Protein AF-Q22NL4-F1 (afdb_monomer)

pLDDT: mean 76.91, std 19.32, range [26.0, 98.38]

Radius of gyration: 50.57 Å; Cα contacts (8 Å, |Δi|>4): 1397; chains: 1; bounding box: 106×52×148 Å

Organism: Tetrahymena thermophila (strain SB210) (NCBI:txid312017)

Foldseek 3Di:
DEQEEAEQAEAQEPAQAEEEEQAAEDAYYQYEYYNGQHEQYEALHYEYALYEYPYAENYEHYAREYQAAFAQHYEEENYAYPDHANYEHEQGEEQAALHYEYAFFDHPLCLDPDPVSNVVSVVRYHHYQGPHNFDRSHYFYAFAAKDWPPQDPDLPDPDAAEDPAAFAPDWDPAWTWMFTATPVRDTGADAPDNVRHHPVVVVLLVQAKKAKDDPAKDKDDDRIFHQDNVSSTTTGGIHTFHEAQDKDKMKMKGPWFHFYQDSPRRGTDRHIHMGIYIYGHHAAAQQWAWDDDPPTTGGHHFAKQWGGLDGNVPDPPDDTHGQAPQFPIDTRQATQGDQQWADPDRSDSQIDGAPDSVQQQRPDPVDDRRGDPQFDFPSSQFGQLQCPGPVFHWFDDQPRGDIDTLDPVLLVVLVVVLVVLLVVVLVVLLVVLLVVVVVLVVVVVVVVCVVVVVDDDDDDPPPCVVLVVVVVLLVLLVLVLVVLVPDDDDPPNVVSVVVQNASCSSNLRSCSSVVSVDPDPADSLLVSLVVLVVSLVVSLVVNLVCVVPDCSCVVDDSQLSNQVSNVSSLVNCLSNSLSSLCQQQDWDDDDPFIARNSHNRHTPPDPNSVCCCVPPSVVVCCCSQPVPVVVLVVVCVVCVVCCPPSSNCSRNVVLPVSPPVVNPDPPPVVSCVVVVCSSVVVVCVVVVVVPDDDDDPVVVVVVVVPPDDDDDCPPVVVVVVVVVVD

InterPro domains:
  IPR003368 Polymorphic outer membrane protein repeat [TIGR01376] (32-48)
  IPR011050 Pectin lyase fold/virulence factor [SSF51126] (3-168)

Mean predicted aligned error: 17.06 Å

Solvent-accessible surface area (backbone atoms only — not comparable to full-atom values): 38730 Å² total; per-residue (Å²): 92,68,67,46,79,46,68,63,30,73,23,71,42,56,11,6,68,39,72,44,69,69,38,87,72,38,52,41,35,47,29,39,37,31,46,9,25,4,54,48,20,31,0,0,28,30,21,36,32,51,26,28,32,62,34,41,32,45,30,37,35,35,47,11,25,1,72,18,15,32,0,0,29,32,22,29,36,50,26,41,34,68,37,65,37,57,28,37,35,31,46,11,28,13,29,32,0,0,30,27,22,42,38,61,30,62,28,58,56,66,66,46,92,44,68,71,55,32,50,50,45,51,66,42,31,47,80,42,76,35,37,28,72,35,35,23,45,44,56,24,60,60,63,65,47,81,45,62,66,92,72,66,94,47,102,85,56,95,64,75,45,69,48,71,74,36,60,18,62,39,66,56,93,66,62,50,38,36,33,46,23,30,83,77,78,40,68,49,41,64,68,87,79,55,92,59,52,26,67,70,60,52,55,57,52,70,46,60,33,41,33,58,50,51,92,76,45,46,77,49,67,62,48,63,33,62,73,36,60,89,78,47,27,29,64,37,64,45,24,42,27,27,54,54,64,38,74,52,59,38,36,42,29,36,74,44,63,41,60,38,78,36,89,85,79,40,34,50,42,76,39,66,57,70,51,63,34,41,38,33,29,33,68,62,48,65,7,25,29,73,43,79,54,94,93,29,37,21,42,46,65,25,51,82,51,17,25,27,77,58,52,41,85,82,44,86,88,62,67,69,39,69,57,54,78,58,47,70,48,18,36,22,49,46,67,39,48,25,67,23,22,34,46,92,45,77,84,51,82,63,60,43,77,28,91,53,39,87,34,14,34,36,73,45,88,90,32,60,87,24,11,33,86,42,31,31,46,59,56,26,67,20,43,31,33,84,14,80,88,74,70,53,38,11,11,35,37,100,82,68,66,55,47,38,71,51,42,75,68,52,40,54,50,36,52,51,51,48,53,50,50,50,50,52,52,49,51,50,50,52,50,50,52,53,54,49,52,54,51,50,53,53,53,46,54,55,50,53,42,50,75,68,63,80,55,94,71,78,86,75,76,70,70,59,64,68,56,51,53,52,53,51,52,52,51,36,35,51,51,45,57,53,52,74,70,74,56,95,68,66,80,75,56,58,55,37,40,74,72,76,42,47,88,50,60,71,56,51,34,48,39,38,36,57,56,44,73,48,97,61,97,64,58,68,69,59,51,47,57,52,46,59,57,50,52,53,53,51,52,52,51,50,55,53,50,51,52,76,75,40,75,90,57,73,94,53,61,70,69,32,52,55,46,32,52,49,53,51,52,47,69,69,46,49,67,51,53,53,48,55,50,48,37,64,70,38,69,42,84,64,85,96,47,42,20,24,64,76,39,32,64,44,64,50,81,35,80,65,50,48,49,46,40,64,74,50,44,48,55,48,50,45,41,70,67,45,50,52,55,51,50,55,46,52,56,50,62,78,40,57,91,46,59,84,36,70,73,46,34,58,29,54,31,84,82,53,61,88,45,67,76,52,73,78,48,99,48,75,64,58,62,48,60,50,60,49,40,53,55,47,50,53,48,48,60,58,51,53,59,76,74,54,85,81,90,66,70,67,63,57,54,59,58,60,68,73,73,66,85,80,96,81,59,76,73,56,59,52,56,58,51,57,63,69,76,106

Secondary structure (DSSP, 8-state):
-BS-EEES-EESSS-SSEEEES-S-EEEES-EEES-EESSSS-SSEEEES-EEEEEES-EEES-EEEEEE-SSEEEES-EES-EES-EEES-EEEE-SSEEEESB--GGG--SSHHHHHHHHHTSEEES-EEEEE-SSEE-S--EEEETTT-S-TT--PPEEEEEEPTTSBPSS-EEEEEE-TTS-B----S--TTS-HHHHHHHHT--EEEE-SSSEEEE--EEPPBTTTTBEEE-EEEE--TT-EEEEEEEESS-EEEE-TTT-BEEEE--EEEEEEEEPPPPTTEEEEEETTEEEEEE--TTEE--S-TTTSSS--PEEPPTTEEEEEBTEEEEPTTEEES-TT---EEE-SSGGG--TT-TTSBTTB-TTEESGGG-EE-SS-TTTSS-EEE-TTSSSEEE--HHHHHHHHHHHHHHHHHHHHHHHHHHHHHHHHHHHHHHHHHHHHTT----------THHHHHHHHHHHHHHHHHHHTTT----TTTHHHIIIII-TTHHHHHTTHHHHTTS--SS-HHHHHHHHHHHHHHHHHHHHHHHHHH-GGGTTS-HHHHHHHHHHHHHHHHHHHHHHHHHHTT-EEEETTEEEETTEEEEETT-HHHHHHIIIIIHHHHHIIIIIHHHHHHHHHHHTGGGTTSHHHHHHHHHHHGGGTTGGGSS-HHHHHHHHHHHHHHHHHHHHHTTT--SS-HHHHHHHHHTSS--SS-HHHHHHHHHHH--

Structure (mmCIF, N/CA/C/O backbone):
data_AF-Q22NL4-F1
#
_entry.id   AF-Q22NL4-F1
#
loop_
_atom_site.group_PDB
_atom_site.id
_atom_site.type_symbol
_atom_site.label_atom_id
_atom_site.label_alt_id
_atom_site.label_comp_id
_atom_site.label_asym_id
_atom_site.label_entity_id
_atom_site.label_seq_id
_atom_site.pdbx_PDB_ins_code
_atom_site.Cartn_x
_atom_site.Cartn_y
_atom_site.Cartn_z
_atom_site.occupancy
_atom_site.B_iso_or_equiv
_atom_site.auth_seq_id
_atom_site.auth_comp_id
_atom_site.auth_asym_id
_atom_site.auth_atom_id
_atom_site.pdbx_PDB_model_num
ATOM 1 N N . MET A 1 1 ? 45.514 -4.580 -52.193 1.00 92.62 1 MET A N 1
ATOM 2 C CA . MET A 1 1 ? 46.640 -4.220 -51.305 1.00 92.62 1 MET A CA 1
ATOM 3 C C . MET A 1 1 ? 47.049 -5.440 -50.493 1.00 92.62 1 MET A C 1
ATOM 5 O O . MET A 1 1 ? 46.181 -6.078 -49.896 1.00 92.62 1 MET A O 1
ATOM 9 N N . LYS A 1 2 ? 48.336 -5.807 -50.521 1.00 95.69 2 LYS A N 1
ATOM 10 C CA . LYS A 1 2 ? 48.875 -6.958 -49.779 1.00 95.69 2 LYS A CA 1
ATOM 11 C C . LYS A 1 2 ? 50.114 -6.552 -48.976 1.00 95.69 2 LYS A C 1
ATOM 13 O O . LYS A 1 2 ? 50.988 -5.924 -49.565 1.00 95.69 2 LYS A O 1
ATOM 18 N N . ASN A 1 3 ? 50.185 -6.913 -47.694 1.00 96.25 3 ASN A N 1
ATOM 19 C CA . ASN A 1 3 ? 51.342 -6.686 -46.811 1.00 96.25 3 ASN A CA 1
ATOM 20 C C . ASN A 1 3 ? 51.812 -5.217 -46.710 1.00 96.25 3 ASN A C 1
ATOM 22 O O . ASN A 1 3 ? 53.011 -4.951 -46.681 1.00 96.25 3 ASN A O 1
ATOM 26 N N . ASN A 1 4 ? 50.880 -4.258 -46.684 1.00 97.38 4 ASN A N 1
ATOM 27 C CA . ASN A 1 4 ? 51.194 -2.829 -46.531 1.00 97.38 4 ASN A CA 1
ATOM 28 C C . ASN A 1 4 ? 50.998 -2.367 -45.086 1.00 97.38 4 ASN A C 1
ATOM 30 O O . ASN A 1 4 ? 50.153 -2.913 -44.376 1.00 97.38 4 ASN A O 1
ATOM 34 N N . ASN A 1 5 ? 51.715 -1.312 -44.693 1.00 97.38 5 ASN A N 1
ATOM 35 C CA . ASN A 1 5 ? 51.581 -0.670 -43.388 1.00 97.38 5 ASN A CA 1
ATOM 36 C C . ASN A 1 5 ? 51.096 0.777 -43.549 1.00 97.38 5 ASN A C 1
ATOM 38 O O . ASN A 1 5 ? 51.757 1.588 -44.193 1.00 97.38 5 ASN A O 1
ATOM 42 N N . PHE A 1 6 ? 49.967 1.100 -42.924 1.00 97.69 6 PHE A N 1
ATOM 43 C CA . PHE A 1 6 ? 49.377 2.434 -42.847 1.00 97.69 6 PHE A CA 1
ATOM 44 C C . PHE A 1 6 ? 49.408 2.889 -41.388 1.00 97.69 6 PHE A C 1
ATOM 46 O O . PHE A 1 6 ? 48.640 2.386 -40.563 1.00 97.69 6 PHE A O 1
ATOM 53 N N . ILE A 1 7 ? 50.327 3.797 -41.062 1.00 97.44 7 ILE A N 1
ATOM 54 C CA . ILE A 1 7 ? 50.651 4.171 -39.682 1.00 97.44 7 ILE A CA 1
ATOM 55 C C . ILE A 1 7 ? 50.477 5.680 -39.497 1.00 97.44 7 ILE A C 1
ATOM 57 O O . ILE A 1 7 ? 51.027 6.447 -40.281 1.00 97.44 7 ILE A O 1
ATOM 61 N N . MET A 1 8 ? 49.763 6.094 -38.446 1.00 97.12 8 MET A N 1
ATOM 62 C CA . MET A 1 8 ? 49.592 7.500 -38.039 1.00 97.12 8 MET A CA 1
ATOM 63 C C . MET A 1 8 ? 49.036 8.424 -39.140 1.00 97.12 8 MET A C 1
ATOM 65 O O . MET A 1 8 ? 49.346 9.615 -39.171 1.00 97.12 8 MET A O 1
ATOM 69 N N . ASN A 1 9 ? 48.204 7.902 -40.045 1.00 97.62 9 ASN A N 1
ATOM 70 C CA . ASN A 1 9 ? 47.540 8.742 -41.041 1.00 97.62 9 ASN A CA 1
ATOM 71 C C . ASN A 1 9 ? 46.404 9.539 -40.387 1.00 97.62 9 ASN A C 1
ATOM 73 O O . ASN A 1 9 ? 45.670 9.011 -39.550 1.00 97.62 9 ASN A O 1
ATOM 77 N N . LEU A 1 10 ? 46.258 10.807 -40.772 1.00 96.44 10 LEU A N 1
ATOM 78 C CA . LEU A 1 10 ? 45.240 11.713 -40.248 1.00 96.44 10 LEU A CA 1
ATOM 79 C C . LEU A 1 10 ? 44.429 12.306 -41.403 1.00 96.44 10 LEU A C 1
ATOM 81 O O . LEU A 1 10 ? 44.975 13.024 -42.239 1.00 96.44 10 LEU A O 1
ATOM 85 N N . SER A 1 11 ? 43.119 12.080 -41.386 1.00 95.56 11 SER A N 1
ATOM 86 C CA . SER A 1 11 ? 42.152 12.760 -42.250 1.00 95.56 11 SER A CA 1
ATOM 87 C C . SER A 1 11 ? 41.272 13.686 -41.416 1.00 95.56 11 SER A C 1
ATOM 89 O O . SER A 1 11 ? 40.857 13.350 -40.303 1.00 95.56 11 SER A O 1
ATOM 91 N N . TYR A 1 12 ? 40.967 14.867 -41.954 1.00 91.75 12 TYR A N 1
ATOM 92 C CA . TYR A 1 12 ? 39.954 15.741 -41.363 1.00 91.75 12 TYR A CA 1
ATOM 93 C C . TYR A 1 12 ? 38.537 15.254 -41.668 1.00 91.75 12 TYR A C 1
ATOM 95 O O . TYR A 1 12 ? 37.651 15.506 -40.865 1.00 91.75 12 TYR A O 1
ATOM 103 N N . LEU A 1 13 ? 38.349 14.521 -42.767 1.00 91.44 13 LEU A N 1
ATOM 104 C CA . LEU A 1 13 ? 37.067 13.989 -43.225 1.00 91.44 13 LEU A CA 1
ATOM 105 C C . LEU A 1 13 ? 37.054 12.463 -43.054 1.00 91.44 13 LEU A C 1
ATOM 107 O O . LEU A 1 13 ? 37.608 11.938 -42.089 1.00 91.44 13 LEU A O 1
ATOM 111 N N . ASP A 1 14 ? 36.409 11.746 -43.964 1.00 95.12 14 ASP A N 1
ATOM 112 C CA . ASP A 1 14 ? 36.294 10.295 -43.939 1.00 95.12 14 ASP A CA 1
ATOM 113 C C . ASP A 1 14 ? 37.612 9.581 -44.283 1.00 95.12 14 ASP A C 1
ATOM 115 O O . ASP A 1 14 ? 38.428 10.088 -45.055 1.00 95.12 14 ASP A O 1
ATOM 119 N N . GLY A 1 15 ? 37.796 8.381 -43.726 1.00 94.25 15 GLY A N 1
ATOM 120 C CA . GLY A 1 15 ? 38.876 7.460 -44.082 1.00 94.25 15 GLY A CA 1
ATOM 121 C C . GLY A 1 15 ? 40.250 7.939 -43.626 1.00 94.25 15 GLY A C 1
ATOM 122 O O . GLY A 1 15 ? 41.001 8.516 -44.407 1.00 94.25 15 GLY A O 1
ATOM 123 N N . GLY A 1 16 ? 40.613 7.663 -42.369 1.00 95.19 16 GLY A N 1
ATOM 124 C CA . GLY A 1 16 ? 41.875 8.144 -41.788 1.00 95.19 16 GLY A CA 1
ATOM 125 C C . GLY A 1 16 ? 43.132 7.757 -42.576 1.00 95.19 16 GLY A C 1
ATOM 126 O O . GLY A 1 16 ? 44.077 8.537 -42.618 1.00 95.19 16 GLY A O 1
ATOM 127 N N . ALA A 1 17 ? 43.131 6.594 -43.233 1.00 96.88 17 ALA A N 1
ATOM 128 C CA . ALA A 1 17 ? 44.185 6.156 -44.150 1.00 96.88 17 ALA A CA 1
ATOM 129 C C . ALA A 1 17 ? 43.688 5.944 -45.588 1.00 96.88 17 ALA A C 1
ATOM 131 O O . ALA A 1 17 ? 44.417 6.235 -46.533 1.00 96.88 17 ALA A O 1
ATOM 132 N N . ILE A 1 18 ? 42.483 5.389 -45.772 1.00 97.25 18 ILE A N 1
ATOM 133 C CA . ILE A 1 18 ? 41.971 5.009 -47.096 1.00 97.25 18 ILE A CA 1
ATOM 134 C C . ILE A 1 18 ? 40.497 5.397 -47.238 1.00 97.25 18 ILE A C 1
ATOM 136 O O . ILE A 1 18 ? 39.670 5.048 -46.395 1.00 97.25 18 ILE A O 1
ATOM 140 N N . TYR A 1 19 ? 40.167 6.033 -48.362 1.00 96.94 19 TYR A N 1
ATOM 141 C CA . TYR A 1 19 ? 38.803 6.299 -48.813 1.00 96.94 19 TYR A CA 1
ATOM 142 C C . TYR A 1 19 ? 38.511 5.489 -50.088 1.00 96.94 19 TYR A C 1
ATOM 144 O O . TYR A 1 19 ? 39.229 5.610 -51.081 1.00 96.94 19 TYR A O 1
ATOM 152 N N . LEU A 1 20 ? 37.484 4.638 -50.057 1.00 96.88 20 LEU A N 1
ATOM 153 C CA . LEU A 1 20 ? 37.078 3.751 -51.155 1.00 96.88 20 LEU A CA 1
ATOM 154 C C . LEU A 1 20 ? 35.664 4.118 -51.615 1.00 96.88 20 LEU A C 1
ATOM 156 O O . LEU A 1 20 ? 34.749 4.166 -50.797 1.00 96.88 20 LEU A O 1
ATOM 160 N N . ASN A 1 21 ? 35.474 4.338 -52.916 1.00 97.00 21 ASN A N 1
ATOM 161 C CA . ASN A 1 21 ? 34.199 4.772 -53.487 1.00 97.00 21 ASN A CA 1
ATOM 162 C C . ASN A 1 21 ? 33.918 4.040 -54.805 1.00 97.00 21 ASN A C 1
ATOM 164 O O . ASN A 1 21 ? 34.748 4.086 -55.711 1.00 97.00 21 ASN A O 1
ATOM 168 N N . GLN A 1 22 ? 32.758 3.383 -54.901 1.00 96.12 22 GLN A N 1
ATOM 169 C CA . GLN A 1 22 ? 32.260 2.729 -56.120 1.00 96.12 22 GLN A CA 1
ATOM 170 C C . GLN A 1 22 ? 33.228 1.691 -56.725 1.00 96.12 22 GLN A C 1
ATOM 172 O O . GLN A 1 22 ? 33.407 1.602 -57.939 1.00 96.12 22 GLN A O 1
ATOM 177 N N . ILE A 1 23 ? 33.855 0.871 -55.875 1.00 95.94 23 ILE A N 1
ATOM 178 C CA . ILE A 1 23 ? 34.822 -0.155 -56.286 1.00 95.94 23 ILE A CA 1
ATOM 179 C C . ILE A 1 23 ? 34.163 -1.538 -56.319 1.00 95.94 23 ILE A C 1
ATOM 181 O O . ILE A 1 23 ? 33.725 -2.071 -55.299 1.00 95.94 23 ILE A O 1
ATOM 185 N N . SER A 1 24 ? 34.171 -2.173 -57.491 1.00 92.44 24 SER A N 1
ATOM 186 C CA . SER A 1 24 ? 33.551 -3.487 -57.714 1.00 92.44 24 SER A CA 1
ATOM 187 C C . SER A 1 24 ? 34.299 -4.660 -57.066 1.00 92.44 24 SER A C 1
ATOM 189 O O . SER A 1 24 ? 33.688 -5.686 -56.763 1.00 92.44 24 SER A O 1
ATOM 191 N N . GLN A 1 25 ? 35.612 -4.536 -56.844 1.00 94.75 25 GLN A N 1
ATOM 192 C CA . GLN A 1 25 ? 36.434 -5.602 -56.271 1.00 94.75 25 GLN A CA 1
ATOM 193 C C . GLN A 1 25 ? 37.592 -5.061 -55.423 1.00 94.75 25 GLN A C 1
ATOM 195 O O . GLN A 1 25 ? 38.596 -4.576 -55.939 1.00 94.75 25 GLN A O 1
ATOM 200 N N . ILE A 1 26 ? 37.491 -5.232 -54.104 1.00 96.56 26 ILE A N 1
ATOM 201 C CA . ILE A 1 26 ? 38.544 -4.884 -53.142 1.00 96.56 26 ILE A CA 1
ATOM 202 C C . ILE A 1 26 ? 39.186 -6.161 -52.572 1.00 96.56 26 ILE A C 1
ATOM 204 O O . ILE A 1 26 ? 38.492 -7.085 -52.136 1.00 96.56 26 ILE A O 1
ATOM 208 N N . ILE A 1 27 ? 40.525 -6.210 -52.578 1.00 96.50 27 ILE A N 1
ATOM 209 C CA . ILE A 1 27 ? 41.344 -7.320 -52.053 1.00 96.50 27 ILE A CA 1
ATOM 210 C C . ILE A 1 27 ? 42.369 -6.773 -51.057 1.00 96.50 27 ILE A C 1
ATOM 212 O O . ILE A 1 27 ? 43.329 -6.102 -51.456 1.00 96.50 27 ILE A O 1
ATOM 216 N N . PHE A 1 28 ? 42.171 -7.058 -49.771 1.00 96.56 28 PHE A N 1
ATOM 217 C CA . PHE A 1 28 ? 43.019 -6.633 -48.653 1.00 96.56 28 PHE A CA 1
ATOM 218 C C . PHE A 1 28 ? 43.538 -7.869 -47.910 1.00 96.56 28 PHE A C 1
ATOM 220 O O . PHE A 1 28 ? 42.769 -8.561 -47.239 1.00 96.56 28 PHE A O 1
ATOM 227 N N . LEU A 1 29 ? 44.838 -8.152 -48.051 1.00 96.88 29 LEU A N 1
ATOM 228 C CA . LEU A 1 29 ? 45.493 -9.315 -47.447 1.00 96.88 29 LEU A CA 1
ATOM 229 C C . LEU A 1 29 ? 46.706 -8.901 -46.603 1.00 96.88 29 LEU A C 1
ATOM 231 O O . LEU A 1 29 ? 47.629 -8.293 -47.140 1.00 96.88 29 LEU A O 1
ATOM 235 N N . GLY A 1 30 ? 46.741 -9.254 -45.320 1.00 96.38 30 GLY A N 1
ATOM 236 C CA . GLY A 1 30 ? 47.956 -9.096 -44.506 1.00 96.38 30 GLY A CA 1
ATOM 237 C C . GLY A 1 30 ? 48.392 -7.649 -44.242 1.00 96.38 30 GLY A C 1
ATOM 238 O O . GLY A 1 30 ? 49.572 -7.417 -44.008 1.00 96.38 30 GLY A O 1
ATOM 239 N N . ASN A 1 31 ? 47.502 -6.657 -44.353 1.00 98.25 31 ASN A N 1
ATOM 240 C CA . ASN A 1 31 ? 47.872 -5.250 -44.149 1.00 98.25 31 ASN A CA 1
ATOM 241 C C . ASN A 1 31 ? 47.761 -4.842 -42.672 1.00 98.25 31 ASN A C 1
ATOM 243 O O . ASN A 1 31 ? 46.902 -5.348 -41.949 1.00 98.25 31 ASN A O 1
ATOM 247 N N . THR A 1 32 ? 48.563 -3.864 -42.254 1.00 98.12 32 THR A N 1
ATOM 248 C CA . THR A 1 32 ? 48.527 -3.277 -40.908 1.00 98.12 32 THR A CA 1
ATOM 249 C C . THR A 1 32 ? 48.055 -1.828 -40.969 1.00 98.12 32 THR A C 1
ATOM 251 O O . THR A 1 32 ? 48.634 -1.011 -41.678 1.00 98.12 32 THR A O 1
ATOM 254 N N . PHE A 1 33 ? 47.035 -1.495 -40.186 1.00 98.38 33 PHE A N 1
ATOM 255 C CA . PHE A 1 33 ? 46.504 -0.152 -39.974 1.00 98.38 33 PHE A CA 1
ATOM 256 C C . PHE A 1 33 ? 46.675 0.216 -38.504 1.00 98.38 33 PHE A C 1
ATOM 258 O O . PHE A 1 33 ? 45.981 -0.328 -37.641 1.00 98.38 33 PHE A O 1
ATOM 265 N N . GLN A 1 34 ? 47.593 1.130 -38.214 1.00 98.12 34 GLN A N 1
ATOM 266 C CA . GLN A 1 34 ? 47.949 1.499 -36.852 1.00 98.12 34 GLN A CA 1
ATOM 267 C C . GLN A 1 34 ? 47.806 3.000 -36.611 1.00 98.12 34 GLN A C 1
ATOM 269 O O . GLN A 1 34 ? 48.387 3.801 -37.335 1.00 98.12 34 GLN A O 1
ATOM 274 N N . GLN A 1 35 ? 47.098 3.374 -35.543 1.00 97.62 35 GLN A N 1
ATOM 275 C CA . GLN A 1 35 ? 46.981 4.766 -35.087 1.00 97.62 35 GLN A CA 1
ATOM 276 C C . GLN A 1 35 ? 46.469 5.733 -36.166 1.00 97.62 35 GLN A C 1
ATOM 278 O O . GLN A 1 35 ? 46.786 6.918 -36.136 1.00 97.62 35 GLN A O 1
ATOM 283 N N . ASN A 1 36 ? 45.681 5.242 -37.126 1.00 98.19 36 ASN A N 1
ATOM 284 C CA . ASN A 1 36 ? 45.056 6.110 -38.116 1.00 98.19 36 ASN A CA 1
ATOM 285 C C . ASN A 1 36 ? 43.844 6.808 -37.498 1.00 98.19 36 ASN A C 1
ATOM 287 O O . ASN A 1 36 ? 43.152 6.247 -36.640 1.00 98.19 36 ASN A O 1
ATOM 291 N N . GLN A 1 37 ? 43.603 8.042 -37.921 1.00 97.31 37 GLN A N 1
ATOM 292 C CA . GLN A 1 37 ? 42.573 8.881 -37.345 1.00 97.31 37 GLN A CA 1
ATOM 293 C C . GLN A 1 37 ? 41.758 9.605 -38.416 1.00 97.31 37 GLN A C 1
ATOM 295 O O . GLN A 1 37 ? 42.300 10.301 -39.272 1.00 97.31 37 GLN A O 1
ATOM 300 N N . SER A 1 38 ? 40.436 9.517 -38.290 1.00 95.75 38 SER A N 1
ATOM 301 C CA . SER A 1 38 ? 39.497 10.462 -38.896 1.00 95.75 38 SER A CA 1
ATOM 302 C C . SER A 1 38 ? 39.032 11.447 -37.818 1.00 95.75 38 SER A C 1
ATOM 304 O O . SER A 1 38 ? 38.614 11.044 -36.727 1.00 95.75 38 SER A O 1
ATOM 306 N N . LYS A 1 39 ? 39.181 12.754 -38.063 1.00 90.50 39 LYS A N 1
ATOM 307 C CA . LYS A 1 39 ? 38.940 13.779 -37.035 1.00 90.50 39 LYS A CA 1
ATOM 308 C C . LYS A 1 39 ? 37.455 14.078 -36.849 1.00 90.50 39 LYS A C 1
ATOM 310 O O . LYS A 1 39 ? 36.985 14.005 -35.714 1.00 90.50 39 LYS A O 1
ATOM 315 N N . THR A 1 40 ? 36.748 14.403 -37.933 1.00 88.38 40 THR A N 1
ATOM 316 C CA . THR A 1 40 ? 35.310 14.721 -37.896 1.00 88.38 40 THR A CA 1
ATOM 317 C C . THR A 1 40 ? 34.457 13.756 -38.722 1.00 88.38 40 THR A C 1
ATOM 319 O O . THR A 1 40 ? 33.256 13.677 -38.481 1.00 88.38 40 THR A O 1
ATOM 322 N N . GLY A 1 41 ? 35.052 13.007 -39.657 1.00 90.94 41 GLY A N 1
ATOM 323 C CA . GLY A 1 41 ? 34.364 12.019 -40.492 1.00 90.94 41 GLY A CA 1
ATOM 324 C C . GLY A 1 41 ? 34.254 10.625 -39.866 1.00 90.94 41 GLY A C 1
ATOM 325 O O . GLY A 1 41 ? 34.397 10.430 -38.655 1.00 90.94 41 GLY A O 1
ATOM 326 N N . ASN A 1 42 ? 33.994 9.645 -40.722 1.00 94.94 42 ASN A N 1
ATOM 327 C CA . ASN A 1 42 ? 33.793 8.239 -40.401 1.00 94.94 42 ASN A CA 1
ATOM 328 C C . ASN A 1 42 ? 34.962 7.373 -40.905 1.00 94.94 42 ASN A C 1
ATOM 330 O O . ASN A 1 42 ? 35.680 7.735 -41.839 1.00 94.94 42 ASN A O 1
ATOM 334 N N . GLY A 1 43 ? 35.140 6.187 -40.320 1.00 95.69 43 GLY A N 1
ATOM 335 C CA . GLY A 1 43 ? 36.165 5.232 -40.746 1.00 95.69 43 GLY A CA 1
ATOM 336 C C . GLY A 1 43 ? 37.562 5.642 -40.287 1.00 95.69 43 GLY A C 1
ATOM 337 O O . GLY A 1 43 ? 38.343 6.206 -41.056 1.00 95.69 43 GLY A O 1
ATOM 338 N N . GLY A 1 44 ? 37.905 5.337 -39.032 1.00 95.56 44 GLY A N 1
ATOM 339 C CA . GLY A 1 44 ? 39.173 5.761 -38.426 1.00 95.56 44 GLY A CA 1
ATOM 340 C C . GLY A 1 44 ? 40.421 5.297 -39.187 1.00 95.56 44 GLY A C 1
ATOM 341 O O . GLY A 1 44 ? 41.414 6.015 -39.208 1.00 95.56 44 GLY A O 1
ATOM 342 N N . ALA A 1 45 ? 40.365 4.160 -39.888 1.00 97.31 45 ALA A N 1
ATOM 343 C CA . ALA A 1 45 ? 41.374 3.774 -40.878 1.00 97.31 45 ALA A CA 1
ATOM 344 C C . ALA A 1 45 ? 40.816 3.765 -42.305 1.00 97.31 45 ALA A C 1
ATOM 346 O O . ALA A 1 45 ? 41.442 4.314 -43.211 1.00 97.31 45 ALA A O 1
ATOM 347 N N . ILE A 1 46 ? 39.657 3.142 -42.519 1.00 97.94 46 ILE A N 1
ATOM 348 C CA . ILE A 1 46 ? 39.086 2.939 -43.851 1.00 97.94 46 ILE A CA 1
ATOM 349 C C . ILE A 1 46 ? 37.641 3.424 -43.874 1.00 97.94 46 ILE A C 1
ATOM 351 O O . ILE A 1 46 ? 36.823 2.996 -43.057 1.00 97.94 46 ILE A O 1
ATOM 355 N N . TYR A 1 47 ? 37.315 4.241 -44.868 1.00 97.75 47 TYR A N 1
ATOM 356 C CA . TYR A 1 47 ? 35.944 4.545 -45.256 1.00 97.75 47 TYR A CA 1
ATOM 357 C C . TYR A 1 47 ? 35.621 3.880 -46.594 1.00 97.75 47 TYR A C 1
ATOM 359 O O . TYR A 1 47 ? 36.417 3.946 -47.531 1.00 97.75 47 TYR A O 1
ATOM 367 N N . CYS A 1 48 ? 34.460 3.236 -46.682 1.00 97.69 48 CYS A N 1
ATOM 368 C CA . CYS A 1 48 ? 33.968 2.561 -47.875 1.00 97.69 48 CYS A CA 1
ATOM 369 C C . CYS A 1 48 ? 32.563 3.039 -48.226 1.00 97.69 48 CYS A C 1
ATOM 371 O O . CYS A 1 48 ? 31.665 2.979 -47.386 1.00 97.69 48 CYS A O 1
ATOM 373 N N . PHE A 1 49 ? 32.365 3.411 -49.488 1.00 97.38 49 PHE A N 1
ATOM 374 C CA . PHE A 1 49 ? 31.065 3.732 -50.058 1.00 97.38 49 PHE A CA 1
ATOM 375 C C . PHE A 1 49 ? 30.788 2.906 -51.317 1.00 97.38 49 PHE A C 1
ATOM 377 O O . PHE A 1 49 ? 31.613 2.859 -52.234 1.00 97.38 49 PHE A O 1
ATOM 384 N N . SER A 1 50 ? 29.621 2.262 -51.369 1.00 96.50 50 SER A N 1
ATOM 385 C CA . SER A 1 50 ? 29.096 1.536 -52.537 1.00 96.50 50 SER A CA 1
ATOM 386 C C . SER A 1 50 ? 30.117 0.597 -53.199 1.00 96.50 50 SER A C 1
ATOM 388 O O . SER A 1 50 ? 30.314 0.635 -54.410 1.00 96.50 50 SER A O 1
ATOM 390 N N . SER A 1 51 ? 30.834 -0.202 -52.403 1.00 96.44 51 SER A N 1
ATOM 391 C CA . SER A 1 51 ? 31.939 -1.050 -52.879 1.00 96.44 51 SER A CA 1
ATOM 392 C C . SER A 1 51 ? 31.901 -2.465 -52.296 1.00 96.44 51 SER A C 1
ATOM 394 O O . SER A 1 51 ? 31.244 -2.722 -51.289 1.00 96.44 51 SER A O 1
ATOM 396 N N . VAL A 1 52 ? 32.638 -3.400 -52.904 1.00 95.94 52 VAL A N 1
ATOM 397 C CA . VAL A 1 52 ? 32.607 -4.821 -52.515 1.00 95.94 52 VAL A CA 1
ATOM 398 C C . VAL A 1 52 ? 33.994 -5.350 -52.157 1.00 95.94 52 VAL A C 1
ATOM 400 O O . VAL A 1 52 ? 34.890 -5.451 -53.002 1.00 95.94 52 VAL A O 1
ATOM 403 N N . PHE A 1 53 ? 34.157 -5.796 -50.912 1.00 94.44 53 PHE A N 1
ATOM 404 C CA . PHE A 1 53 ? 35.327 -6.550 -50.469 1.00 94.44 53 PHE A CA 1
ATOM 405 C C . PHE A 1 53 ? 35.189 -8.014 -50.871 1.00 94.44 53 PHE A C 1
ATOM 407 O O . PHE A 1 53 ? 34.464 -8.796 -50.254 1.00 94.44 53 PHE A O 1
ATOM 414 N N . SER A 1 54 ? 35.926 -8.400 -51.911 1.00 93.50 54 SER A N 1
ATOM 415 C CA . SER A 1 54 ? 35.991 -9.795 -52.350 1.00 93.50 54 SER A CA 1
ATOM 416 C C . SER A 1 54 ? 36.871 -10.638 -51.430 1.00 93.50 54 SER A C 1
ATOM 418 O O . SER A 1 54 ? 36.578 -11.809 -51.205 1.00 93.50 54 SER A O 1
ATOM 420 N N . GLN A 1 55 ? 37.939 -10.050 -50.882 1.00 91.75 55 GLN A N 1
ATOM 421 C CA . GLN A 1 55 ? 38.808 -10.701 -49.902 1.00 91.75 55 GLN A CA 1
ATOM 422 C C . GLN A 1 55 ? 39.277 -9.697 -48.851 1.00 91.75 55 GLN A C 1
ATOM 424 O O . GLN A 1 55 ? 39.890 -8.683 -49.192 1.00 91.75 55 GLN A O 1
ATOM 429 N N . PHE A 1 56 ? 39.040 -10.011 -47.580 1.00 93.44 56 PHE A N 1
ATOM 430 C CA . PHE A 1 56 ? 39.487 -9.216 -46.442 1.00 93.44 56 PHE A CA 1
ATOM 431 C C . PHE A 1 56 ? 40.076 -10.147 -45.371 1.00 93.44 56 PHE A C 1
ATOM 433 O O . PHE A 1 56 ? 39.382 -10.583 -44.454 1.00 93.44 56 PHE A O 1
ATOM 440 N N . ASN A 1 57 ? 41.342 -10.544 -45.536 1.00 93.31 57 ASN A N 1
ATOM 441 C CA . ASN A 1 57 ? 41.952 -11.617 -44.742 1.00 93.31 57 ASN A CA 1
ATOM 442 C C . ASN A 1 57 ? 43.286 -11.203 -44.104 1.00 93.31 57 ASN A C 1
ATOM 444 O O . ASN A 1 57 ? 44.137 -10.614 -44.768 1.00 93.31 57 ASN A O 1
ATOM 448 N N . GLY A 1 58 ? 43.498 -11.559 -42.837 1.00 94.62 58 GLY A N 1
ATOM 449 C CA . GLY A 1 58 ? 44.794 -11.392 -42.174 1.00 94.62 58 GLY A CA 1
ATOM 450 C C . GLY A 1 58 ? 45.193 -9.941 -41.890 1.00 94.62 58 GLY A C 1
ATOM 451 O O . GLY A 1 58 ? 46.376 -9.678 -41.714 1.00 94.62 58 GLY A O 1
ATOM 452 N N . ASN A 1 59 ? 44.262 -8.983 -41.906 1.00 97.38 59 ASN A N 1
ATOM 453 C CA . ASN A 1 59 ? 44.581 -7.572 -41.675 1.00 97.38 59 ASN A CA 1
ATOM 454 C C . ASN A 1 59 ? 44.551 -7.232 -40.175 1.00 97.38 59 ASN A C 1
ATOM 456 O O . ASN A 1 59 ? 43.703 -7.734 -39.435 1.00 97.38 59 ASN A O 1
ATOM 460 N N . ALA A 1 60 ? 45.432 -6.339 -39.730 1.00 97.56 60 ALA A N 1
ATOM 461 C CA . ALA A 1 60 ? 45.510 -5.880 -38.345 1.00 97.56 60 ALA A CA 1
ATOM 462 C C . ALA A 1 60 ? 45.157 -4.390 -38.229 1.00 97.56 60 ALA A C 1
ATOM 464 O O . ALA A 1 60 ? 45.804 -3.547 -38.837 1.00 97.56 60 ALA A O 1
ATOM 465 N N . PHE A 1 61 ? 44.162 -4.063 -37.409 1.00 98.06 61 PHE A N 1
ATOM 466 C CA . PHE A 1 61 ? 43.699 -2.715 -37.091 1.00 98.06 61 PHE A CA 1
ATOM 467 C C . PHE A 1 61 ? 43.949 -2.424 -35.612 1.00 98.06 61 PHE A C 1
ATOM 469 O O . PHE A 1 61 ? 43.243 -2.948 -34.742 1.00 98.06 61 PHE A O 1
ATOM 476 N N . PHE A 1 62 ? 44.948 -1.592 -35.327 1.00 97.50 62 PHE A N 1
ATOM 477 C CA . PHE A 1 62 ? 45.388 -1.263 -33.977 1.00 97.50 62 PHE A CA 1
ATOM 478 C C . PHE A 1 62 ? 45.256 0.232 -33.680 1.00 97.50 62 PHE A C 1
ATOM 480 O O . PHE A 1 62 ? 45.837 1.057 -34.380 1.00 97.50 62 PHE A O 1
ATOM 487 N N . GLN A 1 63 ? 44.544 0.585 -32.607 1.00 97.44 63 GLN A N 1
ATOM 488 C CA . GLN A 1 63 ? 44.442 1.971 -32.118 1.00 97.44 63 GLN A CA 1
ATOM 489 C C . GLN A 1 63 ? 43.948 2.988 -33.161 1.00 97.44 63 GLN A C 1
ATOM 491 O O . GLN A 1 63 ? 44.284 4.167 -33.077 1.00 97.44 63 GLN A O 1
ATOM 496 N N . ASN A 1 64 ? 43.154 2.560 -34.146 1.00 98.12 64 ASN A N 1
ATOM 497 C CA . ASN A 1 64 ? 42.536 3.499 -35.078 1.00 98.12 64 ASN A CA 1
ATOM 498 C C . ASN A 1 64 ? 41.356 4.204 -34.396 1.00 98.12 64 ASN A C 1
ATOM 500 O O . ASN A 1 64 ? 40.711 3.641 -33.501 1.00 98.12 64 ASN A O 1
ATOM 504 N N . SER A 1 65 ? 41.100 5.457 -34.767 1.00 96.75 65 SER A N 1
ATOM 505 C CA . SER A 1 65 ? 40.106 6.269 -34.067 1.00 96.75 65 SER A CA 1
ATOM 506 C C . SER A 1 65 ? 39.300 7.196 -34.969 1.00 96.75 65 SER A C 1
ATOM 508 O O . SER A 1 65 ? 39.820 7.817 -35.892 1.00 96.75 65 SER A O 1
ATOM 510 N N . CYS A 1 66 ? 38.019 7.345 -34.645 1.00 93.06 66 CYS A N 1
ATOM 511 C CA . CYS A 1 66 ? 37.165 8.418 -35.142 1.00 93.06 66 CYS A CA 1
ATOM 512 C C . CYS A 1 66 ? 36.352 8.984 -33.972 1.00 93.06 66 CYS A C 1
ATOM 514 O O . CYS A 1 66 ? 35.266 8.517 -33.643 1.00 93.06 66 CYS A O 1
ATOM 516 N N . LYS A 1 67 ? 36.910 9.981 -33.276 1.00 86.44 67 LYS A N 1
ATOM 517 C CA . LYS A 1 67 ? 36.341 10.461 -32.003 1.00 86.44 67 LYS A CA 1
ATOM 518 C C . LYS A 1 67 ? 34.958 11.097 -32.146 1.00 86.44 67 LYS A C 1
ATOM 520 O O . LYS A 1 67 ? 34.243 11.126 -31.157 1.00 86.44 67 LYS A O 1
ATOM 525 N N . GLN A 1 68 ? 34.603 11.608 -33.326 1.00 91.62 68 GLN A N 1
ATOM 526 C CA . GLN A 1 68 ? 33.306 12.253 -33.564 1.00 91.62 68 GLN A CA 1
ATOM 527 C C . GLN A 1 68 ? 32.366 11.438 -34.456 1.00 91.62 68 GLN A C 1
ATOM 529 O O . GLN A 1 68 ? 31.153 11.581 -34.347 1.00 91.62 68 GLN A O 1
ATOM 534 N N . GLY A 1 69 ? 32.908 10.586 -35.326 1.00 92.81 69 GLY A N 1
ATOM 535 C CA . GLY A 1 69 ? 32.130 9.764 -36.247 1.00 92.81 69 GLY A CA 1
ATOM 536 C C . GLY A 1 69 ? 32.074 8.295 -35.848 1.00 92.81 69 GLY A C 1
ATOM 537 O O . GLY A 1 69 ? 32.302 7.906 -34.699 1.00 92.81 69 GLY A O 1
ATOM 538 N N . SER A 1 70 ? 31.771 7.461 -36.832 1.00 95.00 70 SER A N 1
ATOM 539 C CA . SER A 1 70 ? 31.527 6.036 -36.652 1.00 95.00 70 SER A CA 1
ATOM 540 C C . SER A 1 70 ? 32.556 5.145 -37.347 1.00 95.00 70 SER A C 1
ATOM 542 O O . SER A 1 70 ? 33.167 5.541 -38.338 1.00 95.00 70 SER A O 1
ATOM 544 N N . GLY A 1 71 ? 32.690 3.901 -36.878 1.00 94.88 71 GLY A N 1
ATOM 545 C CA . GLY A 1 71 ? 33.575 2.900 -37.476 1.00 94.88 71 GLY A CA 1
ATOM 546 C C . GLY A 1 71 ? 35.043 3.141 -37.130 1.00 94.88 71 GLY A C 1
ATOM 547 O O . GLY A 1 71 ? 35.809 3.636 -37.956 1.00 94.88 71 GLY A O 1
ATOM 548 N N . GLY A 1 72 ? 35.452 2.775 -35.912 1.00 94.62 72 GLY A N 1
ATOM 549 C CA . GLY A 1 72 ? 36.765 3.147 -35.360 1.00 94.62 72 GLY A CA 1
ATOM 550 C C . GLY A 1 72 ? 37.953 2.634 -36.173 1.00 94.62 72 GLY A C 1
ATOM 551 O O . GLY A 1 72 ? 38.983 3.297 -36.247 1.00 94.62 72 GLY A O 1
ATOM 552 N N . ALA A 1 73 ? 37.798 1.496 -36.847 1.00 96.19 73 ALA A N 1
ATOM 553 C CA . ALA A 1 73 ? 38.712 1.039 -37.886 1.00 96.19 73 ALA A CA 1
ATOM 554 C C . ALA A 1 73 ? 38.094 1.163 -39.285 1.00 96.19 73 ALA A C 1
ATOM 556 O O . ALA A 1 73 ? 38.729 1.716 -40.182 1.00 96.19 73 ALA A O 1
ATOM 557 N N . LEU A 1 74 ? 36.872 0.663 -39.478 1.00 96.56 74 LEU A N 1
ATOM 558 C CA . LEU A 1 74 ? 36.242 0.548 -40.795 1.00 96.56 74 LEU A CA 1
ATOM 559 C C . LEU A 1 74 ? 34.808 1.093 -40.775 1.00 96.56 74 LEU A C 1
ATOM 561 O O . LEU A 1 74 ? 34.014 0.741 -39.908 1.00 96.56 74 LEU A O 1
ATOM 565 N N . PHE A 1 75 ? 34.450 1.912 -41.756 1.00 97.19 75 PHE A N 1
ATOM 566 C CA . PHE A 1 75 ? 33.071 2.341 -41.985 1.00 97.19 75 PHE A CA 1
ATOM 567 C C . PHE A 1 75 ? 32.598 1.872 -43.363 1.00 97.19 75 PHE A C 1
ATOM 569 O O . PHE A 1 75 ? 33.299 2.064 -44.357 1.00 97.19 75 PHE A O 1
ATOM 576 N N . LEU A 1 76 ? 31.428 1.234 -43.409 1.00 96.50 76 LEU A N 1
ATOM 577 C CA . LEU A 1 76 ? 30.835 0.623 -44.598 1.00 96.50 76 LEU A CA 1
ATOM 578 C C . LEU A 1 76 ? 29.482 1.274 -44.890 1.00 96.50 76 LEU A C 1
ATOM 580 O O . LEU A 1 76 ? 28.533 1.086 -44.136 1.00 96.50 76 LEU A O 1
ATOM 584 N N . ASN A 1 77 ? 29.363 1.985 -46.002 1.00 95.62 77 ASN A N 1
ATOM 585 C CA . ASN A 1 77 ? 28.092 2.537 -46.460 1.00 95.62 77 ASN A CA 1
ATOM 586 C C . ASN A 1 77 ? 27.722 1.915 -47.805 1.00 95.62 77 ASN A C 1
ATOM 588 O O . ASN A 1 77 ? 28.451 2.085 -48.783 1.00 95.62 77 ASN A O 1
ATOM 592 N N . ASN A 1 78 ? 26.629 1.149 -47.848 1.00 94.94 78 ASN A N 1
ATOM 593 C CA . ASN A 1 78 ? 26.250 0.335 -49.008 1.00 94.94 78 ASN A CA 1
ATOM 594 C C . ASN A 1 78 ? 27.395 -0.577 -49.494 1.00 94.94 78 ASN A C 1
ATOM 596 O O . ASN A 1 78 ? 27.551 -0.808 -50.692 1.00 94.94 78 ASN A O 1
ATOM 600 N N . CYS A 1 79 ? 28.233 -1.066 -48.572 1.00 94.94 79 CYS A N 1
ATOM 601 C CA . CYS A 1 79 ? 29.365 -1.930 -48.896 1.00 94.94 79 CYS A CA 1
ATOM 602 C C . CYS A 1 79 ? 29.129 -3.367 -48.429 1.00 94.94 79 CYS A C 1
ATOM 604 O O . CYS A 1 79 ? 28.651 -3.600 -47.320 1.00 94.94 79 CYS A O 1
ATOM 606 N N . ASP A 1 80 ? 29.542 -4.325 -49.257 1.00 92.44 80 ASP A N 1
ATOM 607 C CA . ASP A 1 80 ? 29.459 -5.752 -48.949 1.00 92.44 80 ASP A CA 1
ATOM 608 C C . ASP A 1 80 ? 30.847 -6.343 -48.661 1.00 92.44 80 ASP A C 1
ATOM 610 O O . ASP A 1 80 ? 31.857 -5.943 -49.251 1.00 92.44 80 ASP A O 1
ATOM 614 N N . ILE A 1 81 ? 30.896 -7.328 -47.767 1.00 91.88 81 ILE A N 1
ATOM 615 C CA . ILE A 1 81 ? 32.089 -8.114 -47.460 1.00 91.88 81 ILE A CA 1
ATOM 616 C C . ILE A 1 81 ? 31.764 -9.587 -47.666 1.00 91.88 81 ILE A C 1
ATOM 618 O O . ILE A 1 81 ? 31.126 -10.231 -46.828 1.00 91.88 81 ILE A O 1
ATOM 622 N N . LYS A 1 82 ? 32.279 -10.131 -48.771 1.00 88.75 82 LYS A N 1
ATOM 623 C CA . LYS A 1 82 ? 32.058 -11.525 -49.169 1.00 88.75 82 LYS A CA 1
ATOM 624 C C . LYS A 1 82 ? 32.820 -12.508 -48.284 1.00 88.75 82 LYS A C 1
ATOM 626 O O . LYS A 1 82 ? 32.312 -13.584 -47.984 1.00 88.75 82 LYS A O 1
ATOM 631 N N . ASN A 1 83 ? 34.041 -12.154 -47.877 1.00 86.56 83 ASN A N 1
ATOM 632 C CA . ASN A 1 83 ? 34.886 -13.005 -47.041 1.00 86.56 83 ASN A CA 1
ATOM 633 C C . ASN A 1 83 ? 35.744 -12.185 -46.066 1.00 86.56 83 ASN A C 1
ATOM 635 O O . ASN A 1 83 ? 36.467 -11.282 -46.494 1.00 86.56 83 ASN A O 1
ATOM 639 N N . MET A 1 84 ? 35.690 -12.541 -44.778 1.00 88.69 84 MET A N 1
ATOM 640 C CA . MET A 1 84 ? 36.384 -11.857 -43.684 1.00 88.69 84 MET A CA 1
ATOM 641 C C . MET A 1 84 ? 36.929 -12.855 -42.656 1.00 88.69 84 MET A C 1
ATOM 643 O O . MET A 1 84 ? 36.183 -13.353 -41.814 1.00 88.69 84 MET A O 1
ATOM 647 N N . THR A 1 85 ? 38.235 -13.125 -42.697 1.00 89.38 85 THR A N 1
ATOM 648 C CA . THR A 1 85 ? 38.893 -14.121 -41.829 1.00 89.38 85 THR A CA 1
ATOM 649 C C . THR A 1 85 ? 40.220 -13.618 -41.269 1.00 89.38 85 THR A C 1
ATOM 651 O O . THR A 1 85 ? 40.900 -12.818 -41.904 1.00 89.38 85 THR A O 1
ATOM 654 N N . ASN A 1 86 ? 40.624 -14.117 -40.102 1.00 91.88 86 ASN A N 1
ATOM 655 C CA . ASN A 1 86 ? 41.919 -13.870 -39.460 1.00 91.88 86 ASN A CA 1
ATOM 656 C C . ASN A 1 86 ? 42.289 -12.384 -39.304 1.00 91.88 86 ASN A C 1
ATOM 658 O O . ASN A 1 86 ? 43.470 -12.047 -39.256 1.00 91.88 86 ASN A O 1
ATOM 662 N N . ASN A 1 87 ? 41.308 -11.481 -39.240 1.00 94.69 87 ASN A N 1
ATOM 663 C CA . ASN A 1 87 ? 41.576 -10.068 -38.996 1.00 94.69 87 ASN A CA 1
ATOM 664 C C . ASN A 1 87 ? 41.635 -9.785 -37.490 1.00 94.69 87 ASN A C 1
ATOM 666 O O . ASN A 1 87 ? 40.955 -10.432 -36.688 1.00 94.69 87 ASN A O 1
ATOM 670 N N . ILE A 1 88 ? 42.431 -8.791 -37.106 1.00 95.88 88 ILE A N 1
ATOM 671 C CA . ILE A 1 88 ? 42.609 -8.360 -35.718 1.00 95.88 88 ILE A CA 1
ATOM 672 C C . ILE A 1 88 ? 42.127 -6.919 -35.591 1.00 95.88 88 ILE A C 1
ATOM 674 O O . ILE A 1 88 ? 42.696 -6.031 -36.210 1.00 95.88 88 ILE A O 1
ATOM 678 N N . PHE A 1 89 ? 41.125 -6.667 -34.754 1.00 95.94 89 PHE A N 1
ATOM 679 C CA . PHE A 1 89 ? 40.658 -5.331 -34.386 1.00 95.94 89 PHE A CA 1
ATOM 680 C C . PHE A 1 89 ? 40.927 -5.107 -32.907 1.00 95.94 89 PHE A C 1
ATOM 682 O O . PHE A 1 89 ? 40.224 -5.653 -32.051 1.00 95.94 89 PHE A O 1
ATOM 689 N N . LYS A 1 90 ? 41.949 -4.312 -32.599 1.00 96.62 90 LYS A N 1
ATOM 690 C CA . LYS A 1 90 ? 42.411 -4.094 -31.233 1.00 96.62 90 LYS A CA 1
ATOM 691 C C . LYS A 1 90 ? 42.460 -2.611 -30.876 1.00 96.62 90 LYS A C 1
ATOM 693 O O . LYS A 1 90 ? 43.144 -1.836 -31.537 1.00 96.62 90 LYS A O 1
ATOM 698 N N . GLN A 1 91 ? 41.812 -2.249 -29.768 1.00 96.88 91 GLN A N 1
ATOM 699 C CA . GLN A 1 91 ? 41.825 -0.891 -29.203 1.00 96.88 91 GLN A CA 1
ATOM 700 C C . GLN A 1 91 ? 41.356 0.205 -30.175 1.00 96.88 91 GLN A C 1
ATOM 702 O O . GLN A 1 91 ? 41.804 1.342 -30.072 1.00 96.88 91 GLN A O 1
ATOM 707 N N . ASN A 1 92 ? 40.471 -0.120 -31.120 1.00 97.75 92 ASN A N 1
ATOM 708 C CA . ASN A 1 92 ? 39.887 0.888 -32.004 1.00 97.75 92 ASN A CA 1
ATOM 709 C C . ASN A 1 92 ? 38.745 1.633 -31.291 1.00 97.75 92 ASN A C 1
ATOM 711 O O . ASN A 1 92 ? 38.096 1.068 -30.401 1.00 97.75 92 ASN A O 1
ATOM 715 N N . THR A 1 93 ? 38.537 2.906 -31.644 1.00 96.69 93 THR A N 1
ATOM 716 C CA . THR A 1 93 ? 37.630 3.813 -30.912 1.00 96.69 93 THR A CA 1
ATOM 717 C C . THR A 1 93 ? 36.727 4.640 -31.832 1.00 96.69 93 THR A C 1
ATOM 719 O O . THR A 1 93 ? 37.204 5.206 -32.814 1.00 96.69 93 THR A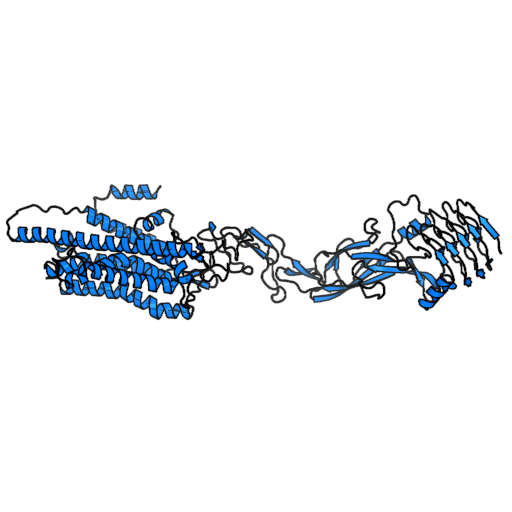 O 1
ATOM 722 N N . ALA A 1 94 ? 35.431 4.732 -31.511 1.00 95.44 94 ALA A N 1
ATOM 723 C CA . ALA A 1 94 ? 34.437 5.503 -32.275 1.00 95.44 94 ALA A CA 1
ATOM 724 C C . ALA A 1 94 ? 33.277 6.026 -31.408 1.00 95.44 94 ALA A C 1
ATOM 726 O O . ALA A 1 94 ? 33.151 5.635 -30.247 1.00 95.44 94 ALA A O 1
ATOM 727 N N . GLN A 1 95 ? 32.385 6.847 -31.977 1.00 93.44 95 GLN A N 1
ATOM 728 C CA . GLN A 1 95 ? 31.065 7.095 -31.377 1.00 93.44 95 GLN A CA 1
ATOM 729 C C . GLN A 1 95 ? 30.164 5.864 -31.506 1.00 93.44 95 GLN A C 1
ATOM 731 O O . GLN A 1 95 ? 29.582 5.428 -30.516 1.00 93.44 95 GLN A O 1
ATOM 736 N N . ILE A 1 96 ? 30.107 5.257 -32.697 1.00 93.50 96 ILE A N 1
ATOM 737 C CA . ILE A 1 96 ? 29.353 4.025 -32.953 1.00 93.50 96 ILE A CA 1
ATOM 738 C C . ILE A 1 96 ? 30.216 3.022 -33.722 1.00 93.50 96 ILE A C 1
ATOM 740 O O . ILE A 1 96 ? 30.886 3.399 -34.686 1.00 93.50 96 ILE A O 1
ATOM 744 N N . GLY A 1 97 ? 30.188 1.745 -33.333 1.00 92.81 97 GLY A N 1
ATOM 745 C CA . GLY A 1 97 ? 30.939 0.690 -34.024 1.00 92.81 97 GLY A CA 1
ATOM 746 C C . GLY A 1 97 ? 32.445 0.821 -33.791 1.00 92.81 97 GLY A C 1
ATOM 747 O O . GLY A 1 97 ? 33.188 1.249 -34.677 1.00 92.81 97 GLY A O 1
ATOM 748 N N . GLY A 1 98 ? 32.910 0.476 -32.589 1.00 92.56 98 GLY A N 1
ATOM 749 C CA . GLY A 1 98 ? 34.292 0.701 -32.151 1.00 92.56 98 GLY A CA 1
ATOM 750 C C . GLY A 1 98 ? 35.336 0.029 -33.045 1.00 92.56 98 GLY A C 1
ATOM 751 O O . GLY A 1 98 ? 36.412 0.583 -33.242 1.00 92.56 98 GLY A O 1
ATOM 752 N N . ALA A 1 99 ? 35.013 -1.120 -33.647 1.00 93.06 99 ALA A N 1
ATOM 753 C CA . ALA A 1 99 ? 35.808 -1.722 -34.716 1.00 93.06 99 ALA A CA 1
ATOM 754 C C . ALA A 1 99 ? 35.266 -1.323 -36.094 1.00 93.06 99 ALA A C 1
ATOM 756 O O . ALA A 1 99 ? 35.994 -0.712 -36.877 1.00 93.06 99 ALA A O 1
ATOM 757 N N . PHE A 1 100 ? 34.004 -1.622 -36.399 1.00 91.62 100 PHE A N 1
ATOM 758 C CA . PHE A 1 100 ? 33.396 -1.178 -37.646 1.00 91.62 100 PHE A CA 1
ATOM 759 C C . PHE A 1 100 ? 31.904 -0.873 -37.535 1.00 91.62 100 PHE A C 1
ATOM 761 O O . PHE A 1 100 ? 31.200 -1.448 -36.705 1.00 91.62 100 PHE A O 1
ATOM 768 N N . ARG A 1 101 ? 31.424 0.028 -38.397 1.00 94.38 101 ARG A N 1
ATOM 769 C CA . ARG A 1 101 ? 29.996 0.323 -38.583 1.00 94.38 101 ARG A CA 1
ATOM 770 C C . ARG A 1 101 ? 29.579 0.015 -40.014 1.00 94.38 101 ARG A C 1
ATOM 772 O O . ARG A 1 101 ? 30.352 0.293 -40.930 1.00 94.38 101 ARG A O 1
ATOM 779 N N . TYR A 1 102 ? 28.374 -0.520 -40.199 1.00 93.88 102 TYR A N 1
ATOM 780 C CA . TYR A 1 102 ? 27.770 -0.702 -41.519 1.00 93.88 102 TYR A CA 1
ATOM 781 C C . TYR A 1 102 ? 26.382 -0.061 -41.622 1.00 93.88 102 TYR A C 1
ATOM 783 O O . TYR A 1 102 ? 25.613 -0.065 -40.663 1.00 93.88 102 TYR A O 1
ATOM 791 N N . GLN A 1 103 ? 26.077 0.498 -42.793 1.00 93.19 103 GLN A N 1
ATOM 792 C CA . GLN A 1 103 ? 24.810 1.152 -43.121 1.00 93.19 103 GLN A CA 1
ATOM 793 C C . GLN A 1 103 ? 24.347 0.779 -44.537 1.00 93.19 103 GLN A C 1
ATOM 795 O O . GLN A 1 103 ? 25.156 0.455 -45.413 1.00 93.19 103 GLN A O 1
ATOM 800 N N . GLY A 1 104 ? 23.030 0.831 -44.750 1.00 90.62 104 GLY A N 1
ATOM 801 C CA . GLY A 1 104 ? 22.369 0.588 -46.035 1.00 90.62 104 GLY A CA 1
ATOM 802 C C . GLY A 1 104 ? 22.176 -0.891 -46.388 1.00 90.62 104 GLY A C 1
ATOM 803 O O . GLY A 1 104 ? 21.037 -1.328 -46.561 1.00 90.62 104 GLY A O 1
ATOM 804 N N . ILE A 1 105 ? 23.249 -1.688 -46.357 1.00 91.38 105 ILE A N 1
ATOM 805 C CA . ILE A 1 105 ? 23.184 -3.153 -46.493 1.00 91.38 105 ILE A CA 1
ATOM 806 C C . ILE A 1 105 ? 23.962 -3.841 -45.371 1.00 91.38 105 ILE A C 1
ATOM 808 O O . ILE A 1 105 ? 24.991 -3.338 -44.915 1.00 91.38 105 ILE A O 1
ATOM 812 N N . GLN A 1 106 ? 23.495 -5.006 -44.931 1.00 91.19 106 GLN A N 1
ATOM 813 C CA . GLN A 1 106 ? 24.266 -5.865 -44.038 1.00 91.19 106 GLN A CA 1
ATOM 814 C C . GLN A 1 106 ? 25.289 -6.671 -44.857 1.00 91.19 106 GLN A C 1
ATOM 816 O O . GLN A 1 106 ? 24.881 -7.378 -45.776 1.00 91.19 106 GLN A O 1
ATOM 821 N N . PRO A 1 107 ? 26.596 -6.634 -44.534 1.00 91.06 107 PRO A N 1
ATOM 822 C CA . PRO A 1 107 ? 27.605 -7.430 -45.234 1.00 91.06 107 PRO A CA 1
ATOM 823 C C . PRO A 1 107 ? 27.310 -8.934 -45.196 1.00 91.06 107 PRO A C 1
ATOM 825 O O . PRO A 1 107 ? 26.974 -9.460 -44.135 1.00 91.06 107 PRO A O 1
ATOM 828 N N . TYR A 1 108 ? 27.527 -9.648 -46.303 1.00 87.44 108 TYR A N 1
ATOM 829 C CA . TYR A 1 108 ? 27.272 -11.085 -46.470 1.00 87.44 108 TYR A CA 1
ATOM 830 C C . TYR A 1 108 ? 27.866 -11.944 -45.352 1.00 87.44 108 TYR A C 1
ATOM 832 O O . TYR A 1 108 ? 27.230 -12.878 -44.859 1.00 87.44 108 TYR A O 1
ATOM 840 N N . VAL A 1 109 ? 29.064 -11.599 -44.873 1.00 84.94 109 VAL A N 1
ATOM 841 C CA . VAL A 1 109 ? 29.692 -12.314 -43.752 1.00 84.94 109 VAL A CA 1
ATOM 842 C C . VAL A 1 109 ? 28.873 -12.267 -42.449 1.00 84.94 109 VAL A C 1
ATOM 844 O O . VAL A 1 109 ? 28.995 -13.174 -41.625 1.00 84.94 109 VAL A O 1
ATOM 847 N N . LEU A 1 110 ? 28.011 -11.261 -42.277 1.00 83.62 110 LEU A N 1
ATOM 848 C CA . LEU A 1 110 ? 27.126 -11.081 -41.123 1.00 83.62 110 LEU A CA 1
ATOM 849 C C . LEU A 1 110 ? 25.699 -11.616 -41.346 1.00 83.62 110 LEU A C 1
ATOM 851 O O . LEU A 1 110 ? 24.978 -11.788 -40.365 1.00 83.62 110 LEU A O 1
ATOM 855 N N . GLN A 1 111 ? 25.314 -11.947 -42.585 1.00 79.94 111 GLN A N 1
ATOM 856 C CA . GLN A 1 111 ? 23.962 -12.388 -42.983 1.00 79.94 111 GLN A CA 1
ATOM 857 C C . GLN A 1 111 ? 23.616 -13.838 -42.571 1.00 79.94 111 GLN A C 1
ATOM 859 O O . GLN A 1 111 ? 22.627 -14.417 -43.024 1.00 79.94 111 GLN A O 1
ATOM 864 N N . LYS A 1 112 ? 24.437 -14.505 -41.747 1.00 65.69 112 LYS A N 1
ATOM 865 C CA . LYS A 1 112 ? 24.252 -15.938 -41.471 1.00 65.69 112 LYS A CA 1
ATOM 866 C C . LYS A 1 112 ? 23.032 -16.193 -40.581 1.00 65.69 112 LYS A C 1
ATOM 868 O O . LYS A 1 112 ? 22.994 -15.784 -39.428 1.00 65.69 112 LYS A O 1
ATOM 873 N N . THR A 1 113 ? 22.101 -16.991 -41.106 1.00 50.97 113 THR A N 1
ATOM 874 C CA . THR A 1 113 ? 20.802 -17.343 -40.499 1.00 50.97 113 THR A CA 1
ATOM 875 C C . THR A 1 113 ? 20.878 -18.082 -39.160 1.00 50.97 113 THR A C 1
ATOM 877 O O . THR A 1 113 ? 19.903 -18.106 -38.420 1.00 50.97 113 THR A O 1
ATOM 880 N N . ASN A 1 114 ? 22.020 -18.685 -38.817 1.00 54.72 114 ASN A N 1
ATOM 881 C CA . ASN A 1 114 ? 22.210 -19.362 -37.537 1.00 54.72 114 ASN A CA 1
ATOM 882 C C . ASN A 1 114 ? 23.108 -18.502 -36.638 1.00 54.72 114 ASN A C 1
ATOM 884 O O . ASN A 1 114 ? 24.265 -18.258 -36.991 1.00 54.72 114 ASN A O 1
ATOM 888 N N . VAL A 1 115 ? 22.595 -18.087 -35.476 1.00 57.47 115 VAL A N 1
ATOM 889 C CA . VAL A 1 115 ? 23.310 -17.276 -34.469 1.00 57.47 115 VAL A CA 1
ATOM 890 C C . VAL A 1 115 ? 24.677 -17.886 -34.142 1.00 57.47 115 VAL A C 1
ATOM 892 O O . VAL A 1 115 ? 25.682 -17.181 -34.122 1.00 57.47 115 VAL A O 1
ATOM 895 N N . SER A 1 116 ? 24.758 -19.216 -34.034 1.00 44.50 116 SER A N 1
ATOM 896 C CA . SER A 1 116 ? 26.024 -19.932 -33.832 1.00 44.50 116 SER A CA 1
ATOM 897 C C . SER A 1 116 ? 27.009 -19.769 -35.000 1.00 44.50 116 SER A C 1
ATOM 899 O O . SER A 1 116 ? 28.206 -19.631 -34.775 1.00 44.50 116 SER A O 1
ATOM 901 N N . ARG A 1 117 ? 26.543 -19.691 -36.256 1.00 45.84 117 ARG A N 1
ATOM 902 C CA . ARG A 1 117 ? 27.402 -19.418 -37.424 1.00 45.84 117 ARG A CA 1
ATOM 903 C C . ARG A 1 117 ? 27.824 -17.954 -37.534 1.00 45.84 117 ARG A C 1
ATOM 905 O O . ARG A 1 117 ? 28.942 -17.725 -37.987 1.00 45.84 117 ARG A O 1
ATOM 912 N N . LYS A 1 118 ? 26.972 -17.002 -37.134 1.00 60.91 118 LYS A N 1
ATOM 913 C CA . LYS A 1 118 ? 27.322 -15.571 -37.023 1.00 60.91 118 LYS A CA 1
ATOM 914 C C . LYS A 1 118 ? 28.428 -15.378 -35.975 1.00 60.91 118 LYS A C 1
ATOM 916 O O . LYS A 1 118 ? 29.437 -14.733 -36.260 1.00 60.91 118 LYS A O 1
ATOM 921 N N . ILE A 1 119 ? 28.292 -16.053 -34.830 1.00 56.59 119 ILE A N 1
ATOM 922 C CA . ILE A 1 119 ? 29.315 -16.136 -33.777 1.00 56.59 119 ILE A CA 1
ATOM 923 C C . ILE A 1 119 ? 30.591 -16.812 -34.304 1.00 56.59 119 ILE A C 1
ATOM 925 O O . ILE A 1 119 ? 31.680 -16.302 -34.082 1.00 56.59 119 ILE A O 1
ATOM 929 N N . LEU A 1 120 ? 30.501 -17.904 -35.074 1.00 50.56 120 LEU A N 1
ATOM 930 C CA . LEU A 1 120 ? 31.679 -18.569 -35.657 1.00 50.56 120 LEU A CA 1
ATOM 931 C C . LEU A 1 120 ? 32.448 -17.684 -36.656 1.00 50.56 120 LEU A C 1
ATOM 933 O O . LEU A 1 120 ? 33.675 -17.692 -36.643 1.00 50.56 120 LEU A O 1
ATOM 937 N N . THR A 1 121 ? 31.771 -16.899 -37.500 1.00 56.59 121 THR A N 1
ATOM 938 C CA . THR A 1 121 ? 32.432 -15.920 -38.391 1.00 56.59 121 THR A CA 1
ATOM 939 C C . THR A 1 121 ? 33.029 -14.738 -37.629 1.00 56.59 121 THR A C 1
ATOM 941 O O . THR A 1 121 ? 34.082 -14.225 -38.008 1.00 56.59 121 THR A O 1
ATOM 944 N N . GLN A 1 122 ? 32.408 -14.331 -36.519 1.00 61.00 122 GLN A N 1
ATOM 945 C CA . GLN A 1 122 ? 33.010 -13.370 -35.596 1.00 61.00 122 GLN A CA 1
ATOM 946 C C . GLN A 1 122 ? 34.235 -13.971 -34.891 1.00 61.00 122 GLN A C 1
ATOM 948 O O . GLN A 1 122 ? 35.232 -13.273 -34.783 1.00 61.00 122 GLN A O 1
ATOM 953 N N . ASN A 1 123 ? 34.217 -15.260 -34.529 1.00 61.41 123 ASN A N 1
ATOM 954 C CA . ASN A 1 123 ? 35.333 -15.976 -33.892 1.00 61.41 123 ASN A CA 1
ATOM 955 C C . ASN A 1 123 ? 36.526 -16.223 -34.828 1.00 61.41 123 ASN A C 1
ATOM 957 O O . ASN A 1 123 ? 37.641 -16.423 -34.358 1.00 61.41 123 ASN A O 1
ATOM 961 N N . GLN A 1 124 ? 36.317 -16.208 -36.149 1.00 79.69 124 GLN A N 1
ATOM 962 C CA . GLN A 1 124 ? 37.413 -16.228 -37.130 1.00 79.69 124 GLN A CA 1
ATOM 963 C C . GLN A 1 124 ? 38.204 -14.915 -37.152 1.00 79.69 124 GLN A C 1
ATOM 965 O O . GLN A 1 124 ? 39.254 -14.842 -37.784 1.00 79.69 124 GLN A O 1
ATOM 970 N N . ASN A 1 125 ? 37.708 -13.874 -36.489 1.00 87.50 125 ASN A N 1
ATOM 971 C CA . ASN A 1 125 ? 38.364 -12.587 -36.339 1.00 87.50 125 ASN A CA 1
ATOM 972 C C . ASN A 1 125 ? 38.540 -12.305 -34.838 1.00 87.50 125 ASN A C 1
ATOM 974 O O . ASN A 1 125 ? 37.838 -12.856 -33.996 1.00 87.50 125 ASN A O 1
ATOM 978 N N . SER A 1 126 ? 39.498 -11.460 -34.468 1.00 89.88 126 SER A N 1
ATOM 979 C CA . SER A 1 126 ? 39.731 -11.124 -33.059 1.00 89.88 126 SER A CA 1
ATOM 980 C C . SER A 1 126 ? 39.351 -9.676 -32.781 1.00 89.88 126 SER A C 1
ATOM 982 O O . SER A 1 126 ? 39.883 -8.751 -33.389 1.00 89.88 126 SER A O 1
ATOM 984 N N . PHE A 1 127 ? 38.426 -9.476 -31.842 1.00 91.31 127 PHE A N 1
ATOM 985 C CA . PHE A 1 127 ? 37.976 -8.159 -31.400 1.00 91.31 127 PHE A CA 1
ATOM 986 C C . PHE A 1 127 ? 38.411 -7.934 -29.952 1.00 91.31 127 PHE A C 1
ATOM 988 O O . PHE A 1 127 ? 37.870 -8.530 -29.022 1.00 91.31 127 PHE A O 1
ATOM 995 N N . ILE A 1 128 ? 39.429 -7.099 -29.747 1.00 93.25 128 ILE A N 1
ATOM 996 C CA . ILE A 1 128 ? 40.126 -6.979 -28.463 1.00 93.25 128 ILE A CA 1
ATOM 997 C C . ILE A 1 128 ? 40.063 -5.534 -27.974 1.00 93.25 128 ILE A C 1
ATOM 999 O O . ILE A 1 128 ? 40.742 -4.656 -28.501 1.00 93.25 128 ILE A O 1
ATOM 1003 N N . LYS A 1 129 ? 39.309 -5.291 -26.897 1.00 93.94 129 LYS A N 1
ATOM 1004 C CA . LYS A 1 129 ? 39.249 -3.983 -26.215 1.00 93.94 129 LYS A CA 1
ATOM 1005 C C . LYS A 1 129 ? 38.903 -2.806 -27.150 1.00 93.94 129 LYS A C 1
ATOM 1007 O O . LYS A 1 129 ? 39.416 -1.712 -26.950 1.00 93.94 129 LYS A O 1
ATOM 1012 N N . ASN A 1 130 ? 38.070 -3.024 -28.170 1.00 94.75 130 ASN A N 1
ATOM 1013 C CA . ASN A 1 130 ? 37.486 -1.913 -28.924 1.00 94.75 130 ASN A CA 1
ATOM 1014 C C . ASN A 1 130 ? 36.453 -1.188 -28.054 1.00 94.75 130 ASN A C 1
ATOM 1016 O O . ASN A 1 130 ? 35.898 -1.777 -27.116 1.00 94.75 130 ASN A O 1
ATOM 1020 N N . TYR A 1 131 ? 36.230 0.086 -28.351 1.00 94.31 131 TYR A N 1
ATOM 1021 C CA . TYR A 1 131 ? 35.353 0.947 -27.573 1.00 94.31 131 TYR A CA 1
ATOM 1022 C C . TYR A 1 131 ? 34.502 1.820 -28.493 1.00 94.31 131 TYR A C 1
ATOM 1024 O O . TYR A 1 131 ? 35.014 2.452 -29.416 1.00 94.31 131 TYR A O 1
ATOM 1032 N N . ALA A 1 132 ? 33.206 1.870 -28.208 1.00 92.88 132 ALA A N 1
ATOM 1033 C CA . ALA A 1 132 ? 32.291 2.828 -28.800 1.00 92.88 132 ALA A CA 1
ATOM 1034 C C . ALA A 1 132 ? 31.601 3.602 -27.683 1.00 92.88 132 ALA A C 1
ATOM 1036 O O . ALA A 1 132 ? 31.229 3.001 -26.673 1.00 92.88 132 ALA A O 1
ATOM 1037 N N . GLN A 1 133 ? 31.469 4.915 -27.855 1.00 91.69 133 GLN A N 1
ATOM 1038 C CA . GLN A 1 133 ? 30.896 5.779 -26.828 1.00 91.69 133 GLN A CA 1
ATOM 1039 C C . GLN A 1 133 ? 29.373 5.623 -26.719 1.00 91.69 133 GLN A C 1
ATOM 1041 O O . GLN A 1 133 ? 28.876 5.540 -25.602 1.00 91.69 133 GLN A O 1
ATOM 1046 N N . LEU A 1 134 ? 28.645 5.569 -27.841 1.00 90.44 134 LEU A N 1
ATOM 1047 C CA . LEU A 1 134 ? 27.180 5.483 -27.857 1.00 90.44 134 LEU A CA 1
ATOM 1048 C C . LEU A 1 134 ? 26.689 4.030 -27.815 1.00 90.44 134 LEU A C 1
ATOM 1050 O O . LEU A 1 134 ? 25.958 3.660 -26.904 1.00 90.44 134 LEU A O 1
ATOM 1054 N N . TYR A 1 135 ? 27.077 3.217 -28.808 1.00 91.19 135 TYR A N 1
ATOM 1055 C CA . TYR A 1 135 ? 26.728 1.792 -28.917 1.00 91.19 135 TYR A CA 1
ATOM 1056 C C . TYR A 1 135 ? 27.591 1.067 -29.973 1.00 91.19 135 TYR A C 1
ATOM 1058 O O . TYR A 1 135 ? 28.386 1.690 -30.679 1.00 91.19 135 TYR A O 1
ATOM 1066 N N . GLY A 1 136 ? 27.484 -0.260 -30.084 1.00 88.62 136 GLY A N 1
ATOM 1067 C CA . GLY A 1 136 ? 28.293 -1.088 -30.994 1.00 88.62 136 GLY A CA 1
ATOM 1068 C C . GLY A 1 136 ? 29.781 -1.159 -30.611 1.00 88.62 136 GLY A C 1
ATOM 1069 O O . GLY A 1 136 ? 30.620 -0.523 -31.240 1.00 88.62 136 GLY A O 1
ATOM 1070 N N . LYS A 1 137 ? 30.145 -1.935 -29.580 1.00 90.00 137 LYS A N 1
ATOM 1071 C CA . LYS A 1 137 ? 31.491 -2.069 -28.996 1.00 90.00 137 LYS A CA 1
ATOM 1072 C C . LYS A 1 137 ? 32.493 -2.429 -30.070 1.00 90.00 137 LYS A C 1
ATOM 1074 O O . LYS A 1 137 ? 33.573 -1.847 -30.134 1.00 90.00 137 LYS A O 1
ATOM 1079 N N . ASN A 1 138 ? 32.130 -3.415 -30.883 1.00 91.38 138 ASN A N 1
ATOM 1080 C CA . ASN A 1 138 ? 32.923 -3.846 -32.015 1.00 91.38 138 ASN A CA 1
ATOM 1081 C C . ASN A 1 138 ? 32.170 -3.513 -33.292 1.00 91.38 138 ASN A C 1
ATOM 1083 O O . ASN A 1 138 ? 32.684 -2.754 -34.109 1.00 91.38 138 ASN A O 1
ATOM 1087 N N . ILE A 1 139 ? 30.962 -4.047 -33.430 1.00 89.88 139 ILE A N 1
ATOM 1088 C CA . ILE A 1 139 ? 30.141 -3.914 -34.627 1.00 89.88 139 ILE A CA 1
ATOM 1089 C C . ILE A 1 139 ? 28.937 -3.037 -34.297 1.00 89.88 139 ILE A C 1
ATOM 1091 O O . ILE A 1 139 ? 28.299 -3.236 -33.265 1.00 89.88 139 ILE A O 1
ATOM 1095 N N . GLY A 1 140 ? 28.657 -2.053 -35.148 1.00 90.12 140 GLY A N 1
ATOM 1096 C CA . GLY A 1 140 ? 27.455 -1.233 -35.042 1.00 90.12 140 GLY A CA 1
ATOM 1097 C C . GLY A 1 140 ? 26.720 -1.095 -36.373 1.00 90.12 140 GLY A C 1
ATOM 1098 O O . GLY A 1 140 ? 27.335 -0.945 -37.428 1.00 90.12 140 GLY A O 1
ATOM 1099 N N . SER A 1 141 ? 25.399 -1.050 -36.301 1.00 91.19 141 SER A N 1
ATOM 1100 C CA . SER A 1 141 ? 24.477 -0.736 -37.397 1.00 91.19 141 SER A CA 1
ATOM 1101 C C . SER A 1 141 ? 23.385 0.188 -36.858 1.00 91.19 141 SER A C 1
ATOM 1103 O O . SER A 1 141 ? 23.679 0.974 -35.961 1.00 91.19 141 SER A O 1
ATOM 1105 N N . TYR A 1 142 ? 22.163 0.158 -37.380 1.00 90.00 142 TYR A N 1
ATOM 1106 C CA . TYR A 1 142 ? 21.043 0.858 -36.749 1.00 90.00 142 TYR A CA 1
ATOM 1107 C C . TYR A 1 142 ? 20.523 0.062 -35.537 1.00 90.00 142 TYR A C 1
ATOM 1109 O O . TYR A 1 142 ? 20.728 -1.156 -35.486 1.00 90.00 142 TYR A O 1
ATOM 1117 N N . PRO A 1 143 ? 19.875 0.711 -34.551 1.00 87.00 143 PRO A N 1
ATOM 1118 C CA . PRO A 1 143 ? 19.215 0.020 -33.451 1.00 87.00 143 PRO A CA 1
ATOM 1119 C C . PRO A 1 143 ? 18.287 -1.080 -33.970 1.00 87.00 143 PRO A C 1
ATOM 1121 O O . PRO A 1 143 ? 17.529 -0.882 -34.917 1.00 87.00 143 PRO A O 1
ATOM 1124 N N . PHE A 1 144 ? 18.392 -2.255 -33.361 1.00 76.25 144 PHE A N 1
ATOM 1125 C CA . PHE A 1 144 ? 17.806 -3.487 -33.866 1.00 76.25 144 PHE A CA 1
ATOM 1126 C C . PHE A 1 144 ? 16.402 -3.735 -33.310 1.00 76.25 144 PHE A C 1
ATOM 1128 O O . PHE A 1 144 ? 15.546 -4.243 -34.030 1.00 76.25 144 PHE A O 1
ATOM 1135 N N . TYR A 1 145 ? 16.152 -3.379 -32.045 1.00 80.81 145 TYR A N 1
ATOM 1136 C CA . TYR A 1 145 ? 14.853 -3.599 -31.410 1.00 80.81 145 TYR A CA 1
ATOM 1137 C C . TYR A 1 145 ? 14.513 -2.570 -30.326 1.00 80.81 145 TYR A C 1
ATOM 1139 O O . TYR A 1 145 ? 15.393 -1.924 -29.749 1.00 80.81 145 TYR A O 1
ATOM 1147 N N . LEU A 1 146 ? 13.207 -2.434 -30.073 1.00 85.81 146 LEU A N 1
ATOM 1148 C CA . LEU A 1 146 ? 12.635 -1.716 -28.936 1.00 85.81 146 LEU A CA 1
ATOM 1149 C C . LEU A 1 146 ? 12.363 -2.696 -27.803 1.00 85.81 146 LEU A C 1
ATOM 1151 O O . LEU A 1 146 ? 11.885 -3.803 -28.042 1.00 85.81 146 LEU A O 1
ATOM 1155 N N . ASP A 1 147 ? 12.625 -2.260 -26.580 1.00 85.19 147 ASP A N 1
ATOM 1156 C CA . ASP A 1 147 ? 12.451 -3.077 -25.385 1.00 85.19 147 ASP A CA 1
ATOM 1157 C C . ASP A 1 147 ? 11.927 -2.256 -24.203 1.00 85.19 147 ASP A C 1
ATOM 1159 O O . ASP A 1 147 ? 12.108 -1.036 -24.159 1.00 85.19 147 ASP A O 1
ATOM 1163 N N . VAL A 1 148 ? 11.298 -2.929 -23.238 1.00 85.19 148 VAL A N 1
ATOM 1164 C CA . VAL A 1 148 ? 10.766 -2.340 -22.002 1.00 85.19 148 VAL A CA 1
ATOM 1165 C C . VAL A 1 148 ? 11.701 -2.679 -20.839 1.00 85.19 148 VAL A C 1
ATOM 1167 O O . VAL A 1 148 ? 11.864 -3.839 -20.457 1.00 85.19 148 VAL A O 1
ATOM 1170 N N . LYS A 1 149 ? 12.321 -1.661 -20.238 1.00 76.62 149 LYS A N 1
ATOM 1171 C CA . LYS A 1 149 ? 13.277 -1.833 -19.135 1.00 76.62 149 LYS A CA 1
ATOM 1172 C C . LYS A 1 149 ? 12.561 -2.346 -17.872 1.00 76.62 149 LYS A C 1
ATOM 1174 O O . LYS A 1 149 ? 11.503 -1.841 -17.511 1.00 76.62 149 LYS A O 1
ATOM 1179 N N . ASN A 1 150 ? 13.170 -3.312 -17.174 1.00 62.44 150 ASN A N 1
ATOM 1180 C CA . ASN A 1 150 ? 12.744 -3.882 -15.878 1.00 62.44 150 ASN A CA 1
ATOM 1181 C C . ASN A 1 150 ? 11.470 -4.760 -15.840 1.00 62.44 150 ASN A C 1
ATOM 1183 O O . ASN A 1 150 ? 11.060 -5.142 -14.746 1.00 62.44 150 ASN A O 1
ATOM 1187 N N . GLN A 1 151 ? 10.875 -5.145 -16.975 1.00 54.56 151 GLN A N 1
ATOM 1188 C CA . GLN A 1 151 ? 9.784 -6.147 -17.008 1.00 54.56 151 GLN A CA 1
ATOM 1189 C C . GLN A 1 151 ? 10.173 -7.483 -17.658 1.00 54.56 151 GLN A C 1
ATOM 1191 O O . GLN A 1 151 ? 9.417 -8.449 -17.596 1.00 54.56 151 GLN A O 1
ATOM 1196 N N . MET A 1 152 ? 11.372 -7.563 -18.233 1.00 47.75 152 MET A N 1
ATOM 1197 C CA . MET A 1 152 ? 11.894 -8.747 -18.908 1.00 47.75 152 MET A CA 1
ATOM 1198 C C . MET A 1 152 ? 12.944 -9.400 -18.005 1.00 47.75 152 MET A C 1
ATOM 1200 O O . MET A 1 152 ? 14.032 -8.858 -17.829 1.00 47.75 152 MET A O 1
ATOM 1204 N N . GLN A 1 153 ? 12.606 -10.532 -17.379 1.00 41.47 153 GLN A N 1
ATOM 1205 C CA . GLN A 1 153 ? 13.521 -11.269 -16.492 1.00 41.47 153 GLN A CA 1
ATOM 1206 C C . GLN A 1 153 ? 14.574 -12.106 -17.240 1.00 41.47 153 GLN A C 1
ATOM 1208 O O . GLN A 1 153 ? 15.515 -12.563 -16.604 1.00 41.47 153 GLN A O 1
ATOM 1213 N N . ASP A 1 154 ? 14.468 -12.261 -18.564 1.00 39.38 154 ASP A N 1
ATOM 1214 C CA . ASP A 1 154 ? 15.416 -13.039 -19.367 1.00 39.38 154 ASP A CA 1
ATOM 1215 C C . ASP A 1 154 ? 15.764 -12.320 -20.682 1.00 39.38 154 ASP A C 1
ATOM 1217 O O . ASP A 1 154 ? 14.953 -12.276 -21.607 1.00 39.38 154 ASP A O 1
ATOM 1221 N N . ASP A 1 155 ? 17.017 -11.871 -20.824 1.00 43.94 155 ASP A N 1
ATOM 1222 C CA . ASP A 1 155 ? 17.593 -11.271 -22.049 1.00 43.94 155 ASP A CA 1
ATOM 1223 C C . ASP A 1 155 ? 17.592 -12.218 -23.283 1.00 43.94 155 ASP A C 1
ATOM 1225 O O . ASP A 1 155 ? 18.075 -11.867 -24.360 1.00 43.94 155 ASP A O 1
ATOM 1229 N N . LEU A 1 156 ? 17.070 -13.445 -23.145 1.00 41.62 156 LEU A N 1
ATOM 1230 C CA . LEU A 1 156 ? 17.090 -14.506 -24.162 1.00 41.62 156 LEU A CA 1
ATOM 1231 C C . LEU A 1 156 ? 15.703 -14.981 -24.617 1.00 41.62 156 LEU A C 1
ATOM 1233 O O . LEU A 1 156 ? 15.618 -15.804 -25.534 1.00 41.62 156 LEU A O 1
ATOM 1237 N N . LYS A 1 157 ? 14.613 -14.483 -24.026 1.00 42.56 157 LYS A N 1
ATOM 1238 C CA . LYS A 1 157 ? 13.251 -14.778 -24.484 1.00 42.56 157 LYS A CA 1
ATOM 1239 C C . LYS A 1 157 ? 12.494 -13.473 -24.643 1.00 42.56 157 LYS A C 1
ATOM 1241 O O . LYS A 1 157 ? 12.181 -12.813 -23.663 1.00 42.56 157 LYS A O 1
ATOM 1246 N N . ILE A 1 158 ? 12.170 -13.147 -25.890 1.00 49.88 158 ILE A N 1
ATOM 1247 C CA . ILE A 1 158 ? 11.218 -12.095 -26.247 1.00 49.88 158 ILE A CA 1
ATOM 1248 C C . ILE A 1 158 ? 9.844 -12.545 -25.719 1.00 49.88 158 ILE A C 1
ATOM 1250 O O . ILE A 1 158 ? 9.077 -13.191 -26.428 1.00 49.88 158 ILE A O 1
ATOM 1254 N N . GLN A 1 159 ? 9.580 -12.339 -24.430 1.00 51.34 159 GLN A N 1
ATOM 1255 C CA . GLN A 1 159 ? 8.240 -12.420 -23.864 1.00 51.34 159 GLN A CA 1
ATOM 1256 C C . GLN A 1 159 ? 7.567 -11.063 -24.081 1.00 51.34 159 GLN A C 1
ATOM 1258 O O . GLN A 1 159 ? 8.213 -10.024 -24.000 1.00 51.34 159 GLN A O 1
ATOM 1263 N N . ASN A 1 160 ? 6.278 -11.058 -24.409 1.00 61.78 160 ASN A N 1
ATOM 1264 C CA . ASN A 1 160 ? 5.521 -9.815 -24.537 1.00 61.78 160 ASN A CA 1
ATOM 1265 C C . ASN A 1 160 ? 5.575 -9.075 -23.192 1.00 61.78 160 ASN A C 1
ATOM 1267 O O . ASN A 1 160 ? 5.307 -9.690 -22.159 1.00 61.78 160 ASN A O 1
ATOM 1271 N N . ALA A 1 161 ? 5.936 -7.790 -23.192 1.00 72.88 161 ALA A N 1
ATOM 1272 C CA . ALA A 1 161 ? 5.924 -6.980 -21.978 1.00 72.88 161 ALA A CA 1
ATOM 1273 C C . ALA A 1 161 ? 4.495 -6.918 -21.414 1.00 72.88 161 ALA A C 1
ATOM 1275 O O . ALA A 1 161 ? 3.544 -6.733 -22.177 1.00 72.88 161 ALA A O 1
ATOM 1276 N N . LYS A 1 162 ? 4.342 -7.089 -20.095 1.00 82.38 162 LYS A N 1
ATOM 1277 C CA . LYS A 1 162 ? 3.033 -7.146 -19.428 1.00 82.38 162 LYS A CA 1
ATOM 1278 C C . LYS A 1 162 ? 2.949 -6.170 -18.266 1.00 82.38 162 LYS A C 1
ATOM 1280 O O . LYS A 1 162 ? 3.826 -6.133 -17.405 1.00 82.38 162 LYS A O 1
ATOM 1285 N N . LEU A 1 163 ? 1.851 -5.427 -18.211 1.00 83.31 163 LEU A N 1
ATOM 1286 C CA . LEU A 1 163 ? 1.463 -4.590 -17.085 1.00 83.31 163 LEU A CA 1
ATOM 1287 C C . LEU A 1 163 ? 0.301 -5.259 -16.353 1.00 83.31 163 LEU A C 1
ATOM 1289 O O . LEU A 1 163 ? -0.788 -5.398 -16.903 1.00 83.31 163 LEU A O 1
ATOM 1293 N N . GLU A 1 164 ? 0.538 -5.679 -15.112 1.00 84.81 164 GLU A N 1
ATOM 1294 C CA . GLU A 1 164 ? -0.448 -6.391 -14.299 1.00 84.81 164 GLU A CA 1
ATOM 1295 C C . GLU A 1 164 ? -0.976 -5.537 -13.148 1.00 84.81 164 GLU A C 1
ATOM 1297 O O . GLU A 1 164 ? -0.313 -4.614 -12.672 1.00 84.81 164 GLU A O 1
ATOM 1302 N N . ASN A 1 165 ? -2.170 -5.897 -12.670 1.00 85.06 165 ASN A N 1
ATOM 1303 C CA . ASN A 1 165 ? -2.803 -5.312 -11.492 1.00 85.06 165 ASN A CA 1
ATOM 1304 C C . ASN A 1 165 ? -3.034 -3.790 -11.602 1.00 85.06 165 ASN A C 1
ATOM 1306 O O . ASN A 1 165 ? -2.968 -3.066 -10.604 1.00 85.06 165 ASN A O 1
ATOM 1310 N N . LEU A 1 166 ? -3.308 -3.296 -12.816 1.00 86.62 166 LEU A N 1
ATOM 1311 C CA . LEU A 1 166 ? -3.555 -1.875 -13.042 1.00 86.62 166 LEU A CA 1
ATOM 1312 C C . LEU A 1 166 ? -4.954 -1.471 -12.583 1.00 86.62 166 LEU A C 1
ATOM 1314 O O . LEU A 1 166 ? -5.950 -2.131 -12.884 1.00 86.62 166 LEU A O 1
ATOM 1318 N N . GLN A 1 167 ? -5.032 -0.338 -11.896 1.00 89.25 167 GLN A N 1
ATOM 1319 C CA . GLN A 1 167 ? -6.297 0.306 -11.575 1.00 89.25 167 GLN A CA 1
ATOM 1320 C C . GLN A 1 167 ? -6.752 1.162 -12.765 1.00 89.25 167 GLN A C 1
ATOM 1322 O O . GLN A 1 167 ? -5.999 1.993 -13.267 1.00 89.25 167 GLN A O 1
ATOM 1327 N N . SER A 1 168 ? -8.004 0.985 -13.193 1.00 89.19 168 SER A N 1
ATOM 1328 C CA . SER A 1 168 ? -8.595 1.799 -14.262 1.00 89.19 168 SER A CA 1
ATOM 1329 C C . SER A 1 168 ? -8.837 3.232 -13.777 1.00 89.19 168 SER A C 1
ATOM 1331 O O . SER A 1 168 ? -9.534 3.435 -12.782 1.00 89.19 168 SER A O 1
ATOM 1333 N N . GLY A 1 169 ? -8.285 4.222 -14.480 1.00 83.31 169 GLY A N 1
ATOM 1334 C CA . GLY A 1 169 ? -8.437 5.653 -14.200 1.00 83.31 169 GLY A CA 1
ATOM 1335 C C . GLY A 1 169 ? -7.342 6.272 -13.328 1.00 83.31 169 GLY A C 1
ATOM 1336 O O . GLY A 1 169 ? -7.386 7.478 -13.091 1.00 83.31 169 GLY A O 1
ATOM 1337 N N . SER A 1 170 ? -6.353 5.500 -12.864 1.00 78.31 170 SER A N 1
ATOM 1338 C CA . SER A 1 170 ? -5.221 6.048 -12.108 1.00 78.31 170 SER A CA 1
ATOM 1339 C C . SER A 1 170 ? -3.971 6.221 -12.973 1.00 78.31 170 SER A C 1
ATOM 1341 O O . SER A 1 170 ? -3.799 5.597 -14.025 1.00 78.31 170 SER A O 1
ATOM 1343 N N . THR A 1 171 ? -3.090 7.125 -12.547 1.00 73.00 171 THR A N 1
ATOM 1344 C CA . THR A 1 171 ? -1.743 7.239 -13.111 1.00 73.00 171 THR A CA 1
ATOM 1345 C C . THR A 1 171 ? -0.918 6.050 -12.648 1.00 73.00 171 THR A C 1
ATOM 1347 O O . THR A 1 171 ? -0.879 5.768 -11.448 1.00 73.00 171 THR A O 1
ATOM 1350 N N . SER A 1 172 ? -0.239 5.383 -13.581 1.00 66.94 172 SER A N 1
ATOM 1351 C CA . SER A 1 172 ? 0.677 4.289 -13.254 1.00 66.94 172 SER A CA 1
ATOM 1352 C C . SER A 1 172 ? 1.664 4.692 -12.158 1.00 66.94 172 SER A C 1
ATOM 1354 O O . SER A 1 172 ? 2.293 5.746 -12.250 1.00 66.94 172 SER A O 1
ATOM 1356 N N . SER A 1 173 ? 1.841 3.842 -11.145 1.00 60.94 173 SER A N 1
ATOM 1357 C CA . SER A 1 173 ? 2.848 4.046 -10.095 1.00 60.94 173 SER A CA 1
ATOM 1358 C C . SER A 1 173 ? 4.277 3.865 -10.616 1.00 60.94 173 SER A C 1
ATOM 1360 O O . SER A 1 173 ? 5.211 4.443 -10.061 1.00 60.94 173 SER A O 1
ATOM 1362 N N . SER A 1 174 ? 4.448 3.106 -11.704 1.00 70.38 174 SER A N 1
ATOM 1363 C CA . SER A 1 174 ? 5.713 2.938 -12.418 1.00 70.38 174 SER A CA 1
ATOM 1364 C C . SER A 1 174 ? 5.598 3.428 -13.865 1.00 70.38 174 SER A C 1
ATOM 1366 O O . SER A 1 174 ? 4.695 2.983 -14.585 1.00 70.38 174 SER A O 1
ATOM 1368 N N . PRO A 1 175 ? 6.504 4.301 -14.327 1.00 83.00 175 PRO A N 1
ATOM 1369 C CA . PRO A 1 175 ? 6.517 4.739 -15.715 1.00 83.00 175 PRO A CA 1
ATOM 1370 C C . PRO A 1 175 ? 6.987 3.621 -16.652 1.00 83.00 175 PRO A C 1
ATOM 1372 O O . PRO A 1 175 ? 7.830 2.807 -16.269 1.00 83.00 175 PRO A O 1
ATOM 1375 N N . ILE A 1 176 ? 6.482 3.587 -17.889 1.00 86.50 176 ILE A N 1
ATOM 1376 C CA . ILE A 1 176 ? 7.018 2.670 -18.905 1.00 86.50 176 ILE A CA 1
ATOM 1377 C C . ILE A 1 176 ? 8.316 3.278 -19.431 1.00 86.50 176 ILE A C 1
ATOM 1379 O O . ILE A 1 176 ? 8.299 4.352 -20.032 1.00 86.50 176 ILE A O 1
ATOM 1383 N N . LEU A 1 177 ? 9.435 2.589 -19.216 1.00 89.19 177 LEU A N 1
ATOM 1384 C CA . LEU A 1 177 ? 10.741 3.004 -19.716 1.00 89.19 177 LEU A CA 1
ATOM 1385 C C . LEU A 1 177 ? 11.128 2.162 -20.932 1.00 89.19 177 LEU A C 1
ATOM 1387 O O . LEU A 1 177 ? 11.515 1.001 -20.801 1.00 89.19 177 LEU A O 1
ATOM 1391 N N . MET A 1 178 ? 11.045 2.764 -22.113 1.00 89.19 178 MET A N 1
ATOM 1392 C CA . MET A 1 178 ? 11.451 2.136 -23.366 1.00 89.19 178 MET A CA 1
ATOM 1393 C C . MET A 1 178 ? 12.936 2.366 -23.627 1.00 89.19 178 MET A C 1
ATOM 1395 O O . MET A 1 178 ? 13.443 3.474 -23.437 1.00 89.19 178 MET A O 1
ATOM 1399 N N . ARG A 1 179 ? 13.626 1.351 -24.141 1.00 88.38 179 ARG A N 1
ATOM 1400 C CA . ARG A 1 179 ? 15.026 1.433 -24.567 1.00 88.38 179 ARG A CA 1
ATOM 1401 C C . ARG A 1 179 ? 15.194 0.916 -25.991 1.00 88.38 179 ARG A C 1
ATOM 1403 O O . ARG A 1 179 ? 14.472 0.025 -26.434 1.00 88.38 179 ARG A O 1
ATOM 1410 N N . LEU A 1 180 ? 16.159 1.494 -26.697 1.00 88.12 180 LEU A N 1
ATOM 1411 C CA . LEU A 1 180 ? 16.635 0.994 -27.982 1.00 88.12 180 LEU A CA 1
ATOM 1412 C C . LEU A 1 180 ? 17.839 0.097 -27.733 1.00 88.12 180 LEU A C 1
ATOM 1414 O O . LEU A 1 180 ? 18.712 0.446 -26.935 1.00 88.12 180 LEU A O 1
ATOM 1418 N N . ILE A 1 181 ? 17.901 -1.030 -28.431 1.00 85.38 181 ILE A N 1
ATOM 1419 C CA . ILE A 1 181 ? 18.999 -1.979 -28.292 1.00 85.38 181 ILE A CA 1
ATOM 1420 C C . ILE A 1 181 ? 19.697 -2.197 -29.634 1.00 85.38 181 ILE A C 1
ATOM 1422 O O . ILE A 1 181 ? 19.054 -2.266 -30.682 1.00 85.38 181 ILE A O 1
ATOM 1426 N N . ASP A 1 182 ? 21.024 -2.288 -29.600 1.0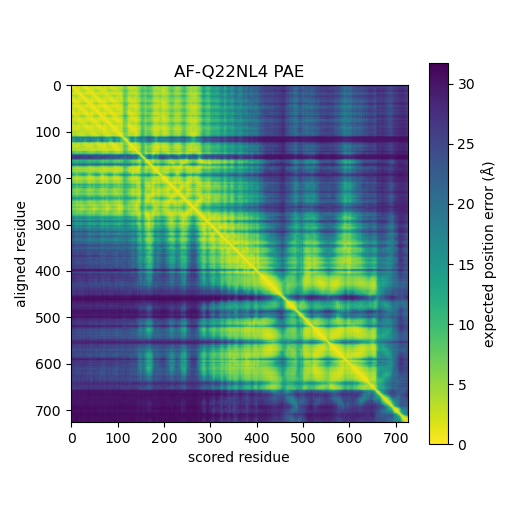0 85.94 182 ASP A N 1
ATOM 1427 C CA . ASP A 1 182 ? 21.865 -2.534 -30.768 1.00 85.94 182 ASP A CA 1
ATOM 1428 C C . ASP A 1 182 ? 21.951 -4.021 -31.172 1.00 85.94 182 ASP A C 1
ATOM 1430 O O . ASP A 1 182 ? 21.434 -4.923 -30.514 1.00 85.94 182 ASP A O 1
ATOM 1434 N N . GLU A 1 183 ? 22.642 -4.299 -32.280 1.00 80.31 183 GLU A N 1
ATOM 1435 C CA . GLU A 1 183 ? 22.832 -5.666 -32.790 1.00 80.31 183 GLU A CA 1
ATOM 1436 C C . GLU A 1 183 ? 23.739 -6.560 -31.923 1.00 80.31 183 GLU A C 1
ATOM 1438 O O . GLU A 1 183 ? 23.822 -7.769 -32.154 1.00 80.31 183 GLU A O 1
ATOM 1443 N N . GLU A 1 184 ? 24.458 -5.973 -30.965 1.00 80.25 184 GLU A N 1
ATOM 1444 C CA . GLU A 1 184 ? 25.274 -6.680 -29.981 1.00 80.25 184 GLU A CA 1
ATOM 1445 C C . GLU A 1 184 ? 24.512 -6.841 -28.647 1.00 80.25 184 GLU A C 1
ATOM 1447 O O . GLU A 1 184 ? 25.143 -7.146 -27.634 1.00 80.25 184 GLU A O 1
ATOM 1452 N N . MET A 1 185 ? 23.179 -6.662 -28.650 1.00 78.81 185 MET A N 1
ATOM 1453 C CA . MET A 1 185 ? 22.278 -6.769 -27.492 1.00 78.81 185 MET A CA 1
ATOM 1454 C C . MET A 1 185 ? 22.625 -5.792 -26.359 1.00 78.81 185 MET A C 1
ATOM 1456 O O . MET A 1 185 ? 22.549 -6.135 -25.178 1.00 78.81 185 MET A O 1
ATOM 1460 N N . ARG A 1 186 ? 23.060 -4.574 -26.695 1.00 81.38 186 ARG A N 1
ATOM 1461 C CA . ARG A 1 186 ? 23.427 -3.540 -25.715 1.00 81.38 186 ARG A CA 1
ATOM 1462 C C . ARG A 1 186 ? 22.599 -2.279 -25.880 1.00 81.38 186 ARG A C 1
ATOM 1464 O O . ARG A 1 186 ? 22.245 -1.884 -26.988 1.00 81.38 186 ARG A O 1
ATOM 1471 N N . GLU A 1 187 ? 22.310 -1.652 -24.743 1.00 86.50 187 GLU A N 1
ATOM 1472 C CA . GLU A 1 187 ? 21.528 -0.421 -24.684 1.00 86.50 187 GLU A CA 1
ATOM 1473 C C . GLU A 1 187 ? 22.190 0.684 -25.510 1.00 86.50 187 GLU A C 1
ATOM 1475 O O . GLU A 1 187 ? 23.393 0.934 -25.404 1.00 86.50 187 GLU A O 1
ATOM 1480 N N . VAL A 1 188 ? 21.383 1.351 -26.329 1.00 88.75 188 VAL A N 1
ATOM 1481 C CA . VAL A 1 188 ? 21.793 2.540 -27.065 1.00 88.75 188 VAL A CA 1
ATOM 1482 C C . VAL A 1 188 ? 21.741 3.727 -26.110 1.00 88.75 188 VAL A C 1
ATOM 1484 O O . VAL A 1 188 ? 20.659 4.167 -25.726 1.00 88.75 188 VAL A O 1
ATOM 1487 N N . SER A 1 189 ? 22.909 4.252 -25.735 1.00 86.38 189 SER A N 1
ATOM 1488 C CA . SER A 1 189 ? 23.017 5.362 -24.786 1.00 86.38 189 SER A CA 1
ATOM 1489 C C . SER A 1 189 ? 23.484 6.650 -25.460 1.00 86.38 189 SER A C 1
ATOM 1491 O O . SER A 1 189 ? 24.639 6.760 -25.871 1.00 86.38 189 SER A O 1
ATOM 1493 N N . PHE A 1 190 ? 22.602 7.647 -25.535 1.00 84.50 190 PHE A N 1
ATOM 1494 C CA . PHE A 1 190 ? 22.954 9.004 -25.962 1.00 84.50 190 PHE A CA 1
ATOM 1495 C C . PHE A 1 190 ? 23.267 9.912 -24.770 1.00 84.50 190 PHE A C 1
ATOM 1497 O O . PHE A 1 190 ? 22.703 9.749 -23.688 1.00 84.50 190 PHE A O 1
ATOM 1504 N N . PHE A 1 191 ? 24.144 10.897 -24.983 1.00 82.06 191 PHE A N 1
ATOM 1505 C CA . PHE A 1 191 ? 24.574 11.856 -23.962 1.00 82.06 191 PHE A CA 1
ATOM 1506 C C . PHE A 1 191 ? 24.216 13.290 -24.353 1.00 82.06 191 PHE A C 1
ATOM 1508 O O . PHE A 1 191 ? 24.204 13.646 -25.529 1.00 82.06 191 PHE A O 1
ATOM 1515 N N . LYS A 1 192 ? 24.006 14.139 -23.342 1.00 77.12 192 LYS A N 1
ATOM 1516 C CA . LYS A 1 192 ? 23.612 15.546 -23.511 1.00 77.12 192 LYS A CA 1
ATOM 1517 C C . LYS A 1 192 ? 24.653 16.404 -24.247 1.00 77.12 192 LYS A C 1
ATOM 1519 O O . LYS A 1 192 ? 24.297 17.395 -24.873 1.00 77.12 192 LYS A O 1
ATOM 1524 N N . ASN A 1 193 ? 25.939 16.052 -24.164 1.00 78.25 193 ASN A N 1
ATOM 1525 C CA . ASN A 1 193 ? 27.006 16.797 -24.830 1.00 78.25 193 ASN A CA 1
ATOM 1526 C C . ASN A 1 193 ? 27.193 16.313 -26.277 1.00 78.25 193 ASN A C 1
ATOM 1528 O O . ASN A 1 193 ? 27.883 15.324 -26.520 1.00 78.25 193 ASN A O 1
ATOM 1532 N N . THR A 1 194 ? 26.599 17.030 -27.229 1.00 74.88 194 THR A N 1
ATOM 1533 C CA . THR A 1 194 ? 26.615 16.699 -28.665 1.00 74.88 194 THR A CA 1
ATOM 1534 C C . THR A 1 194 ? 27.713 17.415 -29.458 1.00 74.88 194 THR A C 1
ATOM 1536 O O . THR A 1 194 ? 27.922 17.100 -30.625 1.00 74.88 194 THR A O 1
ATOM 1539 N N . ASN A 1 195 ? 28.477 18.322 -28.833 1.00 73.62 195 ASN A N 1
ATOM 1540 C CA . ASN A 1 195 ? 29.488 19.159 -29.504 1.00 73.62 195 ASN A CA 1
ATOM 1541 C C . ASN A 1 195 ? 30.643 18.365 -30.146 1.00 73.62 195 ASN A C 1
ATOM 1543 O O . ASN A 1 195 ? 31.432 18.918 -30.910 1.00 73.62 195 ASN A O 1
ATOM 1547 N N . GLN A 1 196 ? 30.784 17.085 -29.799 1.00 80.88 196 GLN A N 1
ATOM 1548 C CA . GLN A 1 196 ? 31.830 16.190 -30.294 1.00 80.88 196 GLN A CA 1
ATOM 1549 C C . GLN A 1 196 ? 31.260 15.019 -31.107 1.00 80.88 196 GLN A C 1
ATOM 1551 O O . GLN A 1 196 ? 31.937 14.007 -31.244 1.00 80.88 196 GLN A O 1
ATOM 1556 N N . ILE A 1 197 ? 30.037 15.133 -31.630 1.00 87.25 197 ILE A N 1
ATOM 1557 C CA . ILE A 1 197 ? 29.374 14.087 -32.417 1.00 87.25 197 ILE A CA 1
ATOM 1558 C C . ILE A 1 197 ? 29.160 14.590 -33.851 1.00 87.25 197 ILE A C 1
ATOM 1560 O O . ILE A 1 197 ? 28.791 15.741 -34.073 1.00 87.25 197 ILE A O 1
ATOM 1564 N N . ASN A 1 198 ? 29.408 13.722 -34.829 1.00 88.62 198 ASN A N 1
ATOM 1565 C CA . ASN A 1 198 ? 29.178 13.987 -36.246 1.00 88.62 198 ASN A CA 1
ATOM 1566 C C . ASN A 1 198 ? 27.678 14.239 -36.532 1.00 88.62 198 ASN A C 1
ATOM 1568 O O . ASN A 1 198 ? 26.806 13.604 -35.938 1.00 88.62 198 ASN A O 1
ATOM 1572 N N . GLN A 1 199 ? 27.385 15.156 -37.461 1.00 87.62 199 GLN A N 1
ATOM 1573 C CA . GLN A 1 199 ? 26.022 15.551 -37.837 1.00 87.62 199 GLN A CA 1
ATOM 1574 C C . GLN A 1 199 ? 25.140 14.374 -38.275 1.00 87.62 199 GLN A C 1
ATOM 1576 O O . GLN A 1 199 ? 23.970 14.343 -37.900 1.00 87.62 199 GLN A O 1
ATOM 1581 N N . ASP A 1 200 ? 25.685 13.379 -38.976 1.00 87.88 200 ASP A N 1
ATOM 1582 C CA . ASP A 1 200 ? 24.920 12.217 -39.450 1.00 87.88 200 ASP A CA 1
ATOM 1583 C C . ASP A 1 200 ? 24.322 11.418 -38.282 1.00 87.88 200 ASP A C 1
ATOM 1585 O O . ASP A 1 200 ? 23.172 10.981 -38.326 1.00 87.88 200 ASP A O 1
ATOM 1589 N N . ILE A 1 201 ? 25.088 11.282 -37.193 1.00 89.31 201 ILE A N 1
ATOM 1590 C CA . ILE A 1 201 ? 24.657 10.591 -35.971 1.00 89.31 201 ILE A CA 1
ATOM 1591 C C . ILE A 1 201 ? 23.576 11.404 -35.250 1.00 89.31 201 ILE A C 1
ATOM 1593 O O . ILE A 1 201 ? 22.640 10.831 -34.694 1.00 89.31 201 ILE A O 1
ATOM 1597 N N . LEU A 1 202 ? 23.682 12.737 -35.263 1.00 88.69 202 LEU A N 1
ATOM 1598 C CA . LEU A 1 202 ? 22.685 13.619 -34.650 1.00 88.69 202 LEU A CA 1
ATOM 1599 C C . LEU A 1 202 ? 21.357 13.599 -35.416 1.00 88.69 202 LEU A C 1
ATOM 1601 O O . LEU A 1 202 ? 20.302 13.607 -34.787 1.00 88.69 202 LEU A O 1
ATOM 1605 N N . ILE A 1 203 ? 21.403 13.530 -36.750 1.00 87.81 203 ILE A N 1
ATOM 1606 C CA . ILE A 1 203 ? 20.212 13.383 -37.599 1.00 87.81 203 ILE A CA 1
ATOM 1607 C C . ILE A 1 203 ? 19.554 12.023 -37.354 1.00 87.81 203 ILE A C 1
ATOM 1609 O O . ILE A 1 203 ? 18.341 11.952 -37.170 1.00 87.81 203 ILE A O 1
ATOM 1613 N N . GLU A 1 204 ? 20.348 10.950 -37.305 1.00 88.38 204 GLU A N 1
ATOM 1614 C CA . GLU A 1 204 ? 19.856 9.612 -36.970 1.00 88.38 204 GLU A CA 1
ATOM 1615 C C . GLU A 1 204 ? 19.170 9.598 -35.597 1.00 88.38 204 GLU A C 1
ATOM 1617 O O . GLU A 1 204 ? 18.047 9.113 -35.477 1.00 88.38 204 GLU A O 1
ATOM 1622 N N . PHE A 1 205 ? 19.803 10.194 -34.583 1.00 85.75 205 PHE A N 1
ATOM 1623 C CA . PHE A 1 205 ? 19.237 10.312 -33.242 1.00 85.75 205 PHE A CA 1
ATOM 1624 C C . PHE A 1 205 ? 17.937 11.122 -33.206 1.00 85.75 205 PHE A C 1
ATOM 1626 O O . PHE A 1 205 ? 16.979 10.707 -32.558 1.00 85.75 205 PHE A O 1
ATOM 1633 N N . GLY A 1 206 ? 17.881 12.250 -33.921 1.00 83.81 206 GLY A N 1
ATOM 1634 C CA . GLY A 1 206 ? 16.699 13.113 -33.979 1.00 83.81 206 GLY A CA 1
ATOM 1635 C C . GLY A 1 206 ? 15.454 12.428 -34.552 1.00 83.81 206 GLY A C 1
ATOM 1636 O O . GLY A 1 206 ? 14.340 12.876 -34.290 1.00 83.81 206 GLY A O 1
ATOM 1637 N N . ASN A 1 207 ? 15.622 11.324 -35.285 1.00 85.44 207 ASN A N 1
ATOM 1638 C CA . ASN A 1 207 ? 14.511 10.534 -35.814 1.00 85.44 207 ASN A CA 1
ATOM 1639 C C . ASN A 1 207 ? 13.937 9.530 -34.803 1.00 85.44 207 ASN A C 1
ATOM 1641 O O . ASN A 1 207 ? 12.831 9.029 -35.018 1.00 85.44 207 ASN A O 1
ATOM 1645 N N . TYR A 1 208 ? 14.643 9.237 -33.707 1.00 88.00 208 TYR A N 1
ATOM 1646 C CA . TYR A 1 208 ? 14.153 8.341 -32.663 1.00 88.00 208 TYR A CA 1
ATOM 1647 C C . TYR A 1 208 ? 13.163 9.076 -31.751 1.00 88.00 208 TYR A C 1
ATOM 1649 O O . TYR A 1 208 ? 13.524 9.614 -30.707 1.00 88.00 208 TYR A O 1
ATOM 1657 N N . LEU A 1 209 ? 11.897 9.080 -32.166 1.00 90.62 209 LEU A N 1
ATOM 1658 C CA . LEU A 1 209 ? 10.761 9.622 -31.424 1.00 90.62 209 LEU A CA 1
ATOM 1659 C C . LEU A 1 209 ? 9.707 8.523 -31.252 1.00 90.62 209 LEU A C 1
ATOM 1661 O O . LEU A 1 209 ? 9.299 7.917 -32.247 1.00 90.62 209 LEU A O 1
ATOM 1665 N N . LEU A 1 210 ? 9.262 8.273 -30.016 1.00 92.62 210 LEU A N 1
ATOM 1666 C CA . LEU A 1 210 ? 8.278 7.228 -29.715 1.00 92.62 210 LEU A CA 1
ATOM 1667 C C . LEU A 1 210 ? 6.900 7.809 -29.382 1.00 92.62 210 LEU A C 1
ATOM 1669 O O . LEU A 1 210 ? 6.789 8.828 -28.698 1.00 92.62 210 LEU A O 1
ATOM 1673 N N . GLU A 1 211 ? 5.857 7.118 -29.831 1.00 94.12 211 GLU A N 1
ATOM 1674 C CA . GLU A 1 211 ? 4.448 7.397 -29.560 1.00 94.12 211 GLU A CA 1
ATOM 1675 C C . GLU A 1 211 ? 3.763 6.175 -28.952 1.00 94.12 211 GLU A C 1
ATOM 1677 O O . GLU A 1 211 ? 3.938 5.050 -29.428 1.00 94.12 211 GLU A O 1
ATOM 1682 N N . LEU A 1 212 ? 2.961 6.410 -27.918 1.00 92.94 212 LEU A N 1
ATOM 1683 C CA . LEU A 1 212 ? 2.102 5.419 -27.287 1.00 92.94 212 LEU A CA 1
ATOM 1684 C C . LEU A 1 212 ? 0.662 5.589 -27.787 1.00 92.94 212 LEU A C 1
ATOM 1686 O O . LEU A 1 212 ? 0.084 6.669 -27.677 1.00 92.94 212 LEU A O 1
ATOM 1690 N N . GLN A 1 213 ? 0.068 4.513 -28.298 1.00 92.75 213 GLN A N 1
ATOM 1691 C CA . GLN A 1 213 ? -1.292 4.506 -28.842 1.00 92.75 213 GLN A CA 1
ATOM 1692 C C . GLN A 1 213 ? -2.074 3.253 -28.416 1.00 92.75 213 GLN A C 1
ATOM 1694 O O . GLN A 1 213 ? -1.509 2.177 -28.214 1.00 92.75 213 GLN A O 1
ATOM 1699 N N . SER A 1 214 ? -3.398 3.380 -28.324 1.00 91.00 214 SER A N 1
ATOM 1700 C CA . SER A 1 214 ? -4.329 2.255 -28.176 1.00 91.00 214 SER A CA 1
ATOM 1701 C C . SER A 1 214 ? -5.688 2.610 -28.784 1.00 91.00 214 SER A C 1
ATOM 1703 O O . SER A 1 214 ? -6.069 3.779 -28.829 1.00 91.00 214 SER A O 1
ATOM 1705 N N . GLN A 1 215 ? -6.409 1.601 -29.277 1.00 85.44 215 GLN A N 1
ATOM 1706 C CA . GLN A 1 215 ? -7.783 1.750 -29.778 1.00 85.44 215 GLN A CA 1
ATOM 1707 C C . GLN A 1 215 ? -8.820 1.519 -28.668 1.00 85.44 215 GLN A C 1
ATOM 1709 O O . GLN A 1 215 ? -9.886 2.145 -28.646 1.00 85.44 215 GLN A O 1
ATOM 1714 N N . GLU A 1 216 ? -8.492 0.628 -27.734 1.00 86.5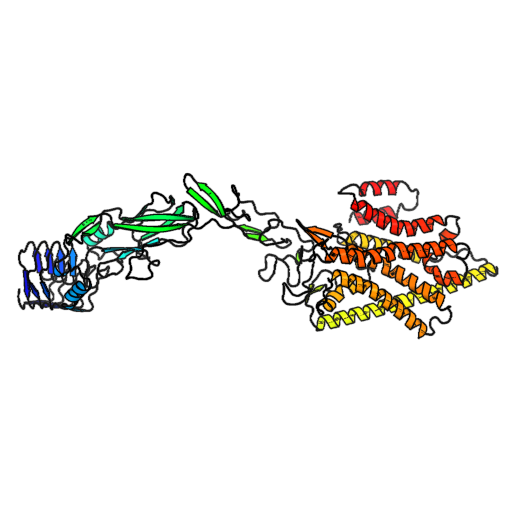6 216 GLU A N 1
ATOM 1715 C CA . GLU A 1 216 ? -9.389 0.165 -26.681 1.00 86.56 216 GLU A CA 1
ATOM 1716 C C . GLU A 1 216 ? -9.130 0.848 -25.347 1.00 86.56 216 GLU A C 1
ATOM 1718 O O . GLU A 1 216 ? -10.087 1.180 -24.660 1.00 86.56 216 GLU A O 1
ATOM 1723 N N . VAL A 1 217 ? -7.867 1.082 -24.987 1.00 88.38 217 VAL A N 1
ATOM 1724 C CA . VAL A 1 217 ? -7.492 1.700 -23.713 1.00 88.38 217 VAL A CA 1
ATOM 1725 C C . VAL A 1 217 ? -7.458 3.217 -23.877 1.00 88.38 217 VAL A C 1
ATOM 1727 O O . VAL A 1 217 ? -6.778 3.748 -24.753 1.00 88.38 217 VAL A O 1
ATOM 1730 N N . GLY A 1 218 ? -8.175 3.931 -23.015 1.00 88.81 218 GLY A N 1
ATOM 1731 C CA . GLY A 1 218 ? -8.063 5.377 -22.883 1.00 88.81 218 GLY A CA 1
ATOM 1732 C C . GLY A 1 218 ? -6.722 5.746 -22.262 1.00 88.81 218 GLY A C 1
ATOM 1733 O O . GLY A 1 218 ? -6.417 5.315 -21.152 1.00 88.81 218 GLY A O 1
ATOM 1734 N N . LEU A 1 219 ? -5.930 6.539 -22.980 1.00 89.94 219 LEU A N 1
ATOM 1735 C CA . LEU A 1 219 ? -4.610 6.996 -22.554 1.00 89.94 219 LEU A CA 1
ATOM 1736 C C . LEU A 1 219 ? -4.648 8.506 -22.317 1.00 89.94 219 LEU A C 1
ATOM 1738 O O . LEU A 1 219 ? -5.064 9.254 -23.202 1.00 89.94 219 LEU A O 1
ATOM 1742 N N . GLN A 1 220 ? -4.195 8.959 -21.149 1.00 87.06 220 GLN A N 1
ATOM 1743 C CA . GLN A 1 220 ? -4.095 10.384 -20.827 1.00 87.06 220 GLN A CA 1
ATOM 1744 C C . GLN A 1 220 ? -2.712 10.711 -20.241 1.00 87.06 220 GLN A C 1
ATOM 1746 O O . GLN A 1 220 ? -2.210 10.012 -19.363 1.00 87.06 220 GLN A O 1
ATOM 1751 N N . GLY A 1 221 ? -2.084 11.774 -20.756 1.00 86.00 221 GLY A N 1
ATOM 1752 C CA . GLY A 1 221 ? -0.716 12.185 -20.423 1.00 86.00 221 GLY A CA 1
ATOM 1753 C C . GLY A 1 221 ? 0.115 12.488 -21.672 1.00 86.00 221 GLY A C 1
ATOM 1754 O O . GLY A 1 221 ? -0.432 12.693 -22.758 1.00 86.00 221 GLY A O 1
ATOM 1755 N N . ASP A 1 222 ? 1.439 12.486 -21.523 1.00 86.62 222 ASP A N 1
ATOM 1756 C CA . ASP A 1 222 ? 2.375 12.738 -22.622 1.00 86.62 222 ASP A CA 1
ATOM 1757 C C . ASP A 1 222 ? 2.599 11.466 -23.454 1.00 86.62 222 ASP A C 1
ATOM 1759 O O . ASP A 1 222 ? 3.483 10.650 -23.178 1.00 86.62 222 ASP A O 1
ATOM 1763 N N . LEU A 1 223 ? 1.782 11.306 -24.498 1.00 91.19 223 LEU A N 1
ATOM 1764 C CA . LEU A 1 223 ? 1.792 10.135 -25.387 1.00 91.19 223 LEU A CA 1
ATOM 1765 C C . LEU A 1 223 ? 2.958 10.117 -26.380 1.00 91.19 223 LEU A C 1
ATOM 1767 O O . LEU A 1 223 ? 3.129 9.134 -27.094 1.00 91.19 223 LEU A O 1
ATOM 1771 N N . ARG A 1 224 ? 3.750 11.191 -26.455 1.00 93.19 224 ARG A N 1
ATOM 1772 C CA . ARG A 1 224 ? 4.916 11.310 -27.338 1.00 93.19 224 ARG A CA 1
ATOM 1773 C C . ARG A 1 224 ? 6.132 11.667 -26.516 1.00 93.19 224 ARG A C 1
ATOM 1775 O O . ARG A 1 224 ? 6.090 12.632 -25.758 1.00 93.19 224 ARG A O 1
ATOM 1782 N N . GLN A 1 225 ? 7.204 10.904 -26.681 1.00 91.31 225 GLN A N 1
ATOM 1783 C CA . GLN A 1 225 ? 8.386 11.029 -25.840 1.00 91.31 225 GLN A CA 1
ATOM 1784 C C . GLN A 1 225 ? 9.654 11.182 -26.666 1.00 91.31 225 GLN A C 1
ATOM 1786 O O . GLN A 1 225 ? 9.923 10.414 -27.594 1.00 91.31 225 GLN A O 1
ATOM 1791 N N . ASN A 1 226 ? 10.448 12.173 -26.267 1.00 90.12 226 ASN A N 1
ATOM 1792 C CA . ASN A 1 226 ? 11.834 12.321 -26.684 1.00 90.12 226 ASN A CA 1
ATOM 1793 C C . ASN A 1 226 ? 12.727 11.437 -25.810 1.00 90.12 226 ASN A C 1
ATOM 1795 O O . ASN A 1 226 ? 12.364 11.062 -24.694 1.00 90.12 226 ASN A O 1
ATOM 1799 N N . TYR A 1 227 ? 13.927 11.142 -26.299 1.00 88.94 227 TYR A N 1
ATOM 1800 C CA . TYR A 1 227 ? 14.912 10.411 -25.516 1.00 88.94 227 TYR A CA 1
ATOM 1801 C C . TYR A 1 227 ? 15.332 11.212 -24.274 1.00 88.94 227 TYR A C 1
ATOM 1803 O O . TYR A 1 227 ? 15.778 12.360 -24.368 1.00 88.94 227 TYR A O 1
ATOM 1811 N N . ASN A 1 228 ? 15.218 10.594 -23.102 1.00 88.69 228 ASN A N 1
ATOM 1812 C CA . ASN A 1 228 ? 15.656 11.146 -21.832 1.00 88.69 228 ASN A CA 1
ATOM 1813 C C . ASN A 1 228 ? 17.115 10.744 -21.553 1.00 88.69 228 ASN A C 1
ATOM 1815 O O . ASN A 1 228 ? 17.440 9.563 -21.418 1.00 88.69 228 ASN A O 1
ATOM 1819 N N . PHE A 1 229 ? 17.992 11.745 -21.440 1.00 86.69 229 PHE A N 1
ATOM 1820 C CA . PHE A 1 229 ? 19.429 11.552 -21.216 1.00 86.69 229 PHE A CA 1
ATOM 1821 C C . PHE A 1 229 ? 19.787 11.063 -19.808 1.00 86.69 229 PHE A C 1
ATOM 1823 O O . PHE A 1 229 ? 20.829 10.435 -19.648 1.00 86.69 229 PHE A O 1
ATOM 1830 N N . ASP A 1 230 ? 18.953 11.338 -18.804 1.00 85.25 230 ASP A N 1
ATOM 1831 C CA . ASP A 1 230 ? 19.237 10.988 -17.409 1.00 85.25 230 ASP A CA 1
ATOM 1832 C C . ASP A 1 230 ? 18.875 9.525 -17.116 1.00 85.25 230 ASP A C 1
ATOM 1834 O O . ASP A 1 230 ? 19.564 8.847 -16.357 1.00 85.25 230 ASP A O 1
ATOM 1838 N N . GLN A 1 231 ? 17.807 9.020 -17.744 1.00 83.12 231 GLN A N 1
ATOM 1839 C CA . GLN A 1 231 ? 17.341 7.635 -17.578 1.00 83.12 231 GLN A CA 1
ATOM 1840 C C . GLN A 1 231 ? 17.757 6.692 -18.720 1.00 83.12 231 GLN A C 1
ATOM 1842 O O . GLN A 1 231 ? 17.475 5.494 -18.658 1.00 83.12 231 GLN A O 1
ATOM 1847 N N . PHE A 1 232 ? 18.448 7.217 -19.738 1.00 84.69 232 PHE A N 1
ATOM 1848 C CA . PHE A 1 232 ? 18.882 6.497 -20.939 1.00 84.69 232 PHE A CA 1
ATOM 1849 C C . PHE A 1 232 ? 17.742 5.737 -21.647 1.00 84.69 232 PHE A C 1
ATOM 1851 O O . PHE A 1 232 ? 17.839 4.536 -21.902 1.00 84.69 232 PHE A O 1
ATOM 1858 N N . GLY A 1 233 ? 16.637 6.428 -21.940 1.00 89.00 233 GLY A N 1
ATOM 1859 C CA . GLY A 1 233 ? 15.469 5.823 -22.590 1.00 89.00 233 GLY A CA 1
ATOM 1860 C C . GLY A 1 233 ? 14.298 6.788 -22.778 1.00 89.00 233 GLY A C 1
ATOM 1861 O O . GLY A 1 233 ? 14.434 7.987 -22.554 1.00 89.00 233 GLY A O 1
ATOM 1862 N N . PHE A 1 234 ? 13.141 6.272 -23.189 1.00 91.25 234 PHE A N 1
ATOM 1863 C CA . PHE A 1 234 ? 11.905 7.040 -23.388 1.00 91.25 234 PHE A CA 1
ATOM 1864 C C . PHE A 1 234 ? 10.914 6.717 -22.273 1.00 91.25 234 PHE A C 1
ATOM 1866 O O . PHE A 1 234 ? 10.618 5.547 -22.039 1.00 91.25 234 PHE A O 1
ATOM 1873 N N . ILE A 1 235 ? 10.411 7.741 -21.586 1.00 90.81 235 ILE A N 1
ATOM 1874 C CA . ILE A 1 235 ? 9.647 7.577 -20.345 1.00 90.81 235 ILE A CA 1
ATOM 1875 C C . ILE A 1 235 ? 8.189 7.942 -20.590 1.00 90.81 235 ILE A C 1
ATOM 1877 O O . ILE A 1 235 ? 7.889 9.107 -20.822 1.00 90.81 235 ILE A O 1
ATOM 1881 N N . PHE A 1 236 ? 7.276 6.983 -20.476 1.00 89.81 236 PHE A N 1
ATOM 1882 C CA . PHE A 1 236 ? 5.841 7.246 -20.562 1.00 89.81 236 PHE A CA 1
ATOM 1883 C C . PHE A 1 236 ? 5.202 7.266 -19.169 1.00 89.81 236 PHE A C 1
ATOM 1885 O O . PHE A 1 236 ? 5.065 6.228 -18.515 1.00 89.81 236 PHE A O 1
ATOM 1892 N N . ASN A 1 237 ? 4.766 8.460 -18.752 1.00 88.50 237 ASN A N 1
ATOM 1893 C CA . ASN A 1 237 ? 3.958 8.696 -17.552 1.00 88.50 237 ASN A CA 1
ATOM 1894 C C . ASN A 1 237 ? 2.498 8.884 -17.970 1.00 88.50 237 ASN A C 1
ATOM 1896 O O . ASN A 1 237 ? 2.059 10.006 -18.224 1.00 88.50 237 ASN A O 1
ATOM 1900 N N . VAL A 1 238 ? 1.765 7.781 -18.099 1.00 87.44 238 VAL A N 1
ATOM 1901 C CA . VAL A 1 238 ? 0.415 7.772 -18.680 1.00 87.44 238 VAL A CA 1
ATOM 1902 C C . VAL A 1 238 ? -0.567 7.133 -17.699 1.00 87.44 238 VAL A C 1
ATOM 1904 O O . VAL A 1 238 ? -0.220 6.184 -16.987 1.00 87.44 238 VAL A O 1
ATOM 1907 N N . SER A 1 239 ? -1.783 7.674 -17.625 1.00 88.62 239 SER A N 1
ATOM 1908 C CA . SER A 1 239 ? -2.911 7.022 -16.957 1.00 88.62 239 SER A CA 1
ATOM 1909 C C . SER A 1 239 ? -3.701 6.168 -17.944 1.00 88.62 239 SER A C 1
ATOM 1911 O O . SER A 1 239 ? -3.880 6.535 -19.109 1.00 88.62 239 SER A O 1
ATOM 1913 N N . TYR A 1 240 ? -4.179 5.021 -17.463 1.00 89.31 240 TYR A N 1
ATOM 1914 C CA . TYR A 1 240 ? -4.873 4.028 -18.278 1.00 89.31 240 TYR A CA 1
ATOM 1915 C C . TYR A 1 240 ? -6.326 3.911 -17.833 1.00 89.31 240 TYR A C 1
ATOM 1917 O O . TYR A 1 240 ? -6.599 3.672 -16.659 1.00 89.31 240 TYR A O 1
ATOM 1925 N N . SER A 1 241 ? -7.262 4.051 -18.764 1.00 90.25 241 SER A N 1
ATOM 1926 C CA . SER A 1 241 ? -8.698 3.901 -18.512 1.00 90.25 241 SER A CA 1
ATOM 1927 C C . SER A 1 241 ? -9.271 2.826 -19.425 1.00 90.25 241 SER A C 1
ATOM 1929 O O . SER A 1 241 ? -9.204 2.944 -20.645 1.00 90.25 241 SER A O 1
ATOM 1931 N N . TYR A 1 242 ? -9.833 1.770 -18.850 1.00 90.12 242 TYR A N 1
ATOM 1932 C CA . TYR A 1 242 ? -10.475 0.684 -19.596 1.00 90.12 242 TYR A CA 1
ATOM 1933 C C . TYR A 1 242 ? -11.613 0.074 -18.769 1.00 90.12 242 TYR A C 1
ATOM 1935 O O . TYR A 1 242 ? -12.146 0.755 -17.902 1.00 90.12 242 TYR A O 1
ATOM 1943 N N . GLN A 1 243 ? -12.034 -1.163 -19.034 1.00 87.19 243 GLN A N 1
ATOM 1944 C CA . GLN A 1 243 ? -12.969 -1.901 -18.190 1.00 87.19 243 GLN A CA 1
ATOM 1945 C C . GLN A 1 243 ? -12.215 -2.639 -17.059 1.00 87.19 243 GLN A C 1
ATOM 1947 O O . GLN A 1 243 ? -11.185 -3.256 -17.336 1.00 87.19 243 GLN A O 1
ATOM 1952 N N . PRO A 1 244 ? -12.693 -2.603 -15.797 1.00 84.75 244 PRO A N 1
ATOM 1953 C CA . PRO A 1 244 ? -12.117 -3.389 -14.706 1.00 84.75 244 PRO A CA 1
ATOM 1954 C C . PRO A 1 244 ? -12.279 -4.887 -14.980 1.00 84.75 244 PRO A C 1
ATOM 1956 O O . PRO A 1 244 ? -13.270 -5.291 -15.592 1.00 84.75 244 PRO A O 1
ATOM 1959 N N . ASN A 1 245 ? -11.328 -5.700 -14.510 1.00 86.75 245 ASN A N 1
ATOM 1960 C CA . ASN A 1 245 ? -11.269 -7.145 -14.780 1.00 86.75 245 ASN A CA 1
ATOM 1961 C C . ASN A 1 245 ? -11.280 -7.494 -16.280 1.00 86.75 245 ASN A C 1
ATOM 1963 O O . ASN A 1 245 ? -11.987 -8.394 -16.736 1.00 86.75 245 ASN A O 1
ATOM 1967 N N . ALA A 1 246 ? -10.529 -6.731 -17.070 1.00 87.25 246 ALA A N 1
ATOM 1968 C CA . ALA A 1 246 ? -10.383 -6.974 -18.494 1.00 87.25 246 ALA A CA 1
ATOM 1969 C C . ALA A 1 246 ? -8.924 -6.815 -18.924 1.00 87.25 246 ALA A C 1
ATOM 1971 O O . ALA A 1 246 ? -8.144 -6.076 -18.316 1.00 87.25 246 ALA A O 1
ATOM 1972 N N . ASN A 1 247 ? -8.584 -7.516 -20.001 1.00 88.88 247 ASN A N 1
ATOM 1973 C CA . ASN A 1 247 ? -7.254 -7.507 -20.589 1.00 88.88 247 ASN A CA 1
ATOM 1974 C C . ASN A 1 247 ? -7.323 -6.801 -21.940 1.00 88.88 247 ASN A C 1
ATOM 1976 O O . ASN A 1 247 ? -8.268 -7.008 -22.701 1.00 88.88 247 ASN A O 1
ATOM 1980 N N . SER A 1 248 ? -6.319 -5.991 -22.242 1.00 90.12 248 SER A N 1
ATOM 1981 C CA . SER A 1 248 ? -6.179 -5.320 -23.533 1.00 90.12 248 SER A CA 1
ATOM 1982 C C . SER A 1 248 ? -4.695 -5.145 -23.866 1.00 90.12 248 SER A C 1
ATOM 1984 O O . SER A 1 248 ? -3.825 -5.661 -23.166 1.00 90.12 248 SER A O 1
ATOM 1986 N N . SER A 1 249 ? -4.388 -4.440 -24.950 1.00 90.38 249 SER A N 1
ATOM 1987 C CA . SER A 1 249 ? -3.015 -4.139 -25.348 1.00 90.38 249 SER A CA 1
ATOM 1988 C C . SER A 1 249 ? -2.844 -2.674 -25.741 1.00 90.38 249 SER A C 1
ATOM 1990 O O . SER A 1 249 ? -3.760 -1.996 -26.224 1.00 90.38 249 SER A O 1
ATOM 1992 N N . ILE A 1 250 ? -1.636 -2.175 -25.514 1.00 91.69 250 ILE A N 1
ATOM 1993 C CA . ILE A 1 250 ? -1.186 -0.850 -25.939 1.00 91.69 250 ILE A CA 1
ATOM 1994 C C . ILE A 1 250 ? 0.033 -1.017 -26.841 1.00 91.69 250 ILE A C 1
ATOM 1996 O O . ILE A 1 250 ? 0.791 -1.977 -26.707 1.00 91.69 250 ILE A O 1
ATOM 2000 N N . ILE A 1 251 ? 0.220 -0.099 -27.782 1.00 92.06 251 ILE A N 1
ATOM 2001 C CA . ILE A 1 251 ? 1.294 -0.183 -28.771 1.00 92.06 251 ILE A CA 1
ATOM 2002 C C . ILE A 1 251 ? 2.185 1.040 -28.620 1.00 92.06 251 ILE A C 1
ATOM 2004 O O . ILE A 1 251 ? 1.711 2.173 -28.708 1.00 92.06 251 ILE A O 1
ATOM 2008 N N . VAL A 1 252 ? 3.482 0.804 -28.442 1.00 91.62 252 VAL A N 1
ATOM 2009 C CA . VAL A 1 252 ? 4.509 1.837 -28.588 1.00 91.62 252 VAL A CA 1
ATOM 2010 C C . VAL A 1 252 ? 5.101 1.709 -29.980 1.00 91.62 252 VAL A C 1
ATOM 2012 O O . VAL A 1 252 ? 5.524 0.617 -30.361 1.00 91.62 252 VAL A O 1
ATOM 2015 N N . LYS A 1 253 ? 5.153 2.805 -30.733 1.00 90.62 253 LYS A N 1
ATOM 2016 C CA . LYS A 1 253 ? 5.743 2.835 -32.075 1.00 90.62 253 LYS A CA 1
ATOM 2017 C C . LYS A 1 253 ? 6.639 4.046 -32.298 1.00 90.62 253 LYS A C 1
ATOM 2019 O O . LYS A 1 253 ? 6.512 5.057 -31.615 1.00 90.62 253 LYS A O 1
ATOM 2024 N N . THR A 1 254 ? 7.524 3.961 -33.281 1.00 90.44 254 THR A N 1
ATOM 2025 C CA . THR A 1 254 ? 8.263 5.123 -33.789 1.00 90.44 254 THR A CA 1
ATOM 2026 C C . THR A 1 254 ? 7.351 6.025 -34.615 1.00 90.44 254 THR A C 1
ATOM 2028 O O . THR A 1 254 ? 6.621 5.527 -35.468 1.00 90.44 254 THR A O 1
ATOM 2031 N N . ILE A 1 255 ? 7.425 7.342 -34.411 1.00 88.75 255 ILE A N 1
ATOM 2032 C CA . ILE A 1 255 ? 6.647 8.315 -35.202 1.00 88.75 255 ILE A CA 1
ATOM 2033 C C . ILE A 1 255 ? 7.193 8.431 -36.623 1.00 88.75 255 ILE A C 1
ATOM 2035 O O . ILE A 1 255 ? 6.434 8.439 -37.587 1.00 88.75 255 ILE A O 1
ATOM 2039 N N . ASN A 1 256 ? 8.515 8.533 -36.744 1.00 88.06 256 ASN A N 1
ATOM 2040 C CA . ASN A 1 256 ? 9.183 8.577 -38.034 1.00 88.06 256 ASN A CA 1
ATOM 2041 C C . ASN A 1 256 ? 9.641 7.162 -38.400 1.00 88.06 256 ASN A C 1
ATOM 2043 O O . ASN A 1 256 ? 10.124 6.444 -37.520 1.00 88.06 256 ASN A O 1
ATOM 2047 N N . PRO A 1 257 ? 9.534 6.751 -39.675 1.00 86.69 257 PRO A N 1
ATOM 2048 C CA . PRO A 1 257 ? 10.061 5.467 -40.096 1.00 86.69 257 PRO A CA 1
ATOM 2049 C C . PRO A 1 257 ? 11.580 5.465 -39.916 1.00 86.69 257 PRO A C 1
ATOM 2051 O O . PRO A 1 257 ? 12.276 6.392 -40.339 1.00 86.69 257 PRO A O 1
ATOM 2054 N N . ILE A 1 258 ? 12.095 4.410 -39.295 1.00 88.12 258 ILE A N 1
ATOM 2055 C CA . ILE A 1 258 ? 13.523 4.223 -39.043 1.00 88.12 258 ILE A CA 1
ATOM 2056 C C . ILE A 1 258 ? 14.063 3.077 -39.905 1.00 88.12 258 ILE A C 1
ATOM 2058 O O . ILE A 1 258 ? 13.295 2.220 -40.346 1.00 88.12 258 ILE A O 1
ATOM 2062 N N . PRO A 1 259 ? 15.371 3.056 -40.201 1.00 88.62 259 PRO A N 1
ATOM 2063 C CA . PRO A 1 259 ? 15.984 1.963 -40.945 1.00 88.62 259 PRO A CA 1
ATOM 2064 C C . PRO A 1 259 ? 15.975 0.666 -40.125 1.00 88.62 259 PRO A C 1
ATOM 2066 O O . PRO A 1 259 ? 16.707 0.530 -39.147 1.00 88.62 259 PRO A O 1
ATOM 2069 N N . ILE A 1 260 ? 15.183 -0.310 -40.564 1.00 86.44 260 ILE A N 1
ATOM 2070 C CA . ILE A 1 260 ? 15.076 -1.643 -39.961 1.00 86.44 260 ILE A CA 1
ATOM 2071 C C . ILE A 1 260 ? 15.685 -2.667 -40.915 1.00 86.44 260 ILE A C 1
ATOM 2073 O O . ILE A 1 260 ? 15.451 -2.630 -42.127 1.00 86.44 260 ILE A O 1
ATOM 2077 N N . LEU A 1 261 ? 16.482 -3.592 -40.374 1.00 86.69 261 LEU A N 1
ATOM 2078 C CA . LEU A 1 261 ? 17.076 -4.665 -41.163 1.00 86.69 261 LEU A CA 1
ATOM 2079 C C . LEU A 1 261 ? 15.990 -5.644 -41.617 1.00 86.69 261 LEU A C 1
ATOM 2081 O O . LEU A 1 261 ? 15.398 -6.357 -40.806 1.00 86.69 261 LEU A O 1
ATOM 2085 N N . ASN A 1 262 ? 15.787 -5.751 -42.926 1.00 85.06 262 ASN A N 1
ATOM 2086 C CA . ASN A 1 262 ? 14.959 -6.808 -43.479 1.00 85.06 262 ASN A CA 1
ATOM 2087 C C . ASN A 1 262 ? 15.759 -8.119 -43.509 1.00 85.06 262 ASN A C 1
ATOM 2089 O O . ASN A 1 262 ? 16.720 -8.255 -44.262 1.00 85.06 262 ASN A O 1
ATOM 2093 N N . ALA A 1 263 ? 15.337 -9.106 -42.719 1.00 80.19 263 ALA A N 1
ATOM 2094 C CA . ALA A 1 263 ? 16.023 -10.395 -42.601 1.00 80.19 263 ALA A CA 1
ATOM 2095 C C . ALA A 1 263 ? 16.043 -11.232 -43.899 1.00 80.19 263 ALA A C 1
ATOM 2097 O O . ALA A 1 263 ? 16.791 -12.203 -43.977 1.00 80.19 263 ALA A O 1
ATOM 2098 N N . THR A 1 264 ? 15.228 -10.886 -44.903 1.00 82.56 264 THR A N 1
ATOM 2099 C CA . THR A 1 264 ? 15.172 -11.604 -46.190 1.00 82.56 264 THR A CA 1
ATOM 2100 C C . THR A 1 264 ? 16.041 -10.965 -47.267 1.00 82.56 264 THR A C 1
ATOM 2102 O O . THR A 1 264 ? 16.714 -11.675 -48.010 1.00 82.56 264 THR A O 1
ATOM 2105 N N . THR A 1 265 ? 16.046 -9.633 -47.354 1.00 84.94 265 THR A N 1
ATOM 2106 C CA . THR A 1 265 ? 16.811 -8.891 -48.368 1.00 84.94 265 THR A CA 1
ATOM 2107 C C . THR A 1 265 ? 18.158 -8.393 -47.854 1.00 84.94 265 THR A C 1
ATOM 2109 O O . THR A 1 265 ? 18.992 -7.999 -48.661 1.00 84.94 265 THR A O 1
ATOM 2112 N N . PHE A 1 266 ? 18.372 -8.399 -46.533 1.00 86.75 266 PHE A N 1
ATOM 2113 C CA . PHE A 1 266 ? 19.551 -7.865 -45.839 1.00 86.75 266 PHE A CA 1
ATOM 2114 C C . PHE A 1 266 ? 19.829 -6.379 -46.100 1.00 86.75 266 PHE A C 1
ATOM 2116 O O . PHE A 1 266 ? 20.929 -5.885 -45.845 1.00 86.75 266 PHE A O 1
ATOM 2123 N N . ASN A 1 267 ? 18.804 -5.659 -46.551 1.00 88.88 267 ASN A N 1
ATOM 2124 C CA . ASN A 1 267 ? 18.819 -4.216 -46.727 1.00 88.88 267 ASN A CA 1
ATOM 2125 C C . ASN A 1 267 ? 18.089 -3.543 -45.566 1.00 88.88 267 ASN A C 1
ATOM 2127 O O . ASN A 1 267 ? 17.175 -4.122 -44.967 1.00 88.88 267 ASN A O 1
ATOM 2131 N N . PHE A 1 268 ? 18.475 -2.306 -45.276 1.00 88.88 268 PHE A N 1
ATOM 2132 C CA . PHE A 1 268 ? 17.739 -1.468 -44.341 1.00 88.88 268 PHE A CA 1
ATOM 2133 C C . PHE A 1 268 ? 16.574 -0.786 -45.058 1.00 88.88 268 PHE A C 1
ATOM 2135 O O . PHE A 1 268 ? 16.779 0.015 -45.970 1.00 88.88 268 PHE A O 1
ATOM 2142 N N . ASN A 1 269 ? 15.353 -1.106 -44.634 1.00 89.06 269 ASN A N 1
ATOM 2143 C CA . ASN A 1 269 ? 14.128 -0.498 -45.142 1.00 89.06 269 ASN A CA 1
ATOM 2144 C C . ASN A 1 269 ? 13.578 0.482 -44.101 1.00 89.06 269 ASN A C 1
ATOM 2146 O O . ASN A 1 269 ? 13.586 0.186 -42.909 1.00 89.06 269 ASN A O 1
ATOM 2150 N N . TYR A 1 270 ? 13.063 1.624 -44.551 1.00 88.12 270 TYR A N 1
ATOM 2151 C CA . TYR A 1 270 ? 12.391 2.585 -43.678 1.00 88.12 270 TYR A CA 1
ATOM 2152 C C . TYR A 1 270 ? 11.007 2.061 -43.296 1.00 88.12 270 TYR A C 1
ATOM 2154 O O . TYR A 1 270 ? 10.126 1.952 -44.150 1.00 88.12 270 TYR A O 1
ATOM 2162 N N . GLN A 1 271 ? 10.835 1.702 -42.027 1.00 86.69 271 GLN A N 1
ATOM 2163 C CA . GLN A 1 271 ? 9.600 1.136 -41.483 1.00 86.69 271 GLN A CA 1
ATOM 2164 C C . GLN A 1 271 ? 9.352 1.657 -40.062 1.00 86.69 271 GLN A C 1
ATOM 2166 O O . GLN A 1 271 ? 10.275 2.106 -39.382 1.00 86.69 271 GLN A O 1
ATOM 2171 N N . GLU A 1 272 ? 8.096 1.612 -39.619 1.00 86.06 272 GLU A N 1
ATOM 2172 C CA . GLU A 1 272 ? 7.745 1.904 -38.229 1.00 86.06 272 GLU A CA 1
ATOM 2173 C C . GLU A 1 272 ? 8.100 0.701 -37.351 1.00 86.06 272 GLU A C 1
ATOM 2175 O O . GLU A 1 272 ? 7.661 -0.421 -37.610 1.00 86.06 272 GLU A O 1
ATOM 2180 N N . LEU A 1 273 ? 8.894 0.929 -36.306 1.00 85.62 273 LEU A N 1
ATOM 2181 C CA . LEU A 1 273 ? 9.187 -0.088 -35.305 1.00 85.62 273 LEU A CA 1
ATOM 2182 C C . LEU A 1 273 ? 8.134 0.004 -34.205 1.00 85.62 273 LEU A C 1
ATOM 2184 O O . LEU A 1 273 ? 7.946 1.076 -33.629 1.00 85.62 273 LEU A O 1
ATOM 2188 N N . SER A 1 274 ? 7.464 -1.107 -33.904 1.00 88.00 274 SER A N 1
ATOM 2189 C CA . SER A 1 274 ? 6.411 -1.158 -32.890 1.00 88.00 274 SER A CA 1
ATOM 2190 C C . SER A 1 274 ? 6.550 -2.354 -31.959 1.00 88.00 274 SER A C 1
ATOM 2192 O O . SER A 1 274 ? 6.930 -3.438 -32.397 1.00 88.00 274 SER A O 1
ATOM 2194 N N . ILE A 1 275 ? 6.155 -2.172 -30.704 1.00 87.75 275 ILE A N 1
ATOM 2195 C CA . ILE A 1 275 ? 6.050 -3.221 -29.690 1.00 87.75 275 ILE A CA 1
ATOM 2196 C C . ILE A 1 275 ? 4.686 -3.131 -29.004 1.00 87.75 275 ILE A C 1
ATOM 2198 O O . ILE A 1 275 ? 4.235 -2.045 -28.633 1.00 87.75 275 ILE A O 1
ATOM 2202 N N . SER A 1 276 ? 4.018 -4.276 -28.865 1.00 89.25 276 SER A N 1
ATOM 2203 C CA . SER A 1 276 ? 2.768 -4.410 -28.116 1.00 89.25 276 SER A CA 1
ATOM 2204 C C . SER A 1 276 ? 3.056 -4.774 -26.662 1.00 89.25 276 SER A C 1
ATOM 2206 O O . SER A 1 276 ? 3.841 -5.686 -26.397 1.00 89.25 276 SER A O 1
ATOM 2208 N N . ILE A 1 277 ? 2.393 -4.088 -25.738 1.00 88.50 277 ILE A N 1
ATOM 2209 C CA . ILE A 1 277 ? 2.451 -4.333 -24.298 1.00 88.50 277 ILE A CA 1
ATOM 2210 C C . ILE A 1 277 ? 1.061 -4.800 -23.861 1.00 88.50 277 ILE A C 1
ATOM 2212 O O . ILE A 1 277 ? 0.071 -4.104 -24.108 1.00 88.50 277 ILE A O 1
ATOM 2216 N N . ASP A 1 278 ? 0.986 -5.966 -23.226 1.00 88.69 278 ASP A N 1
ATOM 2217 C CA . ASP A 1 278 ? -0.263 -6.507 -22.686 1.00 88.69 278 ASP A CA 1
ATOM 2218 C C . ASP A 1 278 ? -0.600 -5.789 -21.371 1.00 88.69 278 ASP A C 1
ATOM 2220 O O . ASP A 1 278 ? 0.272 -5.570 -20.528 1.00 88.69 278 ASP A O 1
ATOM 2224 N N . VAL A 1 279 ? -1.864 -5.425 -21.176 1.00 88.56 279 VAL A N 1
ATOM 2225 C CA . VAL A 1 279 ? -2.335 -4.654 -20.021 1.00 88.56 279 VAL A CA 1
ATOM 2226 C C . VAL A 1 279 ? -3.513 -5.362 -19.359 1.00 88.56 279 VAL A C 1
ATOM 2228 O O . VAL A 1 279 ? -4.560 -5.532 -19.982 1.00 88.56 279 VAL A O 1
ATOM 2231 N N . ASN A 1 280 ? -3.358 -5.718 -18.082 1.00 89.88 280 ASN A N 1
ATOM 2232 C CA . ASN A 1 280 ? -4.368 -6.415 -17.285 1.00 89.88 280 ASN A CA 1
ATOM 2233 C C . ASN A 1 280 ? -4.883 -5.511 -16.155 1.00 89.88 280 ASN A C 1
ATOM 2235 O O . ASN A 1 280 ? -4.126 -5.115 -15.258 1.00 89.88 280 ASN A O 1
ATOM 2239 N N . PHE A 1 281 ? -6.184 -5.215 -16.178 1.00 89.94 281 PHE A N 1
ATOM 2240 C CA . PHE A 1 281 ? -6.841 -4.379 -15.174 1.00 89.94 281 PHE A CA 1
ATOM 2241 C C . PHE A 1 281 ? -7.425 -5.217 -14.038 1.00 89.94 281 PHE A C 1
ATOM 2243 O O . PHE A 1 281 ? -8.102 -6.216 -14.276 1.00 89.94 281 PHE A O 1
ATOM 2250 N N . ARG A 1 282 ? -7.214 -4.777 -12.793 1.00 90.50 282 ARG A N 1
ATOM 2251 C CA . ARG A 1 282 ? -7.815 -5.411 -11.610 1.00 90.50 282 ARG A CA 1
ATOM 2252 C C . ARG A 1 282 ? -9.275 -5.006 -11.418 1.00 90.50 282 ARG A C 1
ATOM 2254 O O . ARG A 1 282 ? -9.744 -4.016 -11.981 1.00 90.50 282 ARG A O 1
ATOM 2261 N N . GLU A 1 283 ? -9.975 -5.761 -10.580 1.00 89.75 283 GLU A N 1
ATOM 2262 C CA . GLU A 1 283 ? -11.272 -5.359 -10.034 1.00 89.75 283 GLU A CA 1
ATOM 2263 C C . GLU A 1 283 ? -11.133 -4.130 -9.124 1.00 89.75 283 GLU A C 1
ATOM 2265 O O . GLU A 1 283 ? -10.065 -3.868 -8.545 1.00 89.75 283 GLU A O 1
ATOM 2270 N N . CYS A 1 284 ? -12.220 -3.363 -9.006 1.00 88.69 284 CYS A N 1
ATOM 2271 C CA . CYS A 1 284 ? -12.251 -2.242 -8.078 1.00 88.69 284 CYS A CA 1
ATOM 2272 C C . CYS A 1 284 ? -12.263 -2.772 -6.640 1.00 88.69 284 CYS A C 1
ATOM 2274 O O . CYS A 1 284 ? -12.911 -3.773 -6.338 1.00 88.69 284 CYS A O 1
ATOM 2276 N N . GLN A 1 285 ? -11.526 -2.112 -5.758 1.00 89.75 285 GLN A N 1
ATOM 2277 C CA . GLN A 1 285 ? -11.393 -2.491 -4.354 1.00 89.75 285 GLN A CA 1
ATOM 2278 C C . GLN A 1 285 ? -12.335 -1.666 -3.472 1.00 89.75 285 GLN A C 1
ATOM 2280 O O . GLN A 1 285 ? -12.828 -0.612 -3.869 1.00 89.75 285 GLN A O 1
ATOM 2285 N N . GLN A 1 286 ? -12.573 -2.128 -2.244 1.00 87.69 286 GLN A N 1
ATOM 2286 C CA . GLN A 1 286 ? -13.314 -1.359 -1.245 1.00 87.69 286 GLN A CA 1
ATOM 2287 C C . GLN A 1 286 ? -12.660 0.018 -1.037 1.00 87.69 286 GLN A C 1
ATOM 2289 O O . GLN A 1 286 ? -11.441 0.113 -0.887 1.00 87.69 286 GLN A O 1
ATOM 2294 N N . GLY A 1 287 ? -13.469 1.079 -1.012 1.00 85.81 287 GLY A N 1
ATOM 2295 C CA . GLY A 1 287 ? -12.984 2.466 -1.006 1.00 85.81 287 GLY A CA 1
ATOM 2296 C C . GLY A 1 287 ? -12.862 3.103 -2.393 1.00 85.81 287 GLY A C 1
ATOM 2297 O O . GLY A 1 287 ? -12.614 4.308 -2.507 1.00 85.81 287 GLY A O 1
ATOM 2298 N N . GLU A 1 288 ? -13.098 2.317 -3.443 1.00 90.94 288 GLU A N 1
ATOM 2299 C CA . GLU A 1 288 ? -13.252 2.770 -4.821 1.00 90.94 288 GLU A CA 1
ATOM 2300 C C . GLU A 1 288 ? -14.726 2.701 -5.241 1.00 90.94 288 GLU A C 1
ATOM 2302 O O . GLU A 1 288 ? -15.509 1.913 -4.709 1.00 90.94 288 GLU A O 1
ATOM 2307 N N . ILE A 1 289 ? -15.109 3.528 -6.212 1.00 89.94 289 ILE A N 1
ATOM 2308 C CA . ILE A 1 289 ? -16.431 3.499 -6.844 1.00 89.94 289 ILE A CA 1
ATOM 2309 C C . ILE A 1 289 ? -16.287 3.281 -8.349 1.00 89.94 289 ILE A C 1
ATOM 2311 O O . ILE A 1 289 ? -15.333 3.747 -8.975 1.00 89.94 289 ILE A O 1
ATOM 2315 N N . LEU A 1 290 ? -17.260 2.590 -8.938 1.00 88.94 290 LEU A N 1
ATOM 2316 C CA . LEU A 1 290 ? -17.356 2.437 -10.385 1.00 88.94 290 LEU A CA 1
ATOM 2317 C C . LEU A 1 290 ? -17.956 3.703 -10.996 1.00 88.94 290 LEU A C 1
ATOM 2319 O O . LEU A 1 290 ? -19.112 4.033 -10.738 1.00 88.94 290 LEU A O 1
ATOM 2323 N N . GLN A 1 291 ? -17.187 4.386 -11.843 1.00 86.38 291 GLN A N 1
ATOM 2324 C CA . GLN A 1 291 ? -17.664 5.546 -12.592 1.00 86.38 291 GLN A CA 1
ATOM 2325 C C . GLN A 1 291 ? -17.514 5.309 -14.095 1.00 86.38 291 GLN A C 1
ATOM 2327 O O . GLN A 1 291 ? -16.456 4.916 -14.587 1.00 86.38 291 GLN A O 1
ATOM 2332 N N . THR A 1 292 ? -18.584 5.558 -14.844 1.00 85.75 292 THR A N 1
ATOM 2333 C CA . THR A 1 292 ? -18.576 5.492 -16.308 1.00 85.75 292 THR A CA 1
ATOM 2334 C C . THR A 1 292 ? -18.127 6.836 -16.880 1.00 85.75 292 THR A C 1
ATOM 2336 O O . THR A 1 292 ? -18.835 7.834 -16.730 1.00 85.75 292 THR A O 1
ATOM 2339 N N . LEU A 1 293 ? -16.967 6.866 -17.536 1.00 78.31 293 LEU A N 1
ATOM 2340 C CA . LEU A 1 293 ? -16.461 8.019 -18.284 1.00 78.31 293 LEU A CA 1
ATOM 2341 C C . LEU A 1 293 ? -16.509 7.692 -19.776 1.00 78.31 293 LEU A C 1
ATOM 2343 O O . LEU A 1 293 ? -15.715 6.887 -20.260 1.00 78.31 293 LEU A O 1
ATOM 2347 N N . GLU A 1 294 ? -17.438 8.316 -20.501 1.00 78.62 294 GLU A N 1
ATOM 2348 C CA . GLU A 1 294 ? -17.675 8.063 -21.930 1.00 78.62 294 GLU A CA 1
ATOM 2349 C C . GLU A 1 294 ? -17.897 6.567 -22.233 1.00 78.62 294 GLU A C 1
ATOM 2351 O O . GLU A 1 294 ? -18.961 6.030 -21.927 1.00 78.62 294 GLU A O 1
ATOM 2356 N N . LYS A 1 295 ? -16.895 5.893 -22.819 1.00 81.38 295 LYS A N 1
ATOM 2357 C CA . LYS A 1 295 ? -16.888 4.456 -23.139 1.00 81.38 295 LYS A CA 1
ATOM 2358 C C . LYS A 1 295 ? -16.149 3.581 -22.114 1.00 81.38 295 LYS A C 1
ATOM 2360 O O . LYS A 1 295 ? -16.128 2.364 -22.274 1.00 81.38 295 LYS A O 1
ATOM 2365 N N . TYR A 1 296 ? -15.534 4.164 -21.085 1.00 85.56 296 TYR A N 1
ATOM 2366 C CA . TYR A 1 296 ? -14.692 3.456 -20.113 1.00 85.56 296 TYR A CA 1
ATOM 2367 C C . TYR A 1 296 ? -15.356 3.351 -18.736 1.00 85.56 296 TYR A C 1
ATOM 2369 O O . TYR A 1 296 ? -16.168 4.195 -18.352 1.00 85.56 296 TYR A O 1
ATOM 2377 N N . LYS A 1 297 ? -14.971 2.330 -17.963 1.00 87.12 297 LYS A N 1
ATOM 2378 C CA . LYS A 1 297 ? -15.388 2.145 -16.565 1.00 87.12 297 LYS A CA 1
ATOM 2379 C C . LYS A 1 297 ? -14.170 2.283 -15.653 1.00 87.12 297 LYS A C 1
ATOM 2381 O O . LYS A 1 297 ? -13.314 1.409 -15.612 1.00 87.12 297 LYS A O 1
ATOM 2386 N N . ILE A 1 298 ? -14.073 3.375 -14.911 1.00 88.75 298 ILE A N 1
ATOM 2387 C CA . ILE A 1 298 ? -12.930 3.613 -14.025 1.00 88.75 298 ILE A CA 1
ATOM 2388 C C . ILE A 1 298 ? -13.240 3.210 -12.582 1.00 88.75 298 ILE A C 1
ATOM 2390 O O . ILE A 1 298 ? -14.387 3.294 -12.138 1.00 88.75 298 ILE A O 1
ATOM 2394 N N . CYS A 1 299 ? -12.202 2.796 -11.856 1.00 90.75 299 CYS A N 1
ATOM 2395 C CA . CYS A 1 299 ? -12.238 2.601 -10.410 1.00 90.75 299 CYS A CA 1
ATOM 2396 C C . CYS A 1 299 ? -11.779 3.905 -9.752 1.00 90.75 299 CYS A C 1
ATOM 2398 O O . CYS A 1 299 ? -10.582 4.127 -9.550 1.00 90.75 299 CYS A O 1
ATOM 2400 N N . TYR A 1 300 ? -12.722 4.798 -9.462 1.00 89.12 300 TYR A N 1
ATOM 2401 C CA . TYR A 1 300 ? -12.421 6.086 -8.848 1.00 89.12 300 TYR A CA 1
ATOM 2402 C C . TYR A 1 300 ? -12.188 5.919 -7.344 1.00 89.12 300 TYR A C 1
ATOM 2404 O O . TYR A 1 300 ? -13.078 5.482 -6.618 1.00 89.12 300 TYR A O 1
ATOM 2412 N N . THR A 1 301 ? -10.999 6.279 -6.859 1.00 90.00 301 THR A N 1
ATOM 2413 C CA . THR A 1 301 ? -10.669 6.252 -5.427 1.00 90.00 301 THR A CA 1
ATOM 2414 C C . THR A 1 301 ? -11.290 7.438 -4.699 1.00 90.00 301 THR A C 1
ATOM 2416 O O . THR A 1 301 ? -11.116 8.595 -5.098 1.00 90.00 301 THR A O 1
ATOM 2419 N N . CYS A 1 302 ? -11.986 7.175 -3.589 1.00 90.38 302 CYS A N 1
ATOM 2420 C CA . CYS A 1 302 ? -12.521 8.249 -2.758 1.00 90.38 302 CYS A CA 1
ATOM 2421 C C . CYS A 1 302 ? -11.376 9.080 -2.155 1.00 90.38 302 CYS A C 1
ATOM 2423 O O . CYS A 1 302 ? -10.565 8.589 -1.365 1.00 90.38 302 CYS A O 1
ATOM 2425 N N . GLN A 1 303 ? -11.314 10.347 -2.571 1.00 90.62 303 GLN A N 1
ATOM 2426 C CA . GLN A 1 303 ? -10.301 11.318 -2.157 1.00 90.62 303 GLN A CA 1
ATOM 2427 C C . GLN A 1 303 ? -10.438 11.694 -0.680 1.00 90.62 303 GLN A C 1
ATOM 2429 O O . GLN A 1 303 ? -11.469 11.451 -0.055 1.00 90.62 303 GLN A O 1
ATOM 2434 N N . GLN A 1 304 ? -9.402 12.340 -0.142 1.00 90.31 304 GLN A N 1
ATOM 2435 C CA . GLN A 1 304 ? -9.386 12.828 1.233 1.00 90.31 304 GLN A CA 1
ATOM 2436 C C . GLN A 1 304 ? -10.640 13.659 1.555 1.00 90.31 304 GLN A C 1
ATOM 2438 O O . GLN A 1 304 ? -10.982 14.593 0.828 1.00 90.31 304 GLN A O 1
ATOM 2443 N N . GLY A 1 305 ? -11.323 13.315 2.646 1.00 88.00 305 GLY A N 1
ATOM 2444 C CA . GLY A 1 305 ? -12.595 13.926 3.042 1.00 88.00 305 GLY A CA 1
ATOM 2445 C C . GLY A 1 305 ? -13.833 13.113 2.651 1.00 88.00 305 GLY A C 1
ATOM 2446 O O . GLY A 1 305 ? -14.920 13.395 3.165 1.00 88.00 305 GLY A O 1
ATOM 2447 N N . ASN A 1 306 ? -13.677 12.089 1.803 1.00 91.25 306 ASN A N 1
ATOM 2448 C CA . ASN A 1 306 ? -14.738 11.149 1.464 1.00 91.25 306 ASN A CA 1
ATOM 2449 C C . ASN A 1 306 ? -14.281 9.685 1.593 1.00 91.25 306 ASN A C 1
ATOM 2451 O O . ASN A 1 306 ? -13.097 9.369 1.481 1.00 91.25 306 ASN A O 1
ATOM 2455 N N . TYR A 1 307 ? -15.235 8.775 1.776 1.00 91.06 307 TYR A N 1
ATOM 2456 C CA . TYR A 1 307 ? -14.974 7.346 1.939 1.00 91.06 307 TYR A CA 1
ATOM 2457 C C . TYR A 1 307 ? -16.084 6.478 1.325 1.00 91.06 307 TYR A C 1
ATOM 2459 O O . TYR A 1 307 ? -17.187 6.957 1.048 1.00 91.06 307 TYR A O 1
ATOM 2467 N N . CYS A 1 308 ? -15.794 5.193 1.125 1.00 90.06 308 CYS A N 1
ATOM 2468 C CA . CYS A 1 308 ? -16.768 4.170 0.752 1.00 90.06 308 CYS A CA 1
ATOM 2469 C C . CYS A 1 308 ? -16.411 2.838 1.430 1.00 90.06 308 CYS A C 1
ATOM 2471 O O . CYS A 1 308 ? -15.314 2.315 1.247 1.00 90.06 308 CYS A O 1
ATOM 2473 N N . LEU A 1 309 ? -17.333 2.285 2.224 1.00 87.19 309 LEU A N 1
ATOM 2474 C CA . LEU A 1 309 ? -17.146 0.995 2.907 1.00 87.19 309 LEU A CA 1
ATOM 2475 C C . LEU A 1 309 ? -17.818 -0.171 2.173 1.00 87.19 309 LEU A C 1
ATOM 2477 O O . LEU A 1 309 ? -17.577 -1.321 2.521 1.00 87.19 309 LEU A O 1
ATOM 2481 N N . GLN A 1 310 ? -18.675 0.091 1.190 1.00 86.00 310 GLN A N 1
ATOM 2482 C CA . GLN A 1 310 ? -19.367 -0.963 0.447 1.00 86.00 310 GLN A CA 1
ATOM 2483 C C . GLN A 1 310 ? -18.484 -1.472 -0.699 1.00 86.00 310 GLN A C 1
ATOM 2485 O O . GLN A 1 310 ? -17.667 -0.726 -1.237 1.00 86.00 310 GLN A O 1
ATOM 2490 N N . ASP A 1 311 ? -18.629 -2.752 -1.047 1.00 83.88 311 ASP A N 1
ATOM 2491 C CA . ASP A 1 311 ? -17.875 -3.362 -2.144 1.00 83.88 311 ASP A CA 1
ATOM 2492 C C . ASP A 1 311 ? -18.462 -2.916 -3.501 1.00 83.88 311 ASP A C 1
ATOM 2494 O O . ASP A 1 311 ? -19.630 -3.223 -3.782 1.00 83.88 311 ASP A O 1
ATOM 2498 N N . PRO A 1 312 ? -17.685 -2.214 -4.351 1.00 84.75 312 PRO A N 1
ATOM 2499 C CA . PRO A 1 312 ? -18.150 -1.745 -5.657 1.00 84.75 312 PRO A CA 1
ATOM 2500 C C . PRO A 1 312 ? -18.510 -2.859 -6.639 1.00 84.75 312 PRO A C 1
ATOM 2502 O O . PRO A 1 312 ? -19.222 -2.585 -7.601 1.00 84.75 312 PRO A O 1
ATOM 2505 N N . ASN A 1 313 ? -18.065 -4.099 -6.426 1.00 82.12 313 ASN A N 1
ATOM 2506 C CA . ASN A 1 313 ? -18.402 -5.209 -7.323 1.00 82.12 313 ASN A CA 1
ATOM 2507 C C . ASN A 1 313 ? -19.763 -5.849 -6.995 1.00 82.12 313 ASN A C 1
ATOM 2509 O O . ASN A 1 313 ? -20.333 -6.542 -7.836 1.00 82.12 313 ASN A O 1
ATOM 2513 N N . GLN A 1 314 ? -20.287 -5.630 -5.783 1.00 81.81 314 GLN A N 1
ATOM 2514 C CA . GLN A 1 314 ? -21.563 -6.198 -5.325 1.00 81.81 314 GLN A CA 1
ATOM 2515 C C . GLN A 1 314 ? -22.727 -5.210 -5.433 1.00 81.81 314 GLN A C 1
ATOM 2517 O O . GLN A 1 314 ? -23.861 -5.624 -5.674 1.00 81.81 314 GLN A O 1
ATOM 2522 N N . PHE A 1 315 ? -22.458 -3.916 -5.244 1.00 79.19 315 PHE A N 1
ATOM 2523 C CA . PHE A 1 315 ? -23.479 -2.873 -5.210 1.00 79.19 315 PHE A CA 1
ATOM 2524 C C . PHE A 1 315 ? -23.301 -1.886 -6.364 1.00 79.19 315 PHE A C 1
ATOM 2526 O O . PHE A 1 315 ? -22.239 -1.292 -6.541 1.00 79.19 315 PHE A O 1
ATOM 2533 N N . GLU A 1 316 ? -24.370 -1.672 -7.131 1.00 75.06 316 GLU A N 1
ATOM 2534 C CA . GLU A 1 316 ? -24.395 -0.681 -8.207 1.00 75.06 316 GLU A CA 1
ATOM 2535 C C . GLU A 1 316 ? -24.709 0.727 -7.664 1.00 75.06 316 GLU A C 1
ATOM 2537 O O . GLU A 1 316 ? -25.464 0.884 -6.705 1.00 75.06 316 GLU A O 1
ATOM 2542 N N . ASN A 1 317 ? -24.164 1.766 -8.311 1.00 77.75 317 ASN A N 1
ATOM 2543 C CA . ASN A 1 317 ? -24.378 3.190 -7.992 1.00 77.75 317 ASN A CA 1
ATOM 2544 C C . ASN A 1 317 ? -23.853 3.664 -6.622 1.00 77.75 317 ASN A C 1
ATOM 2546 O O . ASN A 1 317 ? -24.468 4.514 -5.972 1.00 77.75 317 ASN A O 1
ATOM 2550 N N . LEU A 1 318 ? -22.690 3.167 -6.197 1.00 84.94 318 LEU A N 1
ATOM 2551 C CA . LEU A 1 318 ? -22.006 3.688 -5.012 1.00 84.94 318 LEU A CA 1
ATOM 2552 C C . LEU A 1 318 ? -21.513 5.125 -5.218 1.00 84.94 318 LEU A C 1
ATOM 2554 O O . LEU A 1 318 ? -21.025 5.497 -6.286 1.00 84.94 318 LEU A O 1
ATOM 2558 N N . GLN A 1 319 ? -21.596 5.923 -4.157 1.00 87.12 319 GLN A N 1
ATOM 2559 C CA . GLN A 1 319 ? -21.082 7.289 -4.110 1.00 87.12 319 GLN A CA 1
ATOM 2560 C C . GLN A 1 319 ? -20.131 7.438 -2.926 1.00 87.12 319 GLN A C 1
ATOM 2562 O O . GLN A 1 319 ? -20.366 6.875 -1.859 1.00 87.12 319 GLN A O 1
ATOM 2567 N N . CYS A 1 320 ? -19.071 8.229 -3.100 1.00 89.38 320 CYS A N 1
ATOM 2568 C CA . CYS A 1 320 ? -18.184 8.570 -1.995 1.00 89.38 320 CYS A CA 1
ATOM 2569 C C . CYS A 1 320 ? -18.932 9.459 -0.986 1.00 89.38 320 CYS A C 1
ATOM 2571 O O . CYS A 1 320 ? -19.340 10.577 -1.313 1.00 89.38 320 CYS A O 1
ATOM 2573 N N . LEU A 1 321 ? -19.100 8.964 0.238 1.00 89.62 321 LEU A N 1
ATOM 2574 C CA . LEU A 1 321 ? -19.773 9.663 1.331 1.00 89.62 321 LEU A CA 1
ATOM 2575 C C . LEU A 1 321 ? -18.799 10.608 2.036 1.00 89.62 321 LEU A C 1
ATOM 2577 O O . LEU A 1 321 ? -17.617 10.300 2.158 1.00 89.62 321 LEU A O 1
ATOM 2581 N N . LYS A 1 322 ? -19.293 11.746 2.536 1.00 90.56 322 LYS A N 1
ATOM 2582 C CA . LYS A 1 322 ? -18.486 12.678 3.345 1.00 90.56 322 LYS A CA 1
ATOM 2583 C C . LYS A 1 322 ? -18.130 12.057 4.689 1.00 90.56 322 LYS A C 1
ATOM 2585 O O . LYS A 1 322 ? -18.968 11.361 5.260 1.00 90.56 322 LYS A O 1
ATOM 2590 N N . CYS A 1 323 ? -16.944 12.363 5.220 1.00 90.06 323 CYS A N 1
ATOM 2591 C CA . CYS A 1 323 ? -16.517 11.810 6.504 1.00 90.06 323 CYS A CA 1
ATOM 2592 C C . CYS A 1 323 ? -17.560 12.036 7.623 1.00 90.06 323 CYS A C 1
ATOM 2594 O O . CYS A 1 323 ? -18.069 13.154 7.770 1.00 90.06 323 CYS A O 1
ATOM 2596 N N . PRO A 1 324 ? -17.864 11.005 8.430 1.00 89.44 324 PRO A N 1
ATOM 2597 C CA . PRO A 1 324 ? -18.778 11.121 9.561 1.00 89.44 324 PRO A CA 1
ATOM 2598 C C . PRO A 1 324 ? -18.219 12.040 10.658 1.00 89.44 324 PRO A C 1
ATOM 2600 O O . PRO A 1 324 ? -17.007 12.216 10.809 1.00 89.44 324 PRO A O 1
ATOM 2603 N N . ILE A 1 325 ? -19.113 12.620 11.459 1.00 87.38 325 ILE A N 1
ATOM 2604 C CA . ILE A 1 325 ? -18.749 13.483 12.592 1.00 87.38 325 ILE A CA 1
ATOM 2605 C C . ILE A 1 325 ? -17.970 12.656 13.629 1.00 87.38 325 ILE A C 1
ATOM 2607 O O . ILE A 1 325 ? -18.344 11.526 13.927 1.00 87.38 325 ILE A O 1
ATOM 2611 N N . GLY A 1 326 ? -16.889 13.217 14.179 1.00 83.25 326 GLY A N 1
ATOM 2612 C CA . GLY A 1 326 ? -15.992 12.511 15.108 1.00 83.25 326 GLY A CA 1
ATOM 2613 C C . GLY A 1 326 ? -14.836 11.765 14.432 1.00 83.25 326 GLY A C 1
ATOM 2614 O O . GLY A 1 326 ? -14.024 11.132 15.108 1.00 83.25 326 GLY A O 1
ATOM 2615 N N . SER A 1 327 ? -14.723 11.863 13.105 1.00 88.75 327 SER A N 1
ATOM 2616 C CA . SER A 1 327 ? -13.522 11.469 12.368 1.00 88.75 327 SER A CA 1
ATOM 2617 C C . SER A 1 327 ? -12.579 12.659 12.167 1.00 88.75 327 SER A C 1
ATOM 2619 O O . SER A 1 327 ? -13.008 13.789 11.938 1.00 88.75 327 SER A O 1
ATOM 2621 N N . LYS A 1 328 ? -11.273 12.402 12.261 1.00 87.25 328 LYS A N 1
ATOM 2622 C CA . LYS A 1 328 ? -10.209 13.367 11.963 1.00 87.25 328 LYS A CA 1
ATOM 2623 C C . LYS A 1 328 ? -10.022 13.514 10.456 1.00 87.25 328 LYS A C 1
ATOM 2625 O O . LYS A 1 328 ? -9.854 14.620 9.951 1.00 87.25 328 LYS A O 1
ATOM 2630 N N . ASN A 1 329 ? -10.017 12.384 9.754 1.00 89.44 329 ASN A N 1
ATOM 2631 C CA . ASN A 1 329 ? -9.888 12.312 8.308 1.00 89.44 329 ASN A CA 1
ATOM 2632 C C . ASN A 1 329 ? -10.429 10.970 7.799 1.00 89.44 329 ASN A C 1
ATOM 2634 O O . ASN A 1 329 ? -10.416 9.977 8.525 1.00 89.44 329 ASN A O 1
ATOM 2638 N N . CYS A 1 330 ? -10.862 10.913 6.548 1.00 89.62 330 CYS A N 1
ATOM 2639 C CA . CYS A 1 330 ? -11.240 9.667 5.893 1.00 89.62 330 CYS A CA 1
ATOM 2640 C C . CYS A 1 330 ? -10.765 9.673 4.438 1.00 89.62 330 CYS A C 1
ATOM 2642 O O . CYS A 1 330 ? -10.700 10.728 3.799 1.00 89.62 330 CYS A O 1
ATOM 2644 N N . GLN A 1 331 ? -10.373 8.501 3.946 1.00 90.12 331 GLN A N 1
ATOM 2645 C CA . GLN A 1 331 ? -9.886 8.309 2.583 1.00 90.12 331 GLN A CA 1
ATOM 2646 C C . GLN A 1 331 ? -10.114 6.858 2.166 1.00 90.12 331 GLN A C 1
ATOM 2648 O O . GLN A 1 331 ? -9.822 5.943 2.939 1.00 90.12 331 GLN A O 1
ATOM 2653 N N . SER A 1 332 ? -10.557 6.636 0.926 1.00 88.62 332 SER A N 1
ATOM 2654 C CA . SER A 1 332 ? -10.818 5.293 0.397 1.00 88.62 332 SER A CA 1
ATOM 2655 C C . SER A 1 332 ? -11.787 4.511 1.309 1.00 88.62 332 SER A C 1
ATOM 2657 O O . SER A 1 332 ? -12.939 4.916 1.462 1.00 88.62 332 SER A O 1
ATOM 2659 N N . ASN A 1 333 ? -11.335 3.428 1.943 1.00 88.31 333 ASN A N 1
ATOM 2660 C CA . ASN A 1 333 ? -12.082 2.599 2.893 1.00 88.31 333 ASN A CA 1
ATOM 2661 C C . ASN A 1 333 ? -11.688 2.829 4.365 1.00 88.31 333 ASN A C 1
ATOM 2663 O O . ASN A 1 333 ? -12.149 2.098 5.238 1.00 88.31 333 ASN A O 1
ATOM 2667 N N . ILE A 1 334 ? -10.828 3.808 4.657 1.00 86.88 334 ILE A N 1
ATOM 2668 C CA . ILE A 1 334 ? -10.292 4.045 6.001 1.00 86.88 334 ILE A CA 1
ATOM 2669 C C . ILE A 1 334 ? -10.920 5.305 6.592 1.00 86.88 334 ILE A C 1
ATOM 2671 O O . ILE A 1 334 ? -10.860 6.389 6.006 1.00 86.88 334 ILE A O 1
ATOM 2675 N N . ILE A 1 335 ? -11.462 5.171 7.802 1.00 87.56 335 ILE A N 1
ATOM 2676 C CA . ILE A 1 335 ? -11.948 6.282 8.621 1.00 87.56 335 ILE A CA 1
ATOM 2677 C C . ILE A 1 335 ? -11.012 6.420 9.824 1.00 87.56 335 ILE A C 1
ATOM 2679 O O . ILE A 1 335 ? -10.938 5.534 10.672 1.00 87.56 335 ILE A O 1
ATOM 2683 N N . GLN A 1 336 ? -10.280 7.530 9.900 1.00 87.88 336 GLN A N 1
ATOM 2684 C CA . GLN A 1 336 ? -9.429 7.847 11.045 1.00 87.88 336 GLN A CA 1
ATOM 2685 C C . GLN A 1 336 ? -10.254 8.604 12.083 1.00 87.88 336 GLN A C 1
ATOM 2687 O O . GLN A 1 336 ? -10.713 9.719 11.833 1.00 87.88 336 GLN A O 1
ATOM 2692 N N . LEU A 1 337 ? -10.444 8.001 13.253 1.00 88.00 337 LEU A N 1
ATOM 2693 C CA . LEU A 1 337 ? -11.182 8.607 14.359 1.00 88.00 337 LEU A CA 1
ATOM 2694 C C . LEU A 1 337 ? -10.381 9.728 15.028 1.00 88.00 337 LEU A C 1
ATOM 2696 O O . LEU A 1 337 ? -9.154 9.679 15.101 1.00 88.00 337 LEU A O 1
ATOM 2700 N N . GLN A 1 338 ? -11.092 10.726 15.543 1.00 89.12 338 GLN A N 1
ATOM 2701 C CA . GLN A 1 338 ? -10.529 11.744 16.425 1.00 89.12 338 GLN A CA 1
ATOM 2702 C C . GLN A 1 338 ? -10.515 11.239 17.879 1.00 89.12 338 GLN A C 1
ATOM 2704 O O . GLN A 1 338 ? -11.394 10.472 18.283 1.00 89.12 338 GLN A O 1
ATOM 2709 N N . ASN A 1 339 ? -9.555 11.692 18.691 1.00 89.88 339 ASN A N 1
ATOM 2710 C CA . ASN A 1 339 ? -9.569 11.419 20.134 1.00 89.88 339 ASN A CA 1
ATOM 2711 C C . ASN A 1 339 ? -10.895 11.861 20.789 1.00 89.88 339 ASN A C 1
ATOM 2713 O O . ASN A 1 339 ? -11.441 12.921 20.477 1.00 89.88 339 ASN A O 1
ATOM 2717 N N . GLY A 1 340 ? -11.408 11.044 21.709 1.00 87.62 340 GLY A N 1
ATOM 2718 C CA . GLY A 1 340 ? -12.709 11.221 22.360 1.00 87.62 340 GLY A CA 1
ATOM 2719 C C . GLY A 1 340 ? -13.886 10.538 21.653 1.00 87.62 340 GLY A C 1
ATOM 2720 O O . GLY A 1 340 ? -15.005 10.600 22.163 1.00 87.62 340 GLY A O 1
ATOM 2721 N N . TYR A 1 341 ? -13.650 9.868 20.522 1.00 88.88 341 TYR A N 1
ATOM 2722 C CA . TYR A 1 341 ? -14.658 9.105 19.784 1.00 88.88 341 TYR A CA 1
ATOM 2723 C C . TYR A 1 341 ? -14.283 7.626 19.661 1.00 88.88 341 TYR A C 1
ATOM 2725 O O . TYR A 1 341 ? -13.106 7.261 19.646 1.00 88.88 341 TYR A O 1
ATOM 2733 N N . TRP A 1 342 ? -15.307 6.782 19.549 1.00 87.19 342 TRP A N 1
ATOM 2734 C CA . TRP A 1 342 ? -15.196 5.332 19.433 1.00 87.19 342 TRP A CA 1
ATOM 2735 C C . TRP A 1 342 ? -16.074 4.804 18.296 1.00 87.19 342 TRP A C 1
ATOM 2737 O O . TRP A 1 342 ? -17.191 5.279 18.084 1.00 87.19 342 TRP A O 1
ATOM 2747 N N . SER A 1 343 ? -15.587 3.780 17.597 1.00 85.38 343 SER A N 1
ATOM 2748 C CA . SER A 1 343 ? -16.343 3.028 16.591 1.00 85.38 343 SER A CA 1
ATOM 2749 C C . SER A 1 343 ? -16.274 1.539 16.895 1.00 85.38 343 SER A C 1
ATOM 2751 O O . SER A 1 343 ? -15.226 1.054 17.320 1.00 85.38 343 SER A O 1
ATOM 2753 N N . LYS A 1 344 ? -17.339 0.801 16.574 1.00 78.12 344 LYS A N 1
ATOM 2754 C CA . LYS A 1 344 ? -17.394 -0.659 16.744 1.00 78.12 344 LYS A CA 1
ATOM 2755 C C . LYS A 1 344 ? -16.251 -1.370 16.022 1.00 78.12 344 LYS A C 1
ATOM 2757 O O . LYS A 1 344 ? -15.539 -2.150 16.639 1.00 78.12 344 LYS A O 1
ATOM 2762 N N . ASN A 1 345 ? -16.083 -1.072 14.733 1.00 76.38 345 ASN A N 1
ATOM 2763 C CA . ASN A 1 345 ? -15.101 -1.691 13.847 1.00 76.38 345 ASN A CA 1
ATOM 2764 C C . ASN A 1 345 ? -14.534 -0.641 12.882 1.00 76.38 345 ASN A C 1
ATOM 2766 O O . ASN A 1 345 ? -15.220 0.319 12.549 1.00 76.38 345 ASN A O 1
ATOM 2770 N N . GLN A 1 346 ? -13.354 -0.915 12.319 1.00 74.75 346 GLN A N 1
ATOM 2771 C CA . GLN A 1 346 ? -12.737 -0.102 11.255 1.00 74.75 346 GLN A CA 1
ATOM 2772 C C . GLN A 1 346 ? -13.575 -0.018 9.962 1.00 74.75 346 GLN A C 1
ATOM 2774 O O . GLN A 1 346 ? -13.333 0.846 9.132 1.00 74.75 346 GLN A O 1
ATOM 2779 N N . HIS A 1 347 ? -14.564 -0.906 9.808 1.00 75.81 347 HIS A N 1
ATOM 2780 C CA . HIS A 1 347 ? -15.464 -0.988 8.654 1.00 75.81 347 HIS A CA 1
ATOM 2781 C C . HIS A 1 347 ? -16.876 -0.464 8.958 1.00 75.81 347 HIS A C 1
ATOM 2783 O O . HIS A 1 347 ? -17.817 -0.823 8.256 1.00 75.81 347 HIS A O 1
ATOM 2789 N N . SER A 1 348 ? -17.057 0.300 10.038 1.00 82.06 348 SER A N 1
ATOM 2790 C CA . SER A 1 348 ? -18.337 0.925 10.378 1.00 82.06 348 SER A CA 1
ATOM 2791 C C . SER A 1 348 ? -18.207 2.440 10.319 1.00 82.06 348 SER A C 1
ATOM 2793 O O . SER A 1 348 ? -17.227 3.010 10.793 1.00 82.06 348 SER A O 1
ATOM 2795 N N . ASP A 1 349 ? -19.220 3.084 9.757 1.00 82.06 349 ASP A N 1
ATOM 2796 C CA . ASP A 1 349 ? -19.398 4.532 9.723 1.00 82.06 349 ASP A CA 1
ATOM 2797 C C . ASP A 1 349 ? -20.092 5.085 10.981 1.00 82.06 349 ASP A C 1
ATOM 2799 O O . ASP A 1 349 ? -20.183 6.302 11.162 1.00 82.06 349 ASP A O 1
ATOM 2803 N N . GLN A 1 350 ? -20.552 4.209 11.880 1.00 84.62 350 GLN A N 1
ATOM 2804 C CA . GLN A 1 350 ? -21.186 4.591 13.138 1.00 84.62 350 GLN A CA 1
ATOM 2805 C C . GLN A 1 350 ? -20.136 4.961 14.196 1.00 84.62 350 GLN A C 1
ATOM 2807 O O . GLN A 1 350 ? -19.513 4.094 14.821 1.00 84.62 350 GLN A O 1
ATOM 2812 N N . ILE A 1 351 ? -19.968 6.267 14.412 1.00 87.38 351 ILE A N 1
ATOM 2813 C CA . ILE A 1 351 ? -19.045 6.841 15.396 1.00 87.38 351 ILE A CA 1
ATOM 2814 C C . ILE A 1 351 ? -19.829 7.411 16.581 1.00 87.38 351 ILE A C 1
ATOM 2816 O O . ILE A 1 351 ? -20.767 8.189 16.409 1.00 87.38 351 ILE A O 1
ATOM 2820 N N . TYR A 1 352 ? -19.403 7.066 17.795 1.00 85.56 352 TYR A N 1
ATOM 2821 C CA . TYR A 1 352 ? -20.012 7.515 19.045 1.00 85.56 352 TYR A CA 1
ATOM 2822 C C . TYR A 1 352 ? -19.032 8.345 19.870 1.00 85.56 352 TYR A C 1
ATOM 2824 O O . TYR A 1 352 ? -17.852 8.014 19.976 1.00 85.56 352 TYR A O 1
ATOM 2832 N N . GLN A 1 353 ? -19.528 9.416 20.490 1.00 86.75 353 GLN A N 1
ATOM 2833 C CA . GLN A 1 353 ? -18.743 10.214 21.428 1.00 86.75 353 GLN A CA 1
ATOM 2834 C C . GLN A 1 353 ? -18.589 9.471 22.757 1.00 86.75 353 GLN A C 1
ATOM 2836 O O . GLN A 1 353 ? -19.568 8.982 23.330 1.00 86.75 353 GLN A O 1
ATOM 2841 N N . CYS A 1 354 ? -17.363 9.418 23.267 1.00 85.62 354 CYS A N 1
ATOM 2842 C CA . CYS A 1 354 ? -17.074 8.768 24.531 1.00 85.62 354 CYS A CA 1
ATOM 2843 C C . CYS A 1 354 ? -17.509 9.616 25.727 1.00 85.62 354 CYS A C 1
ATOM 2845 O O . CYS A 1 354 ? -17.361 10.836 25.726 1.00 85.62 354 CYS A O 1
ATOM 2847 N N . ILE A 1 355 ? -18.020 8.957 26.773 1.00 81.38 355 ILE A N 1
ATOM 2848 C CA . ILE A 1 355 ? -18.389 9.616 28.038 1.00 81.38 355 ILE A CA 1
ATOM 2849 C C . ILE A 1 355 ? -17.138 10.204 28.694 1.00 81.38 355 ILE A C 1
ATOM 2851 O O . ILE A 1 355 ? -17.151 11.339 29.159 1.00 81.38 355 ILE A O 1
ATOM 2855 N N . ASN A 1 356 ? -16.058 9.421 28.685 1.00 81.94 356 ASN A N 1
ATOM 2856 C CA . ASN A 1 356 ? -14.756 9.800 29.203 1.00 81.94 356 ASN A CA 1
ATOM 2857 C C . ASN A 1 356 ? -13.772 9.865 28.027 1.00 81.94 356 ASN A C 1
ATOM 2859 O O . ASN A 1 356 ? -13.298 8.820 27.574 1.00 81.94 356 ASN A O 1
ATOM 2863 N N . PRO A 1 357 ? -13.482 11.065 27.496 1.00 82.38 357 PRO A N 1
ATOM 2864 C CA . PRO A 1 357 ? -12.668 11.205 26.291 1.00 82.38 357 PRO A CA 1
ATOM 2865 C C . PRO A 1 357 ? -11.215 10.750 26.491 1.00 82.38 357 PRO A C 1
ATOM 2867 O O . PRO A 1 357 ? -10.567 10.383 25.518 1.00 82.38 357 PRO A O 1
ATOM 2870 N N . GLU A 1 358 ? -10.726 10.720 27.735 1.00 85.50 358 GLU A N 1
ATOM 2871 C CA . GLU A 1 358 ? -9.366 10.286 28.082 1.00 85.50 358 GLU A CA 1
ATOM 2872 C C . GLU A 1 358 ? -9.093 8.811 27.749 1.00 85.50 358 GLU A C 1
ATOM 2874 O O . GLU A 1 358 ? -7.950 8.464 27.477 1.00 85.50 358 GLU A O 1
ATOM 2879 N N . PHE A 1 359 ? -10.116 7.949 27.710 1.00 87.19 359 PHE A N 1
ATOM 2880 C CA . PHE A 1 359 ? -9.927 6.519 27.417 1.00 87.19 359 PHE A CA 1
ATOM 2881 C C . PHE A 1 359 ? -10.046 6.183 25.927 1.00 87.19 359 PHE A C 1
ATOM 2883 O O . PHE A 1 359 ? -9.601 5.118 25.502 1.00 87.19 359 PHE A O 1
ATOM 2890 N N . CYS A 1 360 ? -10.627 7.080 25.126 1.00 89.00 360 CYS A N 1
ATOM 2891 C CA . CYS A 1 360 ? -10.816 6.900 23.688 1.00 89.00 360 CYS A CA 1
ATOM 2892 C C . CYS A 1 360 ? -9.729 7.642 22.912 1.00 89.00 360 CYS A C 1
ATOM 2894 O O . CYS A 1 360 ? -9.955 8.728 22.372 1.00 89.00 360 CYS A O 1
ATOM 2896 N N . ILE A 1 361 ? -8.531 7.066 22.877 1.00 88.25 361 ILE A N 1
ATOM 2897 C CA . ILE A 1 361 ? -7.363 7.652 22.216 1.00 88.25 361 ILE A CA 1
ATOM 2898 C C . ILE A 1 361 ? -7.095 6.871 20.927 1.00 88.25 361 ILE A C 1
ATOM 2900 O O . ILE A 1 361 ? -6.243 5.983 20.873 1.00 88.25 361 ILE A O 1
ATOM 2904 N N . SER A 1 362 ? -7.848 7.202 19.881 1.00 84.19 362 SER A N 1
ATOM 2905 C CA . SER A 1 362 ? -7.754 6.529 18.581 1.00 84.19 362 SER A CA 1
ATOM 2906 C C . SER A 1 362 ? -6.560 6.965 17.731 1.00 84.19 362 SER A C 1
ATOM 2908 O O . SER A 1 362 ? -6.209 6.276 16.777 1.00 84.19 362 SER A O 1
ATOM 2910 N N . GLU A 1 363 ? -5.933 8.096 18.056 1.00 83.81 363 GLU A N 1
ATOM 2911 C CA . GLU A 1 363 ? -4.820 8.646 17.271 1.00 83.81 363 GLU A CA 1
ATOM 2912 C C . GLU A 1 363 ? -3.466 7.984 17.569 1.00 83.81 363 GLU A C 1
ATOM 2914 O O . GLU A 1 363 ? -2.532 8.122 16.779 1.00 83.81 363 GLU A O 1
ATOM 2919 N N . ASP A 1 364 ? -3.342 7.276 18.692 1.00 83.38 364 ASP A N 1
ATOM 2920 C CA . ASP A 1 364 ? -2.095 6.632 19.099 1.00 83.38 364 ASP A CA 1
ATOM 2921 C C . ASP A 1 364 ? -2.008 5.203 18.520 1.00 83.38 364 ASP A C 1
ATOM 2923 O O . ASP A 1 364 ? -2.879 4.378 18.804 1.00 83.38 364 ASP A O 1
ATOM 2927 N N . PRO A 1 365 ? -0.964 4.864 17.737 1.00 81.00 365 PRO A N 1
ATOM 2928 C CA . PRO A 1 365 ? -0.809 3.534 17.145 1.00 81.00 365 PRO A CA 1
ATOM 2929 C C . PRO A 1 365 ? -0.541 2.422 18.171 1.00 81.00 365 PRO A C 1
ATOM 2931 O O . PRO A 1 365 ? -0.667 1.246 17.831 1.00 81.00 365 PRO A O 1
ATOM 2934 N N . SER A 1 366 ? -0.157 2.758 19.408 1.00 81.50 366 SER A N 1
ATOM 2935 C CA . SER A 1 366 ? -0.031 1.774 20.491 1.00 81.50 366 SER A CA 1
ATOM 2936 C C . SER A 1 366 ? -1.389 1.272 20.991 1.00 81.50 366 SER A C 1
ATOM 2938 O O . SER A 1 366 ? -1.473 0.186 21.576 1.00 81.50 366 SER A O 1
ATOM 2940 N N . ASN A 1 367 ? -2.457 2.028 20.719 1.00 84.19 367 ASN A N 1
ATOM 2941 C CA . ASN A 1 367 ? -3.798 1.711 21.168 1.00 84.19 367 ASN A CA 1
ATOM 2942 C C . ASN A 1 367 ? -4.509 0.722 20.244 1.00 84.19 367 ASN A C 1
ATOM 2944 O O . ASN A 1 367 ? -4.432 0.792 19.017 1.00 84.19 367 ASN A O 1
ATOM 2948 N N . LYS A 1 368 ? -5.248 -0.214 20.844 1.00 81.69 368 LYS A N 1
ATOM 2949 C CA . LYS A 1 368 ? -6.015 -1.236 20.122 1.00 81.69 368 LYS A CA 1
ATOM 2950 C C . LYS A 1 368 ? -7.489 -0.854 20.112 1.00 81.69 368 LYS A C 1
ATOM 2952 O O . LYS A 1 368 ? -8.041 -0.484 21.142 1.00 81.69 368 LYS A O 1
ATOM 2957 N N . PHE A 1 369 ? -8.125 -0.939 18.940 1.00 80.06 369 PHE A N 1
ATOM 2958 C CA . PHE A 1 369 ? -9.539 -0.574 18.737 1.00 80.06 369 PHE A CA 1
ATOM 2959 C C . PHE A 1 369 ? -9.902 0.859 19.184 1.00 80.06 369 PHE A C 1
ATOM 2961 O O . PHE A 1 369 ? -11.052 1.134 19.515 1.00 80.06 369 PHE A O 1
ATOM 2968 N N . GLY A 1 370 ? -8.923 1.769 19.209 1.00 82.50 370 GLY A N 1
ATOM 2969 C CA . GLY A 1 370 ? -9.108 3.157 19.637 1.00 82.50 370 GLY A CA 1
ATOM 2970 C C . GLY A 1 370 ? -9.236 3.372 21.149 1.00 82.50 370 GLY A C 1
ATOM 2971 O O . GLY A 1 370 ? -9.539 4.483 21.582 1.00 82.50 370 GLY A O 1
ATOM 2972 N N . CYS A 1 371 ? -8.992 2.332 21.951 1.00 88.38 371 CYS A N 1
ATOM 2973 C CA . CYS A 1 371 ? -9.026 2.393 23.409 1.00 88.38 371 CYS A CA 1
ATOM 2974 C C . CYS A 1 371 ? -7.620 2.471 24.010 1.00 88.38 371 CYS A C 1
ATOM 2976 O O . CYS A 1 371 ? -6.694 1.813 23.532 1.00 88.38 371 CYS A O 1
ATOM 2978 N N . GLN A 1 372 ? -7.482 3.232 25.098 1.00 90.31 372 GLN A N 1
ATOM 2979 C CA . GLN A 1 372 ? -6.271 3.268 25.918 1.00 90.31 372 GLN A CA 1
ATOM 2980 C C . GLN A 1 372 ? -5.927 1.871 26.467 1.00 90.31 372 GLN A C 1
ATOM 2982 O O . GLN A 1 372 ? -6.806 1.035 26.685 1.00 90.31 372 GLN A O 1
ATOM 2987 N N . ILE A 1 373 ? -4.640 1.629 26.731 1.00 88.69 373 ILE A N 1
ATOM 2988 C CA . ILE A 1 373 ? -4.115 0.390 27.326 1.00 88.69 373 ILE A CA 1
ATOM 2989 C C . ILE A 1 373 ? -4.980 -0.101 28.499 1.00 88.69 373 ILE A C 1
ATOM 2991 O O . ILE A 1 373 ? -5.215 0.619 29.468 1.00 88.69 373 ILE A O 1
ATOM 2995 N N . GLY A 1 374 ? -5.431 -1.354 28.402 1.00 87.31 374 GLY A N 1
ATOM 2996 C CA . GLY A 1 374 ? -6.247 -2.041 29.405 1.00 87.31 374 GLY A CA 1
ATOM 2997 C C . GLY A 1 374 ? -7.757 -1.835 29.275 1.00 87.31 374 GLY A C 1
ATOM 2998 O O . GLY A 1 374 ? -8.515 -2.636 29.827 1.00 87.31 374 GLY A O 1
ATOM 2999 N N . HIS A 1 375 ? -8.198 -0.826 28.519 1.00 89.56 375 HIS A N 1
ATOM 3000 C CA . HIS A 1 375 ? -9.608 -0.556 28.243 1.00 89.56 375 HIS A CA 1
ATOM 3001 C C . HIS A 1 375 ? -10.090 -1.292 26.983 1.00 89.56 375 HIS A C 1
ATOM 3003 O O . HIS A 1 375 ? -9.344 -1.455 26.014 1.00 89.56 375 HIS A O 1
ATOM 3009 N N . VAL A 1 376 ? -11.345 -1.746 27.005 1.00 88.62 376 VAL A N 1
ATOM 3010 C CA . VAL A 1 376 ? -12.040 -2.490 25.939 1.00 88.62 376 VAL A CA 1
ATOM 3011 C C . VAL A 1 376 ? -13.554 -2.224 25.979 1.00 88.62 376 VAL A C 1
ATOM 3013 O O . VAL A 1 376 ? -14.068 -1.534 26.863 1.00 88.62 376 VAL A O 1
ATOM 3016 N N . GLY A 1 377 ? -14.289 -2.803 25.027 1.00 85.19 377 GLY A N 1
ATOM 3017 C CA . GLY A 1 377 ? -15.748 -2.704 24.946 1.00 85.19 377 GLY A CA 1
ATOM 3018 C C . GLY A 1 377 ? -16.234 -1.393 24.327 1.00 85.19 377 GLY A C 1
ATOM 3019 O O . GLY A 1 377 ? -15.445 -0.550 23.896 1.00 85.19 377 GLY A O 1
ATOM 3020 N N . ALA A 1 378 ? -17.554 -1.229 24.258 1.00 84.62 378 ALA A N 1
ATOM 3021 C CA . ALA A 1 378 ? -18.161 -0.017 23.725 1.00 84.62 378 ALA A CA 1
ATOM 3022 C C . ALA A 1 378 ? -17.747 1.208 24.556 1.00 84.62 378 ALA A C 1
ATOM 3024 O O . ALA A 1 378 ? -17.791 1.172 25.787 1.00 84.62 378 ALA A O 1
ATOM 3025 N N . ILE A 1 379 ? -17.332 2.290 23.882 1.00 85.88 379 ILE A N 1
ATOM 3026 C CA . ILE A 1 379 ? -16.872 3.545 24.514 1.00 85.88 379 ILE A CA 1
ATOM 3027 C C . ILE A 1 379 ? -15.639 3.346 25.438 1.00 85.88 379 ILE A C 1
ATOM 3029 O O . ILE A 1 379 ? -15.303 4.218 26.235 1.00 85.88 379 ILE A O 1
ATOM 3033 N N . CYS A 1 380 ? -14.929 2.215 25.339 1.00 87.38 380 CYS A N 1
ATOM 3034 C CA . CYS A 1 380 ? -13.742 1.920 26.156 1.00 87.38 380 CYS A CA 1
ATOM 3035 C C . CYS A 1 380 ? -13.999 1.961 27.684 1.00 87.38 380 CYS A C 1
ATOM 3037 O O . CYS A 1 380 ? -13.106 2.274 28.471 1.00 87.38 380 CYS A O 1
ATOM 3039 N N . GLU A 1 381 ? -15.226 1.662 28.126 1.00 85.38 381 GLU A N 1
ATOM 3040 C CA . GLU A 1 381 ? -15.633 1.732 29.544 1.00 85.38 381 GLU A CA 1
ATOM 3041 C C . GLU A 1 381 ? -15.370 0.424 30.325 1.00 85.38 381 GLU A C 1
ATOM 3043 O O . GLU A 1 381 ? -15.480 0.360 31.554 1.00 85.38 381 GLU A O 1
ATOM 3048 N N . SER A 1 382 ? -15.047 -0.658 29.618 1.00 86.94 382 SER A N 1
ATOM 3049 C CA . SER A 1 382 ? -14.784 -1.974 30.215 1.00 86.94 382 SER A CA 1
ATOM 3050 C C . SER A 1 382 ? -13.283 -2.227 30.306 1.00 86.94 382 SER A C 1
ATOM 3052 O O . SER A 1 382 ? -12.510 -1.652 29.543 1.00 86.94 382 SER A O 1
ATOM 3054 N N . CYS A 1 383 ? -12.859 -3.080 31.237 1.00 88.12 383 CYS A N 1
ATOM 3055 C CA . CYS A 1 383 ? -11.454 -3.477 31.357 1.00 88.12 383 CYS A CA 1
ATOM 3056 C C . CYS A 1 383 ? -11.250 -4.871 30.769 1.00 88.12 383 CYS A C 1
ATOM 3058 O O . CYS A 1 383 ? -12.116 -5.733 30.921 1.00 88.12 383 CYS A O 1
ATOM 3060 N N . ASP A 1 384 ? -10.096 -5.114 30.143 1.00 88.00 384 ASP A N 1
ATOM 3061 C CA . ASP A 1 384 ? -9.760 -6.421 29.563 1.00 88.00 384 ASP A CA 1
ATOM 3062 C C . ASP A 1 384 ? -9.461 -7.459 30.652 1.00 88.00 384 ASP A C 1
ATOM 3064 O O . ASP A 1 384 ? -8.313 -7.805 30.936 1.00 88.00 384 ASP A O 1
ATOM 3068 N N . SER A 1 385 ? -10.517 -7.956 31.290 1.00 83.69 385 SER A N 1
ATOM 3069 C CA . SER A 1 385 ? -10.424 -8.921 32.388 1.00 83.69 385 SER A CA 1
ATOM 3070 C C . SER A 1 385 ? -9.912 -10.290 31.939 1.00 83.69 385 SER A C 1
ATOM 3072 O O . SER A 1 385 ? -9.307 -11.010 32.733 1.00 83.69 385 SER A O 1
ATOM 3074 N N . GLN A 1 386 ? -10.106 -10.647 30.669 1.00 81.25 386 GLN A N 1
ATOM 3075 C CA . GLN A 1 386 ? -9.680 -11.933 30.114 1.00 81.25 386 GLN A CA 1
ATOM 3076 C C . GLN A 1 386 ? -8.275 -11.876 29.496 1.00 81.25 386 GLN A C 1
ATOM 3078 O O . GLN A 1 386 ? -7.641 -12.919 29.348 1.00 81.25 386 GLN A O 1
ATOM 3083 N N . GLY A 1 387 ? -7.763 -10.681 29.187 1.00 82.56 387 GLY A N 1
ATOM 3084 C CA . GLY A 1 387 ? -6.460 -10.478 28.555 1.00 82.56 387 GLY A CA 1
ATOM 3085 C C . GLY A 1 387 ? -6.438 -10.842 27.069 1.00 82.56 387 GLY A C 1
ATOM 3086 O O . GLY A 1 387 ? -5.380 -11.177 26.540 1.00 82.56 387 GLY A O 1
ATOM 3087 N N . ILE A 1 388 ? -7.589 -10.808 26.388 1.00 83.81 388 ILE A N 1
ATOM 3088 C CA . ILE A 1 388 ? -7.712 -11.212 24.975 1.00 83.81 388 ILE A CA 1
ATOM 3089 C C . ILE A 1 388 ? -7.126 -10.145 24.045 1.00 83.81 388 ILE A C 1
ATOM 3091 O O . ILE A 1 388 ? -6.481 -10.472 23.049 1.00 83.81 388 ILE A O 1
ATOM 3095 N N . VAL A 1 389 ? -7.348 -8.866 24.352 1.00 85.38 389 VAL A N 1
ATOM 3096 C CA . VAL A 1 389 ? -6.942 -7.747 23.490 1.00 85.38 389 VAL A CA 1
ATOM 3097 C C . VAL A 1 389 ? -5.508 -7.337 23.801 1.00 85.38 389 VAL A C 1
ATOM 3099 O O . VAL A 1 389 ? -4.704 -7.133 22.885 1.00 85.38 389 VAL A O 1
ATOM 3102 N N . TRP A 1 390 ? -5.170 -7.232 25.084 1.00 86.25 390 TRP A N 1
ATOM 3103 C CA . TRP A 1 390 ? -3.895 -6.679 25.545 1.00 86.25 390 TRP A CA 1
ATOM 3104 C C . TRP A 1 390 ? -2.858 -7.733 25.948 1.00 86.25 390 TRP A C 1
ATOM 3106 O O . TRP A 1 390 ? -1.682 -7.400 26.067 1.00 86.25 390 TRP A O 1
ATOM 3116 N N . GLY A 1 391 ? -3.246 -9.002 26.099 1.00 83.44 391 GLY A N 1
ATOM 3117 C CA . GLY A 1 391 ? -2.362 -10.100 26.515 1.00 83.44 391 GLY A CA 1
ATOM 3118 C C . GLY A 1 391 ? -2.133 -10.179 28.030 1.00 83.44 391 GLY A C 1
ATOM 3119 O O . GLY A 1 391 ? -1.930 -11.269 28.562 1.00 83.44 391 GLY A O 1
ATOM 3120 N N . SER A 1 392 ? -2.215 -9.053 28.741 1.00 85.50 392 SER A N 1
ATOM 3121 C CA . SER A 1 392 ? -2.282 -8.977 30.205 1.00 85.50 392 SER A CA 1
ATOM 3122 C C . SER A 1 392 ? -3.721 -8.737 30.676 1.00 85.50 392 SER A C 1
ATOM 3124 O O . SER A 1 392 ? -4.546 -8.182 29.953 1.00 85.50 392 SER A O 1
ATOM 3126 N N . LYS A 1 393 ? -4.040 -9.193 31.893 1.00 87.50 393 LYS A N 1
ATOM 3127 C CA . LYS A 1 393 ? -5.376 -9.058 32.493 1.00 87.50 393 LYS A CA 1
ATOM 3128 C C . LYS A 1 393 ? -5.492 -7.717 33.224 1.00 87.50 393 LYS A C 1
ATOM 3130 O O . LYS A 1 393 ? -4.625 -7.385 34.034 1.00 87.50 393 LYS A O 1
ATOM 3135 N N . TYR A 1 394 ? -6.579 -6.989 32.994 1.00 87.62 394 TYR A N 1
ATOM 3136 C CA . TYR A 1 394 ? -6.871 -5.684 33.592 1.00 87.62 394 TYR A CA 1
ATOM 3137 C C . TYR A 1 394 ? -8.184 -5.708 34.382 1.00 87.62 394 TYR A C 1
ATOM 3139 O O . TYR A 1 394 ? -9.110 -6.451 34.068 1.00 87.62 394 TYR A O 1
ATOM 3147 N N . GLY A 1 395 ? -8.283 -4.875 35.414 1.00 85.62 395 GLY A N 1
ATOM 3148 C CA . GLY A 1 395 ? -9.483 -4.719 36.238 1.00 85.62 395 GLY A CA 1
ATOM 3149 C C . GLY A 1 395 ? -9.666 -3.272 36.679 1.00 85.62 395 GLY A C 1
ATOM 3150 O O . GLY A 1 395 ? -8.730 -2.473 36.599 1.00 85.62 395 GLY A O 1
ATOM 3151 N N . ARG A 1 396 ? -10.870 -2.912 37.130 1.00 82.81 396 ARG A N 1
ATOM 3152 C CA . ARG A 1 396 ? -11.172 -1.541 37.569 1.00 82.81 396 ARG A CA 1
ATOM 3153 C C . ARG A 1 396 ? -10.441 -1.209 38.873 1.00 82.81 396 ARG A C 1
ATOM 3155 O O . ARG A 1 396 ? -10.433 -2.007 39.809 1.00 82.81 396 ARG A O 1
ATOM 3162 N N . SER A 1 397 ? -9.840 -0.022 38.942 1.00 72.44 397 SER A N 1
ATOM 3163 C CA . SER A 1 397 ? -9.101 0.467 40.113 1.00 72.44 397 SER A CA 1
ATOM 3164 C C . SER A 1 397 ? -9.990 1.255 41.095 1.00 72.44 397 SER A C 1
ATOM 3166 O O . SER A 1 397 ? -11.189 1.464 40.869 1.00 72.44 397 SER A O 1
ATOM 3168 N N . ASN A 1 398 ? -9.401 1.694 42.218 1.00 56.72 398 ASN A N 1
ATOM 3169 C CA . ASN A 1 398 ? -10.043 2.500 43.266 1.00 56.72 398 ASN A CA 1
ATOM 3170 C C . ASN A 1 398 ? -10.563 3.843 42.714 1.00 56.72 398 ASN A C 1
ATOM 3172 O O . ASN A 1 398 ? -9.866 4.851 42.744 1.00 56.72 398 ASN A O 1
ATOM 3176 N N . GLY A 1 399 ? -11.800 3.847 42.215 1.00 55.53 399 GLY A N 1
ATOM 3177 C CA . GLY A 1 399 ? -12.410 4.978 41.502 1.00 55.53 399 GLY A CA 1
ATOM 3178 C C . GLY A 1 399 ? -13.408 4.548 40.421 1.00 55.53 399 GLY A C 1
ATOM 3179 O O . GLY A 1 399 ? -14.173 5.371 39.932 1.00 55.53 399 GLY A O 1
ATOM 3180 N N . GLY A 1 400 ? -13.445 3.253 40.082 1.00 63.66 400 GLY A N 1
ATOM 3181 C CA . GLY A 1 400 ? -14.533 2.601 39.344 1.00 63.66 400 GLY A CA 1
ATOM 3182 C C . GLY A 1 400 ? -14.454 2.667 37.819 1.00 63.66 400 GLY A C 1
ATOM 3183 O O . GLY A 1 400 ? -15.161 1.903 37.172 1.00 63.66 400 GLY A O 1
ATOM 3184 N N . ILE A 1 401 ? -13.605 3.526 37.249 1.00 70.25 401 ILE A N 1
ATOM 3185 C CA . ILE A 1 401 ? -13.580 3.768 35.796 1.00 70.25 401 ILE A CA 1
ATOM 3186 C C . ILE A 1 401 ? -12.213 3.451 35.167 1.00 70.25 401 ILE A C 1
ATOM 3188 O O . ILE A 1 401 ? -12.162 2.913 34.068 1.00 70.25 401 ILE A O 1
ATOM 3192 N N . GLN A 1 402 ? -11.102 3.730 35.854 1.00 83.12 402 GLN A N 1
ATOM 3193 C CA . GLN A 1 402 ? -9.762 3.489 35.313 1.00 83.12 402 GLN A CA 1
ATOM 3194 C C . GLN A 1 402 ? -9.376 2.005 35.397 1.00 83.12 402 GLN A C 1
ATOM 3196 O O . GLN A 1 402 ? -9.551 1.373 36.444 1.00 83.12 402 GLN A O 1
ATOM 3201 N N . CYS A 1 403 ? -8.803 1.466 34.321 1.00 86.81 403 CYS A N 1
ATOM 3202 C CA . CYS A 1 403 ? -8.292 0.100 34.291 1.00 86.81 403 CYS A CA 1
ATOM 3203 C C . CYS A 1 403 ? -6.836 0.035 34.771 1.00 86.81 403 CYS A C 1
ATOM 3205 O O . CYS A 1 403 ? -5.983 0.820 34.361 1.00 86.81 403 CYS A O 1
ATOM 3207 N N . GLN A 1 404 ? -6.545 -0.928 35.641 1.00 86.56 404 GLN A N 1
ATOM 3208 C CA . GLN A 1 404 ? -5.210 -1.222 36.152 1.00 86.56 404 GLN A CA 1
ATOM 3209 C C . GLN A 1 404 ? -4.842 -2.668 35.826 1.00 86.56 404 GLN A C 1
ATOM 3211 O O . GLN A 1 404 ? -5.686 -3.562 35.859 1.00 86.56 404 GLN A O 1
ATOM 3216 N N . GLU A 1 405 ? -3.567 -2.903 35.529 1.00 87.44 405 GLU A N 1
ATOM 3217 C CA . GLU A 1 405 ? -3.056 -4.248 35.278 1.00 87.44 405 GLU A CA 1
ATOM 3218 C C . GLU A 1 405 ? -3.080 -5.099 36.559 1.00 87.44 405 GLU A C 1
ATOM 3220 O O . GLU A 1 405 ? -2.591 -4.695 37.624 1.00 87.44 405 GLU A O 1
ATOM 3225 N N . CYS A 1 406 ? -3.626 -6.308 36.457 1.00 84.94 406 CYS A N 1
ATOM 3226 C CA . CYS A 1 406 ? -3.796 -7.233 37.570 1.00 84.94 406 CYS A CA 1
ATOM 3227 C C . CYS A 1 406 ? -2.512 -8.033 37.837 1.00 84.94 406 CYS A C 1
ATOM 3229 O O . CYS A 1 406 ? -2.433 -9.237 37.591 1.00 84.94 406 CYS A O 1
ATOM 3231 N N . SER A 1 407 ? -1.495 -7.358 38.372 1.00 82.75 407 SER A N 1
ATOM 3232 C CA . SER A 1 407 ? -0.265 -7.995 38.854 1.00 82.75 407 SER A CA 1
ATOM 3233 C C . SER A 1 407 ? -0.460 -8.650 40.231 1.00 82.75 407 SER A C 1
ATOM 3235 O O . SER A 1 407 ? -1.338 -8.258 41.006 1.00 82.75 407 SER A O 1
ATOM 3237 N N . LYS A 1 408 ? 0.405 -9.614 40.591 1.00 77.88 408 LYS A N 1
ATOM 3238 C CA . LYS A 1 408 ? 0.389 -10.261 41.923 1.00 77.88 408 LYS A CA 1
ATOM 3239 C C . LYS A 1 408 ? 0.457 -9.239 43.067 1.00 77.88 408 LYS A C 1
ATOM 3241 O O . LYS A 1 408 ? -0.212 -9.402 44.081 1.00 77.88 408 LYS A O 1
ATOM 3246 N N . GLN A 1 409 ? 1.232 -8.166 42.896 1.00 78.50 409 GLN A N 1
ATOM 3247 C CA . GLN A 1 409 ? 1.344 -7.097 43.889 1.00 78.50 409 GLN A CA 1
ATOM 3248 C C . GLN A 1 409 ? 0.021 -6.336 44.045 1.00 78.50 409 GLN A C 1
ATOM 3250 O O . GLN A 1 409 ? -0.459 -6.166 45.166 1.00 78.50 409 GLN A O 1
ATOM 3255 N N . ASN A 1 410 ? -0.618 -5.961 42.936 1.00 76.06 410 ASN A N 1
ATOM 3256 C CA . ASN A 1 410 ? -1.893 -5.242 42.960 1.00 76.06 410 ASN A CA 1
ATOM 3257 C C . ASN A 1 410 ? -3.010 -6.105 43.566 1.00 76.06 410 ASN A C 1
ATOM 3259 O O . ASN A 1 410 ? -3.774 -5.622 44.394 1.00 76.06 410 ASN A O 1
ATOM 3263 N N . GLN A 1 411 ? -3.036 -7.409 43.271 1.00 78.31 411 GLN A N 1
ATOM 3264 C CA . GLN A 1 411 ? -3.974 -8.352 43.893 1.00 78.31 411 GLN A CA 1
ATOM 3265 C C . GLN A 1 411 ? -3.835 -8.395 45.419 1.00 78.31 411 GLN A C 1
ATOM 3267 O O . GLN A 1 411 ? -4.838 -8.334 46.131 1.00 78.31 411 GLN A O 1
ATOM 3272 N N . THR A 1 412 ? -2.603 -8.460 45.941 1.00 81.25 412 THR A N 1
ATOM 3273 C CA . THR A 1 412 ? -2.384 -8.447 47.399 1.00 81.25 412 THR A CA 1
ATOM 3274 C C . THR A 1 412 ? -2.851 -7.143 48.045 1.00 81.25 412 THR A C 1
ATOM 3276 O O . THR A 1 412 ? -3.441 -7.177 49.125 1.00 81.25 412 THR A O 1
ATOM 3279 N N . GLN A 1 413 ? -2.667 -6.007 47.366 1.00 80.50 413 GLN A N 1
ATOM 3280 C CA . GLN A 1 413 ? -3.158 -4.711 47.832 1.00 80.50 413 GLN A CA 1
ATOM 3281 C C . GLN A 1 413 ? -4.690 -4.654 47.830 1.00 80.50 413 GLN A C 1
ATOM 3283 O O . GLN A 1 413 ? -5.274 -4.253 48.836 1.00 80.50 413 GLN A O 1
ATOM 3288 N N . SER A 1 414 ? -5.351 -5.118 46.764 1.00 79.12 414 SER A N 1
ATOM 3289 C CA . SER A 1 414 ? -6.816 -5.178 46.683 1.00 79.12 414 SER A CA 1
ATOM 3290 C C . SER A 1 414 ? -7.413 -6.057 47.784 1.00 79.12 414 SER A C 1
ATOM 3292 O O . SER A 1 414 ? -8.361 -5.640 48.449 1.00 79.12 414 SER A O 1
ATOM 3294 N N . ILE A 1 415 ? -6.833 -7.234 48.048 1.00 83.00 415 ILE A N 1
ATOM 3295 C CA . ILE A 1 415 ? -7.274 -8.124 49.137 1.00 83.00 415 ILE A CA 1
ATOM 3296 C C . ILE A 1 415 ? -7.121 -7.438 50.501 1.00 83.00 415 ILE A C 1
ATOM 3298 O O . ILE A 1 415 ? -8.034 -7.498 51.328 1.00 83.00 415 ILE A O 1
ATOM 3302 N N . LEU A 1 416 ? -5.996 -6.758 50.738 1.00 84.88 416 LEU A N 1
ATOM 3303 C CA . LEU A 1 416 ? -5.740 -6.054 51.994 1.00 84.88 416 LEU A CA 1
ATOM 3304 C C . LEU A 1 416 ? -6.722 -4.891 52.205 1.00 84.88 416 LEU A C 1
ATOM 3306 O O . LEU A 1 416 ? -7.261 -4.740 53.302 1.00 84.88 416 LEU A O 1
ATOM 3310 N N . ILE A 1 417 ? -7.011 -4.118 51.153 1.00 82.12 417 ILE A N 1
ATOM 3311 C CA . ILE A 1 417 ? -8.006 -3.035 51.175 1.00 82.12 417 ILE A CA 1
ATOM 3312 C C . ILE A 1 417 ? -9.406 -3.593 51.452 1.00 82.12 417 ILE A C 1
ATOM 3314 O O . ILE A 1 417 ? -10.112 -3.066 52.312 1.00 82.12 417 ILE A O 1
ATOM 3318 N N . LEU A 1 418 ? -9.798 -4.682 50.784 1.00 83.31 418 LEU A N 1
ATOM 3319 C CA . LEU A 1 418 ? -11.087 -5.345 51.005 1.00 83.31 418 LEU A CA 1
ATOM 3320 C C . LEU A 1 418 ? -11.232 -5.840 52.445 1.00 83.31 418 LEU A C 1
ATOM 3322 O O . LEU A 1 418 ? -12.278 -5.628 53.061 1.00 83.31 418 LEU A O 1
ATOM 3326 N N . PHE A 1 419 ? -10.185 -6.452 53.002 1.00 86.44 419 PHE A N 1
ATOM 3327 C CA . PHE A 1 419 ? -10.171 -6.924 54.386 1.00 86.44 419 PHE A CA 1
ATOM 3328 C C . PHE A 1 419 ? -10.275 -5.766 55.389 1.00 86.44 419 PHE A C 1
ATOM 3330 O O . PHE A 1 419 ? -11.071 -5.824 56.329 1.00 86.44 419 PHE A O 1
ATOM 3337 N N . LEU A 1 420 ? -9.534 -4.680 55.158 1.00 87.69 420 LEU A N 1
ATOM 3338 C CA . LEU A 1 420 ? -9.574 -3.476 55.988 1.00 87.69 420 LEU A CA 1
ATOM 3339 C C . LEU A 1 420 ? -10.952 -2.796 55.945 1.00 87.69 420 LEU A C 1
ATOM 3341 O O . LEU A 1 420 ? -11.507 -2.475 56.997 1.00 87.69 420 LEU A O 1
ATOM 3345 N N . LEU A 1 421 ? -11.548 -2.642 54.758 1.00 84.00 421 LEU A N 1
ATOM 3346 C CA . LEU A 1 421 ? -12.909 -2.114 54.598 1.00 84.00 421 LEU A CA 1
ATOM 3347 C C . LEU A 1 421 ? -13.944 -3.001 55.300 1.00 84.00 421 LEU A C 1
ATOM 3349 O O . LEU A 1 421 ? -14.822 -2.486 55.993 1.00 84.00 421 LEU A O 1
ATOM 3353 N N . MET A 1 422 ? -13.812 -4.325 55.189 1.00 85.56 422 MET A N 1
ATOM 3354 C CA . MET A 1 422 ? -14.645 -5.289 55.915 1.00 85.56 422 MET A CA 1
ATOM 3355 C C . MET A 1 422 ? -14.592 -5.070 57.428 1.00 85.56 422 MET A C 1
ATOM 3357 O O . MET A 1 422 ? -15.640 -5.012 58.075 1.00 85.56 422 MET A O 1
ATOM 3361 N N . ILE A 1 423 ? -13.393 -4.899 57.994 1.00 87.81 423 ILE A N 1
ATOM 3362 C CA . ILE A 1 423 ? -13.213 -4.624 59.425 1.00 87.81 423 ILE A CA 1
ATOM 3363 C C . ILE A 1 423 ? -13.862 -3.293 59.803 1.00 87.81 423 ILE A C 1
ATOM 3365 O O . ILE A 1 423 ? -14.616 -3.248 60.775 1.00 87.81 423 ILE A O 1
ATOM 3369 N N . ILE A 1 424 ? -13.618 -2.225 59.039 1.00 86.69 424 ILE A N 1
ATOM 3370 C CA . ILE A 1 424 ? -14.178 -0.893 59.313 1.00 86.69 424 ILE A CA 1
ATOM 3371 C C . ILE A 1 424 ? -15.709 -0.939 59.309 1.00 86.69 424 ILE A C 1
ATOM 3373 O O . ILE A 1 424 ? -16.337 -0.434 60.242 1.00 86.69 424 ILE A O 1
ATOM 3377 N N . ILE A 1 425 ? -16.315 -1.587 58.310 1.00 85.56 425 ILE A N 1
ATOM 3378 C CA . ILE A 1 425 ? -17.772 -1.742 58.216 1.00 85.56 425 ILE A CA 1
ATOM 3379 C C . ILE A 1 425 ? -18.299 -2.568 59.395 1.00 85.56 425 ILE A C 1
ATOM 3381 O O . ILE A 1 425 ? -19.285 -2.177 60.021 1.00 85.56 425 ILE A O 1
ATOM 3385 N N . CYS A 1 426 ? -17.635 -3.670 59.759 1.00 88.06 426 CYS A N 1
ATOM 3386 C CA . CYS A 1 426 ? -18.030 -4.480 60.912 1.00 88.06 426 CYS A CA 1
ATOM 3387 C C . CYS A 1 426 ? -17.976 -3.675 62.218 1.00 88.06 426 CYS A C 1
ATOM 3389 O O . CYS A 1 426 ? -18.948 -3.670 62.974 1.00 88.06 426 CYS A O 1
ATOM 3391 N N . VAL A 1 427 ? -16.880 -2.953 62.471 1.00 87.69 427 VAL A N 1
ATOM 3392 C CA . VAL A 1 427 ? -16.715 -2.102 63.660 1.00 87.69 427 VAL A CA 1
ATOM 3393 C C . VAL A 1 427 ? -17.776 -1.005 63.690 1.00 87.69 427 VAL A C 1
ATOM 3395 O O . VAL A 1 427 ? -18.402 -0.795 64.731 1.00 87.69 427 VAL A O 1
ATOM 3398 N N . TYR A 1 428 ? -18.035 -0.350 62.555 1.00 87.25 428 TYR A N 1
ATOM 3399 C CA . TYR A 1 428 ? -19.079 0.665 62.429 1.00 87.25 428 TYR A CA 1
ATOM 3400 C C . TYR A 1 428 ? -20.462 0.104 62.774 1.00 87.25 428 TYR A C 1
ATOM 3402 O O . TYR A 1 428 ? -21.172 0.684 63.600 1.00 87.25 428 TYR A O 1
ATOM 3410 N N . LEU A 1 429 ? -20.836 -1.041 62.194 1.00 86.06 429 LEU A N 1
ATOM 3411 C CA . LEU A 1 429 ? -22.132 -1.673 62.440 1.00 86.06 429 LEU A CA 1
ATOM 3412 C C . LEU A 1 429 ? -22.261 -2.128 63.898 1.00 86.06 429 LEU A C 1
ATOM 3414 O O . LEU A 1 429 ? -23.291 -1.876 64.522 1.00 86.06 429 LEU A O 1
ATOM 3418 N N . ILE A 1 430 ? -21.216 -2.714 64.487 1.00 85.50 430 ILE A N 1
ATOM 3419 C CA . ILE A 1 430 ? -21.196 -3.106 65.907 1.00 85.50 430 ILE A CA 1
ATOM 3420 C C . ILE A 1 430 ? -21.368 -1.879 66.806 1.00 85.50 430 ILE A C 1
ATOM 3422 O O . ILE A 1 430 ? -22.223 -1.883 67.697 1.00 85.50 430 ILE A O 1
ATOM 3426 N N . PHE A 1 431 ? -20.610 -0.809 66.557 1.00 84.75 431 PHE A N 1
ATOM 3427 C CA . PHE A 1 431 ? -20.728 0.450 67.292 1.00 84.75 431 PHE A CA 1
ATOM 3428 C C . PHE A 1 431 ? -22.132 1.050 67.154 1.00 84.75 431 PHE A C 1
ATOM 3430 O O . PHE A 1 431 ? -2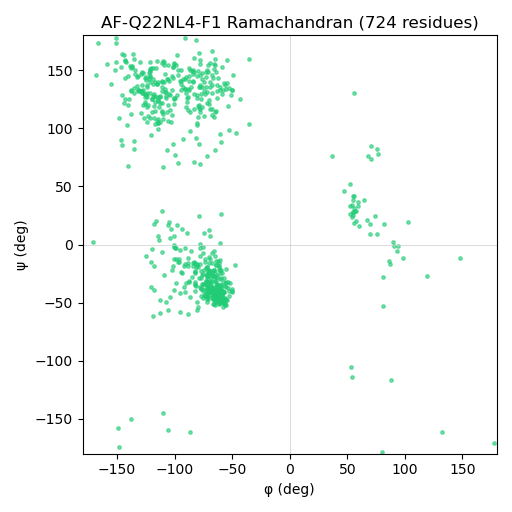2.722 1.526 68.129 1.00 84.75 431 PHE A O 1
ATOM 3437 N N . GLN A 1 432 ? -22.714 0.994 65.956 1.00 82.38 432 GLN A N 1
ATOM 3438 C CA . GLN A 1 432 ? -24.061 1.483 65.702 1.00 82.38 432 GLN A CA 1
ATOM 3439 C C . GLN A 1 432 ? -25.115 0.671 66.467 1.00 82.38 432 GLN A C 1
ATOM 3441 O O . GLN A 1 432 ? -26.006 1.281 67.066 1.00 82.38 432 GLN A O 1
ATOM 3446 N N . ILE A 1 433 ? -24.984 -0.661 66.518 1.00 78.75 433 ILE A N 1
ATOM 3447 C CA . ILE A 1 433 ? -25.841 -1.545 67.325 1.00 78.75 433 ILE A CA 1
ATOM 3448 C C . ILE A 1 433 ? -25.719 -1.178 68.808 1.00 78.75 433 ILE A C 1
ATOM 3450 O O . ILE A 1 433 ? -26.733 -0.925 69.460 1.00 78.75 433 ILE A O 1
ATOM 3454 N N . GLN A 1 434 ? -24.497 -1.064 69.342 1.00 79.06 434 GLN A N 1
ATOM 3455 C CA . GLN A 1 434 ? -24.259 -0.679 70.741 1.00 79.06 434 GLN A CA 1
ATOM 3456 C C . GLN A 1 434 ? -24.900 0.664 71.084 1.00 79.06 434 GLN A C 1
ATOM 3458 O O . GLN A 1 434 ? -25.683 0.767 72.033 1.00 79.06 434 GLN A O 1
ATOM 3463 N N . ARG A 1 435 ? -24.619 1.696 70.282 1.00 77.75 435 ARG A N 1
ATOM 3464 C CA . ARG A 1 435 ? -25.160 3.042 70.494 1.00 77.75 435 ARG A CA 1
ATOM 3465 C C . ARG A 1 435 ? -26.683 3.029 70.490 1.00 77.75 435 ARG A C 1
ATOM 3467 O O . ARG A 1 435 ? -27.316 3.706 71.298 1.00 77.75 435 ARG A O 1
ATOM 3474 N N . GLN A 1 436 ? -27.282 2.269 69.584 1.00 73.56 436 GLN A N 1
ATOM 3475 C CA . GLN A 1 436 ? -28.728 2.173 69.483 1.00 73.56 436 GLN A CA 1
ATOM 3476 C C . GLN A 1 436 ? -29.351 1.475 70.700 1.00 73.56 436 GLN A C 1
ATOM 3478 O O . GLN A 1 436 ? -30.383 1.929 71.196 1.00 73.56 436 GLN A O 1
ATOM 3483 N N . LEU A 1 437 ? -28.727 0.416 71.208 1.00 72.50 437 LEU A N 1
ATOM 3484 C CA . LEU A 1 437 ? -29.186 -0.288 72.406 1.00 72.50 437 LEU A CA 1
ATOM 3485 C C . LEU A 1 437 ? -29.137 0.619 73.641 1.00 72.50 437 LEU A C 1
ATOM 3487 O O . LEU A 1 437 ? -30.140 0.734 74.344 1.00 72.50 437 LEU A O 1
ATOM 3491 N N . ILE A 1 438 ? -28.049 1.373 73.821 1.00 74.00 438 ILE A N 1
ATOM 3492 C CA . ILE A 1 438 ? -27.925 2.379 74.892 1.00 74.00 438 ILE A CA 1
ATOM 3493 C C . ILE A 1 438 ? -29.029 3.445 74.775 1.00 74.00 438 ILE A C 1
ATOM 3495 O O . ILE A 1 438 ? -29.618 3.868 75.773 1.00 74.00 438 ILE A O 1
ATOM 3499 N N . LEU A 1 439 ? -29.353 3.889 73.554 1.00 72.50 439 LEU A N 1
ATOM 3500 C CA . LEU A 1 439 ? -30.443 4.844 73.323 1.00 72.50 439 LEU A CA 1
ATOM 3501 C C . LEU A 1 439 ? -31.822 4.257 73.660 1.00 72.50 439 LEU A C 1
ATOM 3503 O O . LEU A 1 439 ? -32.675 4.982 74.182 1.00 72.50 439 LEU A O 1
ATOM 3507 N N . ILE A 1 440 ? -32.053 2.971 73.376 1.00 68.69 440 ILE A N 1
ATOM 3508 C CA . ILE A 1 440 ? -33.281 2.264 73.763 1.00 68.69 440 ILE A CA 1
ATOM 3509 C C . ILE A 1 440 ? -33.388 2.207 75.289 1.00 68.69 440 ILE A C 1
ATOM 3511 O O . ILE A 1 440 ? -34.430 2.576 75.829 1.00 68.69 440 ILE A O 1
ATOM 3515 N N . GLU A 1 441 ? -32.323 1.816 75.986 1.00 71.38 441 GLU A N 1
ATOM 3516 C CA . GLU A 1 441 ? -32.299 1.715 77.450 1.00 71.38 441 GLU A CA 1
ATOM 3517 C C . GLU A 1 441 ? -32.581 3.056 78.128 1.00 71.38 441 GLU A C 1
ATOM 3519 O O . GLU A 1 441 ? -33.474 3.138 78.975 1.00 71.38 441 GLU A O 1
ATOM 3524 N N . LYS A 1 442 ? -31.916 4.134 77.688 1.00 69.94 442 LYS A N 1
ATOM 3525 C CA . LYS A 1 442 ? -32.187 5.487 78.196 1.00 69.94 442 LYS A CA 1
ATOM 3526 C C . LYS A 1 442 ? -33.655 5.858 77.997 1.00 69.94 442 LYS A C 1
ATOM 3528 O O . LYS A 1 442 ? -34.320 6.253 78.951 1.00 69.94 442 LYS A O 1
ATOM 3533 N N . LYS A 1 443 ? -34.210 5.688 76.789 1.00 66.81 443 LYS A N 1
ATOM 3534 C CA . LYS A 1 443 ? -35.635 5.978 76.519 1.00 66.81 443 LYS A CA 1
ATOM 3535 C C . LYS A 1 443 ? -36.579 5.161 77.409 1.00 66.81 443 LYS A C 1
ATOM 3537 O O . LYS A 1 443 ? -37.619 5.683 77.808 1.00 66.81 443 LYS A O 1
ATOM 3542 N N . MET A 1 444 ? -36.225 3.918 77.736 1.00 64.31 444 MET A N 1
ATOM 3543 C CA . MET A 1 444 ? -37.016 3.081 78.641 1.00 64.31 444 MET A CA 1
ATOM 3544 C C . MET A 1 444 ? -36.987 3.589 80.083 1.00 64.31 444 MET A C 1
ATOM 3546 O O . MET A 1 444 ? -38.049 3.655 80.701 1.00 64.31 444 MET A O 1
ATOM 3550 N N . GLN A 1 445 ? -35.826 4.000 80.601 1.00 67.50 445 GLN A N 1
ATOM 3551 C CA . GLN A 1 445 ? -35.725 4.620 81.931 1.00 67.50 445 GLN A CA 1
ATOM 3552 C C . GLN A 1 445 ? -36.644 5.846 82.023 1.00 67.50 445 GLN A C 1
ATOM 3554 O O . GLN A 1 445 ? -37.458 5.947 82.940 1.00 67.50 445 GLN A O 1
ATOM 3559 N N . TRP A 1 446 ? -36.622 6.710 81.002 1.00 66.56 446 TRP A N 1
ATOM 3560 C CA . TRP A 1 446 ? -37.534 7.854 80.907 1.00 66.56 446 TRP A CA 1
ATOM 3561 C C . TRP A 1 446 ? -39.015 7.447 80.828 1.00 66.56 446 TRP A C 1
ATOM 3563 O O . TRP A 1 446 ? -39.867 8.116 81.412 1.00 66.56 446 TRP A O 1
ATOM 3573 N N . PHE A 1 447 ? -39.352 6.361 80.126 1.00 66.12 447 PHE A N 1
ATOM 3574 C CA . PHE A 1 447 ? -40.732 5.877 80.024 1.00 66.12 447 PHE A CA 1
ATOM 3575 C C . PHE A 1 447 ? -41.274 5.354 81.364 1.00 66.12 447 PHE A C 1
ATOM 3577 O O . PHE A 1 447 ? -42.383 5.724 81.755 1.00 66.12 447 PHE A O 1
ATOM 3584 N N . TYR A 1 448 ? -40.502 4.542 82.094 1.00 66.94 448 TYR A N 1
ATOM 3585 C CA . TYR A 1 448 ? -40.922 4.025 83.401 1.00 66.94 448 TYR A CA 1
ATOM 3586 C C . TYR A 1 448 ? -40.972 5.121 84.473 1.00 66.94 448 TYR A C 1
ATOM 3588 O O . TYR A 1 448 ? -41.943 5.165 85.226 1.00 66.94 448 TYR A O 1
ATOM 3596 N N . LEU A 1 449 ? -40.022 6.066 84.480 1.00 67.12 449 LEU A N 1
ATOM 3597 C CA . LEU A 1 449 ? -40.067 7.243 85.364 1.00 67.12 449 LEU A CA 1
ATOM 3598 C C . LEU A 1 449 ? -41.324 8.099 85.129 1.00 67.12 449 LEU A C 1
ATOM 3600 O O . LEU A 1 449 ? -41.944 8.561 86.087 1.00 67.12 449 LEU A O 1
ATOM 3604 N N . ARG A 1 450 ? -41.760 8.249 83.868 1.00 65.19 450 ARG A N 1
ATOM 3605 C CA . ARG A 1 450 ? -43.029 8.920 83.523 1.00 65.19 450 ARG A CA 1
ATOM 3606 C C . ARG A 1 450 ? -44.253 8.145 84.011 1.00 65.19 450 ARG A C 1
ATOM 3608 O O . ARG A 1 450 ? -45.193 8.757 84.510 1.00 65.19 450 ARG A O 1
ATOM 3615 N N . LYS A 1 451 ? -44.260 6.813 83.883 1.00 66.50 451 LYS A N 1
ATOM 3616 C CA . LYS A 1 451 ? -45.386 5.969 84.328 1.00 66.50 451 LYS A CA 1
ATOM 3617 C C . LYS A 1 451 ? -45.522 5.942 85.855 1.00 66.50 451 LYS A C 1
ATOM 3619 O O . LYS A 1 451 ? -46.640 5.884 86.355 1.00 66.50 451 LYS A O 1
ATOM 3624 N N . LEU A 1 452 ? -44.404 6.039 86.574 1.00 68.94 452 LEU A N 1
ATOM 3625 C CA . LEU A 1 452 ? -44.359 6.135 88.036 1.00 68.94 452 LEU A CA 1
ATOM 3626 C C . LEU A 1 452 ? -44.707 7.541 88.569 1.00 68.94 452 LEU A C 1
ATOM 3628 O O . LEU A 1 452 ? -44.766 7.718 89.778 1.00 68.94 452 LEU A O 1
ATOM 3632 N N . LYS A 1 453 ? -44.954 8.536 87.695 1.00 62.50 453 LYS A N 1
ATOM 3633 C CA . LYS A 1 453 ? -45.242 9.947 88.043 1.00 62.50 453 LYS A CA 1
ATOM 3634 C C . LYS A 1 453 ? -44.177 10.633 88.920 1.00 62.50 453 LYS A C 1
ATOM 3636 O O . LYS A 1 453 ? -44.445 11.686 89.484 1.00 62.50 453 LYS A O 1
ATOM 3641 N N . ILE A 1 454 ? -42.961 10.089 88.991 1.00 64.12 454 ILE A N 1
ATOM 3642 C CA . ILE A 1 454 ? -41.879 10.617 89.843 1.00 64.12 454 ILE A CA 1
ATOM 3643 C C . ILE A 1 454 ? -41.315 11.939 89.280 1.00 64.12 454 ILE A C 1
ATOM 3645 O O . ILE A 1 454 ? -40.703 12.710 90.008 1.00 64.12 454 ILE A O 1
ATOM 3649 N N . ILE A 1 455 ? -41.534 12.238 87.989 1.00 53.19 455 ILE A N 1
ATOM 3650 C CA . ILE A 1 455 ? -40.988 13.429 87.320 1.00 53.19 455 ILE A CA 1
ATOM 3651 C C . ILE A 1 455 ? -42.017 14.047 86.354 1.00 53.19 455 ILE A C 1
ATOM 3653 O O . ILE A 1 455 ? -42.413 13.420 85.368 1.00 53.19 455 ILE A O 1
ATOM 3657 N N . LEU A 1 456 ? -42.392 15.308 86.597 1.00 50.31 456 LEU A N 1
ATOM 3658 C CA . LEU A 1 456 ? -43.225 16.161 85.735 1.00 50.31 456 LEU A CA 1
ATOM 3659 C C . LEU A 1 456 ? -42.311 17.077 84.895 1.00 50.31 456 LEU A C 1
ATOM 3661 O O . LEU A 1 456 ? -42.202 18.272 85.137 1.00 50.31 456 LEU A O 1
ATOM 3665 N N . LEU A 1 457 ? -41.587 16.502 83.929 1.00 47.97 457 LEU A N 1
ATOM 3666 C CA . LEU A 1 457 ? -40.726 17.262 83.011 1.00 47.97 457 LEU A CA 1
ATOM 3667 C C . LEU A 1 457 ? -41.431 17.473 81.664 1.00 47.97 457 LEU A C 1
ATOM 3669 O O . LEU A 1 457 ? -41.867 16.510 81.022 1.00 47.97 457 LEU A O 1
ATOM 3673 N N . LEU A 1 458 ? -41.508 18.741 81.241 1.00 44.25 458 LEU A N 1
ATOM 3674 C CA . LEU A 1 458 ? -41.888 19.157 79.890 1.00 44.25 458 LEU A CA 1
ATOM 3675 C C . LEU A 1 458 ? -41.093 18.365 78.843 1.00 44.25 458 LEU A C 1
ATOM 3677 O O . LEU A 1 458 ? -39.936 18.001 79.045 1.00 44.25 458 LEU A O 1
ATOM 3681 N N . ASN A 1 459 ? -41.752 18.084 77.718 1.00 40.72 459 ASN A N 1
ATOM 3682 C CA . ASN A 1 459 ? -41.208 17.390 76.554 1.00 40.72 459 ASN A CA 1
ATOM 3683 C C . ASN A 1 459 ? -39.831 17.962 76.160 1.00 40.72 459 ASN A C 1
ATOM 3685 O O . ASN A 1 459 ? -39.749 18.934 75.414 1.00 40.72 459 ASN A O 1
ATOM 3689 N N . HIS A 1 460 ? -38.739 17.341 76.607 1.00 39.81 460 HIS A N 1
ATOM 3690 C CA . HIS A 1 460 ? -37.451 17.585 75.978 1.00 39.81 460 HIS A CA 1
ATOM 3691 C C . HIS A 1 460 ? -37.531 17.042 74.554 1.00 39.81 460 HIS A C 1
ATOM 3693 O O . HIS A 1 460 ? -37.623 15.830 74.334 1.00 39.81 460 HIS A O 1
ATOM 3699 N N . ASN A 1 461 ? -37.537 17.971 73.597 1.00 40.50 461 ASN A N 1
ATOM 3700 C CA . ASN A 1 461 ? -37.265 17.714 72.195 1.00 40.50 461 ASN A CA 1
ATOM 3701 C C . ASN A 1 461 ? -35.934 16.966 72.116 1.00 40.50 461 ASN A C 1
ATOM 3703 O O . ASN A 1 461 ? -34.863 17.556 72.219 1.00 40.50 461 ASN A O 1
ATOM 3707 N N . ILE A 1 462 ? -36.005 15.642 71.982 1.00 44.31 462 ILE A N 1
ATOM 3708 C CA . ILE A 1 462 ? -34.860 14.813 71.620 1.00 44.31 462 ILE A CA 1
ATOM 3709 C C . ILE A 1 462 ? -34.294 15.425 70.337 1.00 44.31 462 ILE A C 1
ATOM 3711 O O . ILE A 1 462 ? -35.033 15.509 69.358 1.00 44.31 462 ILE A O 1
ATOM 3715 N N . ASN A 1 463 ? -33.030 15.870 70.367 1.00 43.84 463 ASN A N 1
ATOM 3716 C CA . ASN A 1 463 ? -32.350 16.574 69.275 1.00 43.84 463 ASN A CA 1
ATOM 3717 C C . ASN A 1 463 ? -32.771 16.053 67.890 1.00 43.84 463 ASN A C 1
ATOM 3719 O O . ASN A 1 463 ? -32.340 14.988 67.425 1.00 43.84 463 ASN A O 1
ATOM 3723 N N . SER A 1 464 ? -33.612 16.848 67.229 1.00 48.38 464 SER A N 1
ATOM 3724 C CA . SER A 1 464 ? -34.165 16.609 65.896 1.00 48.38 464 SER A CA 1
ATOM 3725 C C . SER A 1 464 ? -33.083 16.602 64.811 1.00 48.38 464 SER A C 1
ATOM 3727 O O . SER A 1 464 ? -33.282 15.994 63.762 1.00 48.38 464 SER A O 1
ATOM 3729 N N . ALA A 1 465 ? -31.894 17.148 65.102 1.00 45.88 465 ALA A N 1
ATOM 3730 C CA . ALA A 1 465 ? -30.705 17.096 64.249 1.00 45.88 465 ALA A CA 1
ATOM 3731 C C . ALA A 1 465 ? -30.370 15.672 63.764 1.00 45.88 465 ALA A C 1
ATOM 3733 O O . ALA A 1 465 ? -30.092 15.469 62.586 1.00 45.88 465 ALA A O 1
ATOM 3734 N N . SER A 1 466 ? -30.490 14.654 64.627 1.00 53.75 466 SER A N 1
ATOM 3735 C CA . SER A 1 466 ? -30.231 13.258 64.228 1.00 53.75 466 SER A CA 1
ATOM 3736 C C . SER A 1 466 ? -31.253 12.701 63.230 1.00 53.75 466 SER A C 1
ATOM 3738 O O . SER A 1 466 ? -30.941 11.778 62.480 1.00 53.75 466 SER A O 1
ATOM 3740 N N . SER A 1 467 ? -32.473 13.246 63.219 1.00 54.62 467 SER A N 1
ATOM 3741 C CA . SER A 1 467 ? -33.526 12.857 62.277 1.00 54.62 467 SER A CA 1
ATOM 3742 C C . SER A 1 467 ? -33.348 13.584 60.945 1.00 54.62 467 SER A C 1
ATOM 3744 O O . SER A 1 467 ? -33.450 12.949 59.901 1.00 54.62 467 SER A O 1
ATOM 3746 N N . TYR A 1 468 ? -32.973 14.867 60.969 1.00 53.47 468 TYR A N 1
ATOM 3747 C CA . TYR A 1 468 ? -32.679 15.642 59.760 1.00 53.47 468 TYR A CA 1
ATOM 3748 C C . TYR A 1 468 ? -31.441 15.142 59.011 1.00 53.47 468 TYR A C 1
ATOM 3750 O O . TYR A 1 468 ? -31.502 14.997 57.796 1.00 53.47 468 TYR A O 1
ATOM 3758 N N . ILE A 1 469 ? -30.362 14.774 59.714 1.00 53.53 469 ILE A N 1
ATOM 3759 C CA . ILE A 1 469 ? -29.168 14.177 59.086 1.00 53.53 469 ILE A CA 1
ATOM 3760 C C . ILE A 1 469 ? -29.520 12.850 58.399 1.00 53.53 469 ILE A C 1
ATOM 3762 O O . ILE A 1 469 ? -29.071 12.586 57.292 1.00 53.53 469 ILE A O 1
ATOM 3766 N N . LYS A 1 470 ? -30.381 12.023 59.008 1.00 59.22 470 LYS A N 1
ATOM 3767 C CA . LYS A 1 470 ? -30.852 10.778 58.378 1.00 59.22 470 LYS A CA 1
ATOM 3768 C C . LYS A 1 470 ? -31.730 11.036 57.156 1.00 59.22 470 LYS A C 1
ATOM 3770 O O . LYS A 1 470 ? -31.651 10.285 56.191 1.00 59.22 470 LYS A O 1
ATOM 3775 N N . ILE A 1 471 ? -32.574 12.067 57.192 1.00 56.03 471 ILE A N 1
ATOM 3776 C CA . ILE A 1 471 ? -33.376 12.484 56.036 1.00 56.03 471 ILE A CA 1
ATOM 3777 C C . ILE A 1 471 ? -32.451 12.949 54.903 1.00 56.03 471 ILE A C 1
ATOM 3779 O O . ILE A 1 471 ? -32.603 12.470 53.785 1.00 56.03 471 ILE A O 1
ATOM 3783 N N . LEU A 1 472 ? -31.456 13.788 55.202 1.00 58.34 472 LEU A N 1
ATOM 3784 C CA . LEU A 1 472 ? -30.453 14.251 54.241 1.00 58.34 472 LEU A CA 1
ATOM 3785 C C . LEU A 1 472 ? -29.681 13.083 53.608 1.00 58.34 472 LEU A C 1
ATOM 3787 O O . LEU A 1 472 ? -29.618 12.996 52.388 1.00 58.34 472 LEU A O 1
ATOM 3791 N N . ILE A 1 473 ? -29.172 12.147 54.418 1.00 59.97 473 ILE A N 1
ATOM 3792 C CA . ILE A 1 473 ? -28.473 10.947 53.926 1.00 59.97 473 ILE A CA 1
ATOM 3793 C C . ILE A 1 473 ? -29.381 10.121 53.003 1.00 59.97 473 ILE A C 1
ATOM 3795 O O . ILE A 1 473 ? -28.937 9.692 51.946 1.00 59.97 473 ILE A O 1
ATOM 3799 N N . ASN A 1 474 ? -30.662 9.940 53.347 1.00 60.28 474 ASN A N 1
ATOM 3800 C CA . ASN A 1 474 ? -31.601 9.220 52.478 1.00 60.28 474 ASN A CA 1
ATOM 3801 C C . ASN A 1 474 ? -31.816 9.933 51.129 1.00 60.28 474 ASN A C 1
ATOM 3803 O O . ASN A 1 474 ? -31.940 9.262 50.108 1.00 60.28 474 ASN A O 1
ATOM 3807 N N . TYR A 1 475 ? -31.865 11.270 51.108 1.00 62.38 475 TYR A N 1
ATOM 3808 C CA . TYR A 1 475 ? -31.966 12.031 49.858 1.00 62.38 475 TYR A CA 1
ATOM 3809 C C . TYR A 1 475 ? -30.690 11.921 49.019 1.00 62.38 475 TYR A C 1
ATOM 3811 O O . TYR A 1 475 ? -30.790 11.715 47.813 1.00 62.38 475 TYR A O 1
ATOM 3819 N N . LEU A 1 476 ? -29.509 11.974 49.641 1.00 60.12 476 LEU A N 1
ATOM 3820 C CA . LEU A 1 476 ? -28.230 11.768 48.949 1.00 60.12 476 LEU A CA 1
ATOM 3821 C C . LEU A 1 476 ? -28.129 10.353 48.355 1.00 60.12 476 LEU A C 1
ATOM 3823 O O . LEU A 1 476 ? -27.752 10.202 47.198 1.00 60.12 476 LEU A O 1
ATOM 3827 N N . GLN A 1 477 ? -28.562 9.326 49.093 1.00 62.19 477 GLN A N 1
ATOM 3828 C CA . GLN A 1 477 ? -28.632 7.944 48.598 1.00 62.19 477 GLN A CA 1
ATOM 3829 C C . GLN A 1 477 ? -29.606 7.786 47.420 1.00 62.19 477 GLN A C 1
ATOM 3831 O O . GLN A 1 477 ? -29.347 7.018 46.497 1.00 62.19 477 GLN A O 1
ATOM 3836 N N . PHE A 1 478 ? -30.729 8.508 47.428 1.00 63.34 478 PHE A N 1
ATOM 3837 C CA . PHE A 1 478 ? -31.680 8.500 46.316 1.00 63.34 478 PHE A CA 1
ATOM 3838 C C . PHE A 1 478 ? -31.131 9.220 45.076 1.00 63.34 478 PHE A C 1
ATOM 3840 O O . PHE A 1 478 ? -31.276 8.714 43.966 1.00 63.34 478 PHE A O 1
ATOM 3847 N N . LEU A 1 479 ? -30.456 10.358 45.259 1.00 61.00 479 LEU A N 1
ATOM 3848 C CA . LEU A 1 479 ? -29.784 11.074 44.171 1.00 61.00 479 LEU A CA 1
ATOM 3849 C C . LEU A 1 479 ? -28.680 10.219 43.530 1.00 61.00 479 LEU A C 1
ATOM 3851 O O . LEU A 1 479 ? -28.609 10.143 42.305 1.00 61.00 479 LEU A O 1
ATOM 3855 N N . ALA A 1 480 ? -27.900 9.498 44.342 1.00 57.12 480 ALA A N 1
ATOM 3856 C CA . ALA A 1 480 ? -26.893 8.552 43.860 1.00 57.12 480 ALA A CA 1
ATOM 3857 C C . ALA A 1 480 ? -27.502 7.411 43.018 1.00 57.12 480 ALA A C 1
ATOM 3859 O O . ALA A 1 480 ? -26.897 6.966 42.046 1.00 57.12 480 ALA A O 1
ATOM 3860 N N . LEU A 1 481 ? -28.713 6.940 43.336 1.00 61.22 481 LEU A N 1
ATOM 3861 C CA . LEU A 1 481 ? -29.401 5.924 42.528 1.00 61.22 481 LEU A CA 1
ATOM 3862 C C . LEU A 1 481 ? -29.842 6.458 41.155 1.00 61.22 481 LEU A C 1
ATOM 3864 O O . LEU A 1 481 ? -29.764 5.721 40.177 1.00 61.22 481 LEU A O 1
ATOM 3868 N N . ILE A 1 482 ? -30.279 7.719 41.071 1.00 58.03 482 ILE A N 1
ATOM 3869 C CA . ILE A 1 482 ? -30.767 8.327 39.819 1.00 58.03 482 ILE A CA 1
ATOM 3870 C C . ILE A 1 482 ? -29.626 8.618 38.841 1.00 58.03 482 ILE A C 1
ATOM 3872 O O . ILE A 1 482 ? -29.763 8.335 37.653 1.00 58.03 482 ILE A O 1
ATOM 3876 N N . ASN A 1 483 ? -28.497 9.140 39.329 1.00 56.97 483 ASN A N 1
ATOM 3877 C CA . ASN A 1 483 ? -27.323 9.441 38.497 1.00 56.97 483 ASN A CA 1
ATOM 3878 C C . ASN A 1 483 ? -26.835 8.199 37.724 1.00 56.97 483 ASN A C 1
ATOM 3880 O O . ASN A 1 483 ? -26.457 8.251 36.559 1.00 56.97 483 ASN A O 1
ATOM 3884 N N . ASN A 1 484 ? -26.946 7.036 38.365 1.00 54.31 484 ASN A N 1
ATOM 3885 C CA . ASN A 1 484 ? -26.499 5.750 37.845 1.00 54.31 484 ASN A CA 1
ATOM 3886 C C . ASN A 1 484 ? -27.435 5.114 36.795 1.00 54.31 484 ASN A C 1
ATOM 3888 O O . ASN A 1 484 ? -27.124 4.033 36.292 1.00 54.31 484 ASN A O 1
ATOM 3892 N N . LEU A 1 485 ? -28.550 5.773 36.449 1.00 53.88 485 LEU A N 1
ATOM 3893 C CA . LEU A 1 485 ? -29.475 5.372 35.378 1.00 53.88 485 LEU A CA 1
ATOM 3894 C C . LEU A 1 485 ? -29.163 6.049 34.028 1.00 53.88 485 LEU A C 1
ATOM 3896 O O . LEU A 1 485 ? -29.980 5.999 33.111 1.00 53.88 485 LEU A O 1
ATOM 3900 N N . GLY A 1 486 ? -27.985 6.668 33.889 1.00 46.41 486 GLY A N 1
ATOM 3901 C CA . GLY A 1 486 ? -27.492 7.182 32.606 1.00 46.41 486 GLY A CA 1
ATOM 3902 C C . GLY A 1 486 ? -28.045 8.551 32.204 1.00 46.41 486 GLY A C 1
ATOM 3903 O O . GLY A 1 486 ? -27.953 8.928 31.037 1.00 46.41 486 GLY A O 1
ATOM 3904 N N . ILE A 1 487 ? -28.610 9.312 33.147 1.00 47.03 487 ILE A N 1
ATOM 3905 C CA . ILE A 1 487 ? -28.968 10.715 32.918 1.00 47.03 487 ILE A CA 1
ATOM 3906 C C . ILE A 1 487 ? -27.681 11.5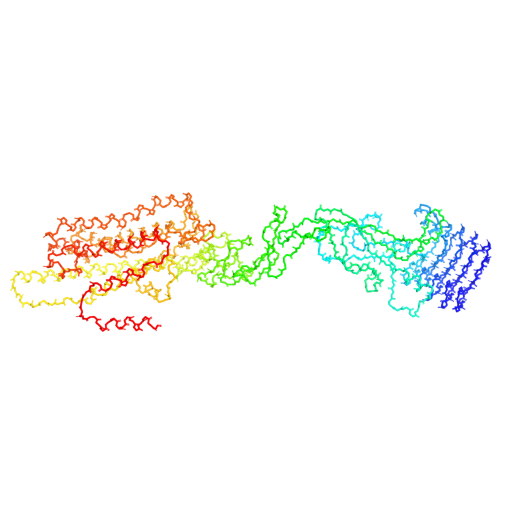33 33.055 1.00 47.03 487 ILE A C 1
ATOM 3908 O O . ILE A 1 487 ? -27.060 11.519 34.112 1.00 47.03 487 ILE A O 1
ATOM 3912 N N . GLN A 1 488 ? -27.270 12.235 31.996 1.00 37.81 488 GLN A N 1
ATOM 3913 C CA . GLN A 1 488 ? -26.143 13.169 32.046 1.00 37.81 488 GLN A CA 1
ATOM 3914 C C . GLN A 1 488 ? -26.443 14.278 33.062 1.00 37.81 488 GLN A C 1
ATOM 3916 O O . GLN A 1 488 ? -27.103 15.266 32.743 1.00 37.81 488 GLN A O 1
ATOM 3921 N N . THR A 1 489 ? -25.977 14.119 34.295 1.00 40.50 489 THR A N 1
ATOM 3922 C CA . THR A 1 489 ? -26.030 15.172 35.308 1.00 40.50 489 THR A CA 1
ATOM 3923 C C . THR A 1 489 ? -24.627 15.619 35.690 1.00 40.50 489 THR A C 1
ATOM 3925 O O . THR A 1 489 ? -23.700 14.818 35.763 1.00 40.50 489 THR A O 1
ATOM 3928 N N . GLN A 1 490 ? -24.476 16.935 35.865 1.00 41.66 490 GLN A N 1
ATOM 3929 C CA . GLN A 1 490 ? -23.209 17.629 36.100 1.00 41.66 490 GLN A CA 1
ATOM 3930 C C . GLN A 1 490 ? -22.422 17.074 37.301 1.00 41.66 490 GLN A C 1
ATOM 3932 O O . GLN A 1 490 ? -22.982 16.493 38.233 1.00 41.66 490 GLN A O 1
ATOM 3937 N N . GLN A 1 491 ? -21.113 17.354 37.295 1.00 42.91 491 GLN A N 1
ATOM 3938 C CA . GLN A 1 491 ? -20.083 16.933 38.259 1.00 42.91 491 GLN A CA 1
ATOM 3939 C C . GLN A 1 491 ? -20.444 17.117 39.748 1.00 42.91 491 GLN A C 1
ATOM 3941 O O . GLN A 1 491 ? -19.836 16.490 40.605 1.00 42.91 491 GLN A O 1
ATOM 3946 N N . PHE A 1 492 ? -21.441 17.936 40.088 1.00 40.41 492 PHE A N 1
ATOM 3947 C CA . PHE A 1 492 ? -21.847 18.189 41.471 1.00 40.41 492 PHE A CA 1
ATOM 3948 C C . PHE A 1 492 ? -22.497 16.970 42.165 1.00 40.41 492 PHE A C 1
ATOM 3950 O O . PHE A 1 492 ? -22.466 16.870 43.391 1.00 40.41 492 PHE A O 1
ATOM 3957 N N . ILE A 1 493 ? -23.057 16.013 41.409 1.00 48.53 493 ILE A N 1
ATOM 3958 C CA . ILE A 1 493 ? -23.726 14.824 41.978 1.00 48.53 493 ILE A CA 1
ATOM 3959 C C . ILE A 1 493 ? -22.728 13.713 42.363 1.00 48.53 493 ILE A C 1
ATOM 3961 O O . ILE A 1 493 ? -23.002 12.946 43.286 1.00 48.53 493 ILE A O 1
ATOM 3965 N N . SER A 1 494 ? -21.528 13.669 41.771 1.00 47.41 494 SER A N 1
ATOM 3966 C CA . SER A 1 494 ? -20.499 12.670 42.122 1.00 47.41 494 SER A CA 1
ATOM 3967 C C . SER A 1 494 ? -19.956 12.850 43.548 1.00 47.41 494 SER A C 1
ATOM 3969 O O . SER A 1 494 ? -19.591 11.882 44.216 1.00 47.41 494 SER A O 1
ATOM 3971 N N . VAL A 1 495 ? -19.995 14.076 44.082 1.00 43.75 495 VAL A N 1
ATOM 3972 C CA . VAL A 1 495 ? -19.631 14.373 45.479 1.00 43.75 495 VAL A CA 1
ATOM 3973 C C . VAL A 1 495 ? -20.604 13.705 46.463 1.00 43.75 495 VAL A C 1
ATOM 3975 O O . VAL A 1 495 ? -20.196 13.283 47.545 1.00 43.75 495 VAL A O 1
ATOM 3978 N N . ALA A 1 496 ? -21.879 13.540 46.088 1.00 42.62 496 ALA A N 1
ATOM 3979 C CA . ALA A 1 496 ? -22.869 12.821 46.894 1.00 42.62 496 ALA A CA 1
ATOM 3980 C C . ALA A 1 496 ? -22.636 11.297 46.905 1.00 42.62 496 ALA A C 1
ATOM 3982 O O . ALA A 1 496 ? -22.985 10.633 47.883 1.00 42.62 496 ALA A O 1
ATOM 3983 N N . GLU A 1 497 ? -22.016 10.747 45.857 1.00 49.69 497 GLU A N 1
ATOM 3984 C CA . GLU A 1 497 ? -21.590 9.343 45.795 1.00 49.69 497 GLU A CA 1
ATOM 3985 C C . GLU A 1 497 ? -20.361 9.108 46.694 1.00 49.69 497 GLU A C 1
ATOM 3987 O O . GLU A 1 497 ? -20.365 8.185 47.512 1.00 49.69 497 GLU A O 1
ATOM 3992 N N . PHE A 1 498 ? -19.374 10.014 46.643 1.00 45.06 498 PHE A N 1
ATOM 3993 C CA . PHE A 1 498 ? -18.151 9.973 47.464 1.00 45.06 498 PHE A CA 1
ATOM 3994 C C . PHE A 1 498 ? -18.396 10.270 48.958 1.00 45.06 498 PHE A C 1
ATOM 3996 O O . PHE A 1 498 ? -17.738 9.709 49.833 1.00 45.06 498 PHE A O 1
ATOM 4003 N N . GLY A 1 499 ? -19.367 11.131 49.278 1.00 37.12 499 GLY A N 1
ATOM 4004 C CA . GLY A 1 499 ? -19.678 11.617 50.630 1.00 37.12 499 GLY A CA 1
ATOM 4005 C C . GLY A 1 499 ? -20.487 10.665 51.524 1.00 37.12 499 GLY A C 1
ATOM 4006 O O . GLY A 1 499 ? -21.167 11.131 52.441 1.00 37.12 499 GLY A O 1
ATOM 4007 N N . GLY A 1 500 ? -20.445 9.350 51.274 1.00 41.72 500 GLY A N 1
ATOM 4008 C CA . GLY A 1 500 ? -21.096 8.328 52.112 1.00 41.72 500 GLY A CA 1
ATOM 4009 C C . GLY A 1 500 ? -22.407 7.741 51.568 1.00 41.72 500 GLY A C 1
ATOM 4010 O O . GLY A 1 500 ? -23.185 7.183 52.346 1.00 41.72 500 GLY A O 1
ATOM 4011 N N . GLY A 1 501 ? -22.669 7.863 50.261 1.00 49.41 501 GLY A N 1
ATOM 4012 C CA . GLY A 1 501 ? -23.886 7.358 49.615 1.00 49.41 501 GLY A CA 1
ATOM 4013 C C . GLY A 1 501 ? -23.865 5.864 49.255 1.00 49.41 501 GLY A C 1
ATOM 4014 O O . GLY A 1 501 ? -24.915 5.224 49.320 1.00 49.41 501 GLY A O 1
ATOM 4015 N N . ASP A 1 502 ? -22.701 5.294 48.917 1.00 62.31 502 ASP A N 1
ATOM 4016 C CA . ASP A 1 502 ? -22.590 3.910 48.426 1.00 62.31 502 ASP A CA 1
ATOM 4017 C C . ASP A 1 502 ? -21.289 3.211 48.889 1.00 62.31 502 ASP A C 1
ATOM 4019 O O . ASP A 1 502 ? -20.285 3.194 48.176 1.00 62.31 502 ASP A O 1
ATOM 4023 N N . PRO A 1 503 ? -21.271 2.606 50.090 1.00 60.41 503 PRO A N 1
ATOM 4024 C CA . PRO A 1 503 ? -20.062 2.003 50.660 1.00 60.41 503 PRO A CA 1
ATOM 4025 C C . PRO A 1 503 ? -19.568 0.757 49.903 1.00 60.41 503 PRO A C 1
ATOM 4027 O O . PRO A 1 503 ? -18.505 0.227 50.224 1.00 60.41 503 PRO A O 1
ATOM 4030 N N . VAL A 1 504 ? -20.333 0.266 48.925 1.00 67.81 504 VAL A N 1
ATOM 4031 C CA . VAL A 1 504 ? -20.114 -1.032 48.278 1.00 67.81 504 VAL A CA 1
ATOM 4032 C C . VAL A 1 504 ? -19.429 -0.909 46.916 1.00 67.81 504 VAL A C 1
ATOM 4034 O O . VAL A 1 504 ? -18.816 -1.866 46.452 1.00 67.81 504 VAL A O 1
ATOM 4037 N N . GLN A 1 505 ? -19.432 0.269 46.286 1.00 66.75 505 GLN A N 1
ATOM 4038 C CA . GLN A 1 505 ? -18.715 0.475 45.017 1.00 66.75 505 GLN A CA 1
ATOM 4039 C C . GLN A 1 505 ? -17.217 0.178 45.143 1.00 66.75 505 GLN A C 1
ATOM 4041 O O . GLN A 1 505 ? -16.633 -0.481 44.284 1.00 66.75 505 GLN A O 1
ATOM 4046 N N . HIS A 1 506 ? -16.608 0.588 46.257 1.00 67.81 506 HIS A N 1
ATOM 4047 C CA . HIS A 1 506 ? -15.199 0.314 46.531 1.00 67.81 506 HIS A CA 1
ATOM 4048 C C . HIS A 1 506 ? -14.920 -1.160 46.844 1.00 67.81 506 HIS A C 1
ATOM 4050 O O . HIS A 1 506 ? -13.787 -1.605 46.680 1.00 67.81 506 HIS A O 1
ATOM 4056 N N . THR A 1 507 ? -15.915 -1.938 47.285 1.00 72.81 507 THR A N 1
ATOM 4057 C CA . THR A 1 507 ? -15.715 -3.373 47.526 1.00 72.81 507 THR A CA 1
ATOM 4058 C C . THR A 1 507 ? -15.957 -4.202 46.274 1.00 72.81 507 THR A C 1
ATOM 4060 O O . THR A 1 507 ? -15.268 -5.193 46.084 1.00 72.81 507 THR A O 1
ATOM 4063 N N . VAL A 1 508 ? -16.871 -3.796 45.391 1.00 76.44 508 VAL A N 1
ATOM 4064 C CA . VAL A 1 508 ? -17.213 -4.563 44.184 1.00 76.44 508 VAL A CA 1
ATOM 4065 C C . VAL A 1 508 ? -16.139 -4.451 43.100 1.00 76.44 508 VAL A C 1
ATOM 4067 O O . VAL A 1 508 ? -15.729 -5.475 42.563 1.00 76.44 508 VAL A O 1
ATOM 4070 N N . TYR A 1 509 ? -15.640 -3.248 42.799 1.00 75.44 509 TYR A N 1
ATOM 4071 C CA . TYR A 1 509 ? -14.677 -3.067 41.699 1.00 75.44 509 TYR A CA 1
ATOM 4072 C C . TYR A 1 509 ? -13.276 -3.604 42.015 1.00 75.44 509 TYR A C 1
ATOM 4074 O O . TYR A 1 509 ? -12.615 -4.156 41.142 1.00 75.44 509 TYR A O 1
ATOM 4082 N N . ASN A 1 510 ? -12.859 -3.569 43.284 1.00 76.44 510 ASN A N 1
ATOM 4083 C CA . ASN A 1 510 ? -11.570 -4.125 43.716 1.00 76.44 510 ASN A CA 1
ATOM 4084 C C . ASN A 1 510 ? -11.453 -5.651 43.547 1.00 76.44 510 ASN A C 1
ATOM 4086 O O . ASN A 1 510 ? -10.367 -6.209 43.709 1.00 76.44 510 ASN A O 1
ATOM 4090 N N . LEU A 1 511 ? -12.554 -6.338 43.238 1.00 76.12 511 LEU A N 1
ATOM 4091 C CA . LEU A 1 511 ? -12.577 -7.781 43.012 1.00 76.12 511 LEU A CA 1
ATOM 4092 C C . LEU A 1 511 ? -12.301 -8.159 41.568 1.00 76.12 511 LEU A C 1
ATOM 4094 O O . LEU A 1 511 ? -11.994 -9.322 41.316 1.00 76.12 511 LEU A O 1
ATOM 4098 N N . ASP A 1 512 ? -12.400 -7.214 40.633 1.00 78.62 512 ASP A N 1
ATOM 4099 C CA . ASP A 1 512 ? -12.242 -7.499 39.211 1.00 78.62 512 ASP A CA 1
ATOM 4100 C C . ASP A 1 512 ? -10.873 -8.147 38.948 1.00 78.62 512 ASP A C 1
ATOM 4102 O O . ASP A 1 512 ? -10.799 -9.163 38.264 1.00 78.62 512 ASP A O 1
ATOM 4106 N N . CYS A 1 513 ? -9.808 -7.660 39.601 1.00 80.31 513 CYS A N 1
ATOM 4107 C CA . CYS A 1 513 ? -8.472 -8.262 39.509 1.00 80.31 513 CYS A CA 1
ATOM 4108 C C . CYS A 1 513 ? -8.290 -9.596 40.246 1.00 80.31 513 CYS A C 1
ATOM 4110 O O . CYS A 1 513 ? -7.340 -10.333 39.963 1.00 80.31 513 CYS A O 1
ATOM 4112 N N . ILE A 1 514 ? -9.156 -9.907 41.211 1.00 80.88 514 ILE A N 1
ATOM 4113 C CA . ILE A 1 514 ? -9.138 -11.192 41.917 1.00 80.88 514 ILE A CA 1
ATOM 4114 C C . ILE A 1 514 ? -9.835 -12.232 41.047 1.00 80.88 514 ILE A C 1
ATOM 4116 O O . ILE A 1 514 ? -9.277 -13.299 40.802 1.00 80.88 514 ILE A O 1
ATOM 4120 N N . PHE A 1 515 ? -11.026 -11.916 40.540 1.00 78.81 515 PHE A N 1
ATOM 4121 C CA . PHE A 1 515 ? -11.792 -12.834 39.705 1.00 78.81 515 PHE A CA 1
ATOM 4122 C C . PHE A 1 515 ? -11.187 -13.014 38.318 1.00 78.81 515 PHE A C 1
ATOM 4124 O O . PHE A 1 515 ? -11.223 -14.131 37.819 1.00 78.81 515 PHE A O 1
ATOM 4131 N N . SER A 1 516 ? -10.545 -11.992 37.742 1.00 74.69 516 SER A N 1
ATOM 4132 C CA . SER A 1 516 ? -9.835 -12.137 36.465 1.00 74.69 516 SER A CA 1
ATOM 4133 C C . SER A 1 516 ? -8.718 -13.183 36.526 1.00 74.69 516 SER A C 1
ATOM 4135 O O . SER A 1 516 ? -8.411 -13.826 35.525 1.00 74.69 516 SER A O 1
ATOM 4137 N N . SER A 1 517 ? -8.113 -13.405 37.697 1.00 70.12 517 SER A N 1
ATOM 4138 C CA . SER A 1 517 ? -7.029 -14.380 37.858 1.00 70.12 517 SER A CA 1
ATOM 4139 C C . SER A 1 517 ? -7.475 -15.838 37.736 1.00 70.12 517 SER A C 1
ATOM 4141 O O . SER A 1 517 ? -6.655 -16.687 37.386 1.00 70.12 517 SER A O 1
ATOM 4143 N N . TYR A 1 518 ? -8.759 -16.118 37.967 1.00 73.38 518 TYR A N 1
ATOM 4144 C CA . TYR A 1 518 ? -9.332 -17.454 37.870 1.00 73.38 518 TYR A CA 1
ATOM 4145 C C . TYR A 1 518 ? -10.138 -17.578 36.576 1.00 73.38 518 TYR A C 1
ATOM 4147 O O . TYR A 1 518 ? -11.032 -16.776 36.322 1.00 73.38 518 TYR A O 1
ATOM 4155 N N . ASP A 1 519 ? -9.875 -18.615 35.782 1.00 64.31 519 ASP A N 1
ATOM 4156 C CA . ASP A 1 519 ? -10.614 -18.877 34.541 1.00 64.31 519 ASP A CA 1
ATOM 4157 C C . ASP A 1 519 ? -11.982 -19.516 34.854 1.00 64.31 519 ASP A C 1
ATOM 4159 O O . ASP A 1 519 ? -12.231 -20.704 34.639 1.00 64.31 519 ASP A O 1
ATOM 4163 N N . ILE A 1 520 ? -12.874 -18.723 35.445 1.00 69.81 520 ILE A N 1
ATOM 4164 C CA . ILE A 1 520 ? -14.239 -19.120 35.794 1.00 69.81 520 ILE A CA 1
ATOM 4165 C C . ILE A 1 520 ? -15.148 -18.800 34.601 1.00 69.81 520 ILE A C 1
ATOM 4167 O O . ILE A 1 520 ? -15.167 -17.679 34.109 1.00 69.81 520 ILE A O 1
ATOM 4171 N N . GLN A 1 521 ? -15.968 -19.761 34.167 1.00 75.25 521 GLN A N 1
ATOM 4172 C CA . GLN A 1 521 ? -16.912 -19.609 33.040 1.00 75.25 521 GLN A CA 1
ATOM 4173 C C . GLN A 1 521 ? -18.115 -18.679 33.325 1.00 75.25 521 GLN A C 1
ATOM 4175 O O . GLN A 1 521 ? -19.100 -18.688 32.587 1.00 75.25 521 GLN A O 1
ATOM 4180 N N . ILE A 1 522 ? -18.081 -17.908 34.411 1.00 80.94 522 ILE A N 1
ATOM 4181 C CA . ILE A 1 522 ? -19.170 -17.026 34.843 1.00 80.94 522 ILE A CA 1
ATOM 4182 C C . ILE A 1 522 ? -18.764 -15.588 34.505 1.00 80.94 522 ILE A C 1
ATOM 4184 O O . ILE A 1 522 ? -17.668 -15.179 34.888 1.00 80.94 522 ILE A O 1
ATOM 4188 N N . PRO A 1 523 ? -19.622 -14.801 33.830 1.00 85.00 523 PRO A N 1
ATOM 4189 C CA . PRO A 1 523 ? -19.276 -13.435 33.470 1.00 85.00 523 PRO A CA 1
ATOM 4190 C C . PRO A 1 523 ? -19.117 -12.548 34.711 1.00 85.00 523 PRO A C 1
ATOM 4192 O O . PRO A 1 523 ? -19.759 -12.750 35.749 1.00 85.00 523 PRO A O 1
ATOM 4195 N N . LEU A 1 524 ? -18.268 -11.529 34.588 1.00 83.81 524 LEU A N 1
ATOM 4196 C CA . LEU A 1 524 ? -17.818 -10.692 35.699 1.00 83.81 524 LEU A CA 1
ATOM 4197 C C . LEU A 1 524 ? -18.982 -9.989 36.424 1.00 83.81 524 LEU A C 1
ATOM 4199 O O . LEU A 1 524 ? -19.018 -9.950 37.654 1.00 83.81 524 LEU A O 1
ATOM 4203 N N . TYR A 1 525 ? -19.988 -9.501 35.688 1.00 85.00 525 TYR A N 1
ATOM 4204 C CA . TYR A 1 525 ? -21.163 -8.853 36.285 1.00 85.00 525 TYR A CA 1
ATOM 4205 C C . TYR A 1 525 ? -21.961 -9.800 37.200 1.00 85.00 525 TYR A C 1
ATOM 4207 O O . TYR A 1 525 ? -22.425 -9.388 38.263 1.00 85.00 525 TYR A O 1
ATOM 4215 N N . ALA A 1 526 ? -22.066 -11.087 36.853 1.00 88.62 526 ALA A N 1
ATOM 4216 C CA . ALA A 1 526 ? -22.727 -12.078 37.699 1.00 88.62 526 ALA A CA 1
ATOM 4217 C C . ALA A 1 526 ? -21.900 -12.375 38.960 1.00 88.62 526 ALA A C 1
ATOM 4219 O O . ALA A 1 526 ? -22.459 -12.494 40.053 1.00 88.62 526 ALA A O 1
ATOM 4220 N N . MET A 1 527 ? -20.569 -12.411 38.839 1.00 86.88 527 MET A N 1
ATOM 4221 C CA . MET A 1 527 ? -19.662 -12.561 39.984 1.00 86.88 527 MET A CA 1
ATOM 4222 C C . MET A 1 527 ? -19.777 -11.392 40.968 1.00 86.88 527 MET A C 1
ATOM 4224 O O . MET A 1 527 ? -19.835 -11.619 42.179 1.00 86.88 527 MET A O 1
ATOM 4228 N N . ARG A 1 528 ? -19.906 -10.155 40.469 1.00 85.75 528 ARG A N 1
ATOM 4229 C CA . ARG A 1 528 ? -20.157 -8.964 41.300 1.00 85.75 528 ARG A CA 1
ATOM 4230 C C . ARG A 1 528 ? -21.457 -9.106 42.111 1.00 85.75 528 ARG A C 1
ATOM 4232 O O . ARG A 1 528 ? -21.460 -8.824 43.312 1.00 85.75 528 ARG A O 1
ATOM 4239 N N . VAL A 1 529 ? -22.535 -9.615 41.500 1.00 89.06 529 VAL A N 1
ATOM 4240 C CA . VAL A 1 529 ? -23.824 -9.873 42.181 1.00 89.06 529 VAL A CA 1
ATOM 4241 C C . VAL A 1 529 ? -23.722 -10.991 43.229 1.00 89.06 529 VAL A C 1
ATOM 4243 O O . VAL A 1 529 ? -24.298 -10.880 44.316 1.00 89.06 529 VAL A O 1
ATOM 4246 N N . ILE A 1 530 ? -22.989 -12.068 42.949 1.00 89.88 530 ILE A N 1
ATOM 4247 C CA . ILE A 1 530 ? -22.779 -13.153 43.920 1.00 89.88 530 ILE A CA 1
ATOM 4248 C C . ILE A 1 530 ? -21.975 -12.636 45.116 1.00 89.88 530 ILE A C 1
ATOM 4250 O O . ILE A 1 530 ? -22.357 -12.855 46.270 1.00 89.88 530 ILE A O 1
ATOM 4254 N N . PHE A 1 531 ? -20.897 -11.898 44.849 1.00 88.12 531 PHE A N 1
ATOM 4255 C CA . PHE A 1 531 ? -20.015 -11.400 45.891 1.00 88.12 531 PHE A CA 1
ATOM 4256 C C . PHE A 1 531 ? -20.733 -10.458 46.856 1.00 88.12 531 PHE A C 1
ATOM 4258 O O . PHE A 1 531 ? -20.666 -10.686 48.063 1.00 88.12 531 PHE A O 1
ATOM 4265 N N . ILE A 1 532 ? -21.454 -9.446 46.360 1.00 87.00 532 ILE A N 1
ATOM 4266 C CA . ILE A 1 532 ? -22.128 -8.463 47.224 1.00 87.00 532 ILE A CA 1
ATOM 4267 C C . ILE A 1 532 ? -23.116 -9.131 48.195 1.00 87.00 532 ILE A C 1
ATOM 4269 O O . ILE A 1 532 ? -23.153 -8.795 49.378 1.00 87.00 532 ILE A O 1
ATOM 4273 N N . ASN A 1 533 ? -23.866 -10.138 47.739 1.00 88.88 533 ASN A N 1
ATOM 4274 C CA . ASN A 1 533 ? -24.784 -10.887 48.600 1.00 88.88 533 ASN A CA 1
ATOM 4275 C C . ASN A 1 533 ? -24.024 -11.780 49.595 1.00 88.88 533 ASN A C 1
ATOM 4277 O O . ASN A 1 533 ? -24.400 -11.855 50.767 1.00 88.88 533 ASN A O 1
ATOM 4281 N N . SER A 1 534 ? -22.921 -12.402 49.166 1.00 89.56 534 SER A N 1
ATOM 4282 C CA . SER A 1 534 ? -22.053 -13.188 50.053 1.00 89.56 534 SER A CA 1
ATOM 4283 C C . SER A 1 534 ? -21.404 -12.328 51.146 1.00 89.56 534 SER A C 1
ATOM 4285 O O . SER A 1 534 ? -21.361 -12.742 52.303 1.00 89.56 534 SER A O 1
ATOM 4287 N N . GLN A 1 535 ? -20.989 -11.099 50.819 1.00 86.88 535 GLN A N 1
ATOM 4288 C CA . GLN A 1 535 ? -20.369 -10.150 51.742 1.00 86.88 535 GLN A CA 1
ATOM 4289 C C . GLN A 1 535 ? -21.328 -9.767 52.876 1.00 86.88 535 GLN A C 1
ATOM 4291 O O . GLN A 1 535 ? -20.937 -9.654 54.034 1.00 86.88 535 GLN A O 1
ATOM 4296 N N . ILE A 1 536 ? -22.612 -9.606 52.568 1.00 89.00 536 ILE A N 1
ATOM 4297 C CA . ILE A 1 536 ? -23.634 -9.287 53.571 1.00 89.00 536 ILE A CA 1
ATOM 4298 C C . ILE A 1 536 ? -23.818 -10.454 54.548 1.00 89.00 536 ILE A C 1
ATOM 4300 O O . ILE A 1 536 ? -23.915 -10.241 55.760 1.00 89.00 536 ILE A O 1
ATOM 4304 N N . ILE A 1 537 ? -23.825 -11.687 54.035 1.00 91.19 537 ILE A N 1
ATOM 4305 C CA . ILE A 1 537 ? -23.943 -12.901 54.852 1.00 91.19 537 ILE A CA 1
ATOM 4306 C C . ILE A 1 537 ? -22.708 -13.061 55.748 1.00 91.19 537 ILE A C 1
ATOM 4308 O O . ILE A 1 537 ? -22.856 -13.341 56.938 1.00 91.19 537 ILE A O 1
ATOM 4312 N N . THR A 1 538 ? -21.497 -12.838 55.229 1.00 90.44 538 THR A N 1
ATOM 4313 C CA . THR A 1 538 ? -20.268 -12.949 56.033 1.00 90.44 538 THR A CA 1
ATOM 4314 C C . THR A 1 538 ? -20.210 -11.890 57.131 1.00 90.44 538 THR A C 1
ATOM 4316 O O . THR A 1 538 ? -19.931 -12.235 58.279 1.00 90.44 538 THR A O 1
ATOM 4319 N N . ILE A 1 539 ? -20.562 -10.633 56.836 1.00 89.81 539 ILE A N 1
ATOM 4320 C CA . ILE A 1 539 ? -20.675 -9.565 57.847 1.00 89.81 539 ILE A CA 1
ATOM 4321 C C . ILE A 1 539 ? -21.694 -9.947 58.921 1.00 89.81 539 ILE A C 1
ATOM 4323 O O . ILE A 1 539 ? -21.427 -9.799 60.114 1.00 89.81 539 ILE A O 1
ATOM 4327 N N . TYR A 1 540 ? -22.853 -10.472 58.520 1.00 91.06 540 TYR A N 1
ATOM 4328 C CA . TYR A 1 540 ? -23.879 -10.909 59.459 1.00 91.06 540 TYR A CA 1
ATOM 4329 C C . TYR A 1 540 ? -23.360 -11.989 60.416 1.00 91.06 540 TYR A C 1
ATOM 4331 O O . TYR A 1 540 ? -23.499 -11.852 61.634 1.00 91.06 540 TYR A O 1
ATOM 4339 N N . LEU A 1 541 ? -22.712 -13.028 59.881 1.00 91.69 541 LEU A N 1
ATOM 4340 C CA . LEU A 1 541 ? -22.130 -14.114 60.671 1.00 91.69 541 LEU A CA 1
ATOM 4341 C C . LEU A 1 541 ? -21.023 -13.615 61.609 1.00 91.69 541 LEU A C 1
ATOM 4343 O O . LEU A 1 541 ? -20.995 -14.011 62.774 1.00 91.69 541 LEU A O 1
ATOM 4347 N N . LEU A 1 542 ? -20.162 -12.701 61.149 1.00 90.56 542 LEU A N 1
ATOM 4348 C CA . LEU A 1 542 ? -19.121 -12.089 61.980 1.00 90.56 542 LEU A CA 1
ATOM 4349 C C . LEU A 1 542 ? -19.711 -11.303 63.153 1.00 90.56 542 LEU A C 1
ATOM 4351 O O . LEU A 1 542 ? -19.229 -11.435 64.275 1.00 90.56 542 LEU A O 1
ATOM 4355 N N . ILE A 1 543 ? -20.779 -10.531 62.939 1.00 88.50 543 ILE A N 1
ATOM 4356 C CA . ILE A 1 543 ? -21.442 -9.794 64.025 1.00 88.50 543 ILE A CA 1
ATOM 4357 C C . ILE A 1 543 ? -22.043 -10.758 65.060 1.00 88.50 543 ILE A C 1
ATOM 4359 O O . ILE A 1 543 ? -21.933 -10.503 66.264 1.00 88.50 543 ILE A O 1
ATOM 4363 N N . GLN A 1 544 ? -22.630 -11.882 64.630 1.00 88.81 544 GLN A N 1
ATOM 4364 C CA . GLN A 1 544 ? -23.113 -12.907 65.567 1.00 88.81 544 GLN A CA 1
ATOM 4365 C C . GLN A 1 544 ? -21.964 -13.567 66.339 1.00 88.81 544 GLN A C 1
ATOM 4367 O O . GLN A 1 544 ? -22.067 -13.760 67.553 1.00 88.81 544 GLN A O 1
ATOM 4372 N N . LEU A 1 545 ? -20.849 -13.853 65.666 1.00 88.06 545 LEU A N 1
ATOM 4373 C CA . LEU A 1 545 ? -19.652 -14.419 66.284 1.00 88.06 545 LEU A CA 1
ATOM 4374 C C . LEU A 1 545 ? -19.060 -13.464 67.332 1.00 88.06 545 LEU A C 1
ATOM 4376 O O . LEU A 1 545 ? -18.784 -13.882 68.457 1.00 88.06 545 LEU A O 1
ATOM 4380 N N . VAL A 1 546 ? -18.953 -12.166 67.023 1.00 86.62 546 VAL A N 1
ATOM 4381 C CA . VAL A 1 546 ? -18.488 -11.145 67.978 1.00 86.62 546 VAL A CA 1
ATOM 4382 C C . VAL A 1 546 ? -19.397 -11.082 69.202 1.00 86.62 546 VAL A C 1
ATOM 4384 O O . VAL A 1 546 ? -18.903 -10.978 70.327 1.00 86.62 546 VAL A O 1
ATOM 4387 N N . LYS A 1 547 ? -20.719 -11.186 69.032 1.00 84.12 547 LYS A N 1
ATOM 4388 C CA . LYS A 1 547 ? -21.638 -11.264 70.174 1.00 84.12 547 LYS A CA 1
ATOM 4389 C C . LYS A 1 547 ? -21.396 -12.509 71.026 1.00 84.12 547 LYS A C 1
ATOM 4391 O O . LYS A 1 547 ? -21.404 -12.393 72.246 1.00 84.12 547 LYS A O 1
ATOM 4396 N N . SER A 1 548 ? -21.181 -13.669 70.409 1.00 82.38 548 SER A N 1
ATOM 4397 C CA . SER A 1 548 ? -20.929 -14.914 71.145 1.00 82.38 548 SER A CA 1
ATOM 4398 C C . SER A 1 548 ? -19.636 -14.857 71.963 1.00 82.38 548 SER A C 1
ATOM 4400 O O . SER A 1 548 ? -19.579 -15.417 73.055 1.00 82.38 548 SER A O 1
ATOM 4402 N N . LEU A 1 549 ? -18.599 -14.192 71.448 1.00 84.31 549 LEU A N 1
ATOM 4403 C CA . LEU A 1 549 ? -17.294 -14.100 72.109 1.00 84.31 549 LEU A CA 1
ATOM 4404 C C . LEU A 1 549 ? -17.214 -12.972 73.146 1.00 84.31 549 LEU A C 1
ATOM 4406 O O . LEU A 1 549 ? -16.443 -13.062 74.103 1.00 84.31 549 LEU A O 1
ATOM 4410 N N . THR A 1 550 ? -17.984 -11.893 72.980 1.00 79.19 550 THR A N 1
ATOM 4411 C CA . THR A 1 550 ? -17.841 -10.686 73.805 1.00 79.19 550 THR A CA 1
ATOM 4412 C C . THR A 1 550 ? -18.957 -10.524 74.831 1.00 79.19 550 THR A C 1
ATOM 4414 O O . THR A 1 550 ? -20.139 -10.731 74.577 1.00 79.19 550 THR A O 1
ATOM 4417 N N . LYS A 1 551 ? -18.595 -10.031 76.022 1.00 74.12 551 LYS A N 1
ATOM 4418 C CA . LYS A 1 551 ? -19.571 -9.684 77.070 1.00 74.12 551 LYS A CA 1
ATOM 4419 C C . LYS A 1 551 ? -20.327 -8.373 76.787 1.00 74.12 551 LYS A C 1
ATOM 4421 O O . LYS A 1 551 ? -21.197 -8.006 77.574 1.00 74.12 551 LYS A O 1
ATOM 4426 N N . MET A 1 552 ? -20.012 -7.681 75.685 1.00 69.06 552 MET A N 1
ATOM 4427 C CA . MET A 1 552 ? -20.512 -6.336 75.365 1.00 69.06 552 MET A CA 1
ATOM 4428 C C . MET A 1 552 ? -22.039 -6.259 75.218 1.00 69.06 552 MET A C 1
ATOM 4430 O O . MET A 1 552 ? -22.608 -5.188 75.396 1.00 69.06 552 MET A O 1
ATOM 4434 N N . PHE A 1 553 ? -22.711 -7.381 74.935 1.00 68.06 553 PHE A N 1
ATOM 4435 C CA . PHE A 1 553 ? -24.161 -7.440 74.706 1.00 68.06 553 PHE A CA 1
ATOM 4436 C C . PHE A 1 553 ? -24.924 -8.307 75.725 1.00 68.06 553 PHE A C 1
ATOM 4438 O O . PHE A 1 553 ? -26.069 -8.677 75.475 1.00 68.06 553 PHE A O 1
ATOM 4445 N N . LYS A 1 554 ? -24.325 -8.614 76.887 1.00 63.28 554 LYS A N 1
ATOM 4446 C CA . LYS A 1 554 ? -24.863 -9.558 77.894 1.00 63.28 554 LYS A CA 1
ATOM 4447 C C . LYS A 1 554 ? -26.279 -9.274 78.418 1.00 63.28 554 LYS A C 1
ATOM 4449 O O . LYS A 1 554 ? -26.907 -10.176 78.954 1.00 63.28 554 LYS A O 1
ATOM 4454 N N . MET A 1 555 ? -26.771 -8.044 78.297 1.00 59.34 555 MET A N 1
ATOM 4455 C CA . MET A 1 555 ? -28.064 -7.603 78.846 1.00 59.34 555 MET A CA 1
ATOM 4456 C C . MET A 1 555 ? -29.256 -7.807 77.882 1.00 59.34 555 MET A C 1
ATOM 4458 O O . MET A 1 555 ? -30.348 -7.263 78.098 1.00 59.34 555 MET A O 1
ATOM 4462 N N . ILE A 1 556 ? -29.063 -8.524 76.768 1.00 67.12 556 ILE A N 1
ATOM 4463 C CA . ILE A 1 556 ? -30.047 -8.632 75.682 1.00 67.12 556 ILE A CA 1
ATOM 4464 C C . ILE A 1 556 ? -30.286 -10.090 75.311 1.00 67.12 556 ILE A C 1
ATOM 4466 O O . ILE A 1 556 ? -29.341 -10.821 75.035 1.00 67.12 556 ILE A O 1
ATOM 4470 N N . ASP A 1 557 ? -31.563 -10.467 75.214 1.00 73.44 557 ASP A N 1
ATOM 4471 C CA . ASP A 1 557 ? -31.976 -11.787 74.739 1.00 73.44 557 ASP A CA 1
ATOM 4472 C C . ASP A 1 557 ? -31.410 -12.075 73.346 1.00 73.44 557 ASP A C 1
ATOM 4474 O O . ASP A 1 557 ? -31.490 -11.232 72.440 1.00 73.44 557 ASP A O 1
ATOM 4478 N N . ASP A 1 558 ? -30.924 -13.298 73.142 1.00 75.75 558 ASP A N 1
ATOM 4479 C CA . ASP A 1 558 ? -30.204 -13.652 71.922 1.00 75.75 558 ASP A CA 1
ATOM 4480 C C . ASP A 1 558 ? -31.006 -13.402 70.646 1.00 75.75 558 ASP A C 1
ATOM 4482 O O . ASP A 1 558 ? -30.489 -12.841 69.674 1.00 75.75 558 ASP A O 1
ATOM 4486 N N . PHE A 1 559 ? -32.296 -13.724 70.698 1.00 79.25 559 PHE A N 1
ATOM 4487 C CA . PHE A 1 559 ? -33.237 -13.545 69.601 1.00 79.25 559 PHE A CA 1
ATOM 4488 C C . PHE A 1 559 ? -33.514 -12.068 69.279 1.00 79.25 559 PHE A C 1
ATOM 4490 O O . PHE A 1 559 ? -33.773 -11.705 68.132 1.00 79.25 559 PHE A O 1
ATOM 4497 N N . SER A 1 560 ? -33.455 -11.188 70.282 1.00 78.38 560 SER A N 1
ATOM 4498 C CA . SER A 1 560 ? -33.669 -9.754 70.079 1.00 78.38 560 SER A CA 1
ATOM 4499 C C . SER A 1 560 ? -32.498 -9.104 69.347 1.00 78.38 560 SER A C 1
ATOM 4501 O O . SER A 1 560 ? -32.714 -8.260 68.478 1.00 78.38 560 SER A O 1
ATOM 4503 N N . PHE A 1 561 ? -31.273 -9.537 69.647 1.00 83.12 561 PHE A N 1
ATOM 4504 C CA . PHE A 1 561 ? -30.080 -9.099 68.927 1.00 83.12 561 PHE A CA 1
ATOM 4505 C C . PHE A 1 561 ? -30.033 -9.636 67.491 1.00 83.12 561 PHE A C 1
ATOM 4507 O O . PHE A 1 561 ? -29.675 -8.904 66.570 1.00 83.12 561 PHE A O 1
ATOM 4514 N N . PHE A 1 562 ? -30.427 -10.895 67.282 1.00 85.19 562 PHE A N 1
ATOM 4515 C CA . PHE A 1 562 ? -30.470 -11.515 65.954 1.00 85.19 562 PHE A CA 1
ATOM 4516 C C . PHE A 1 562 ? -31.324 -10.702 64.967 1.00 85.19 562 PHE A C 1
ATOM 4518 O O . PHE A 1 562 ? -30.881 -10.392 63.862 1.00 85.19 562 PHE A O 1
ATOM 4525 N N . ILE A 1 563 ? -32.527 -10.294 65.387 1.00 83.88 563 ILE A N 1
ATOM 4526 C CA . ILE A 1 563 ? -33.447 -9.517 64.544 1.00 83.88 563 ILE A CA 1
ATOM 4527 C C . ILE A 1 563 ? -32.940 -8.085 64.336 1.00 83.88 563 ILE A C 1
ATOM 4529 O O . ILE A 1 563 ? -32.975 -7.577 63.216 1.00 83.88 563 ILE A O 1
ATOM 4533 N N . SER A 1 564 ? -32.467 -7.420 65.392 1.00 81.12 564 SER A N 1
ATOM 4534 C CA . SER A 1 564 ? -32.046 -6.019 65.288 1.00 81.12 564 SER A CA 1
ATOM 4535 C C . SER A 1 564 ? -30.786 -5.848 64.436 1.00 81.12 564 SER A C 1
ATOM 4537 O O . SER A 1 564 ? -30.722 -4.919 63.631 1.00 81.12 564 SER A O 1
ATOM 4539 N N . SER A 1 565 ? -29.827 -6.773 64.543 1.00 85.81 565 SER A N 1
ATOM 4540 C CA . SER A 1 565 ? -28.635 -6.818 63.683 1.00 85.81 565 SER A CA 1
ATOM 4541 C C . SER A 1 565 ? -28.992 -7.076 62.217 1.00 85.81 565 SER A C 1
ATOM 4543 O O . SER A 1 565 ? -28.483 -6.373 61.345 1.00 85.81 565 SER A O 1
ATOM 4545 N N . PHE A 1 566 ? -29.922 -7.998 61.939 1.00 88.00 566 PHE A N 1
ATOM 4546 C CA . PHE A 1 566 ? -30.408 -8.247 60.578 1.00 88.00 566 PHE A CA 1
ATOM 4547 C C . PHE A 1 566 ? -31.050 -6.998 59.958 1.00 88.00 566 PHE A C 1
ATOM 4549 O O . PHE A 1 566 ? -30.698 -6.608 58.847 1.00 88.00 566 PHE A O 1
ATOM 4556 N N . ILE A 1 567 ? -31.942 -6.324 60.693 1.00 83.12 567 ILE A N 1
ATOM 4557 C CA . ILE A 1 567 ? -32.596 -5.092 60.224 1.00 83.12 567 ILE A CA 1
ATOM 4558 C C . ILE A 1 567 ? -31.565 -3.998 59.944 1.00 83.12 567 ILE A C 1
ATOM 4560 O O . ILE A 1 567 ? -31.684 -3.291 58.947 1.00 83.12 567 ILE A O 1
ATOM 4564 N N . LEU A 1 568 ? -30.557 -3.842 60.806 1.00 82.69 568 LEU A N 1
ATOM 4565 C CA . LEU A 1 568 ? -29.537 -2.818 60.611 1.00 82.69 568 LEU A CA 1
ATOM 4566 C C . LEU A 1 568 ? -28.715 -3.067 59.343 1.00 82.69 568 LEU A C 1
ATOM 4568 O O . LEU A 1 568 ? -28.532 -2.146 58.551 1.00 82.69 568 LEU A O 1
ATOM 4572 N N . ILE A 1 569 ? -28.257 -4.305 59.146 1.00 85.50 569 ILE A N 1
ATOM 4573 C CA . ILE A 1 569 ? -27.492 -4.704 57.960 1.00 85.50 569 ILE A CA 1
ATOM 4574 C C . ILE A 1 569 ? -28.337 -4.518 56.698 1.00 85.50 569 ILE A C 1
ATOM 4576 O O . ILE A 1 569 ? -27.864 -3.920 55.734 1.00 85.50 569 ILE A O 1
ATOM 4580 N N . TYR A 1 570 ? -29.600 -4.954 56.719 1.00 85.69 570 TYR A N 1
ATOM 4581 C CA . TYR A 1 570 ? -30.526 -4.746 55.607 1.00 85.69 570 TYR A CA 1
ATOM 4582 C C . TYR A 1 570 ? -30.65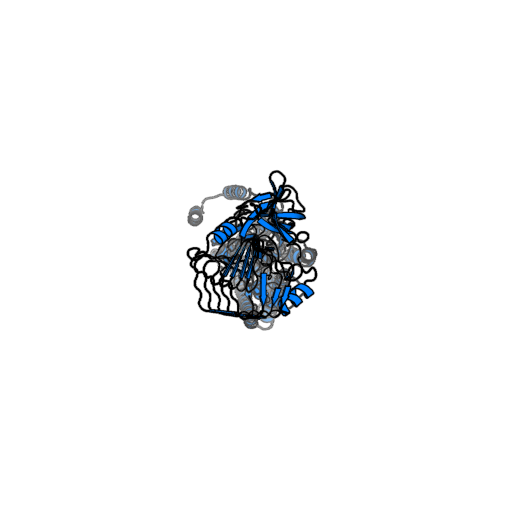2 -3.258 55.253 1.00 85.69 570 TYR A C 1
ATOM 4584 O O . TYR A 1 570 ? -30.483 -2.877 54.097 1.00 85.69 570 TYR A O 1
ATOM 4592 N N . LEU A 1 571 ? -30.897 -2.398 56.246 1.00 77.31 571 LEU A N 1
ATOM 4593 C CA . LEU A 1 571 ? -31.038 -0.958 56.020 1.00 77.31 571 LEU A CA 1
ATOM 4594 C C . LEU A 1 571 ? -29.752 -0.319 55.483 1.00 77.31 571 LEU A C 1
ATOM 4596 O O . LEU A 1 571 ? -29.844 0.607 54.683 1.00 77.31 571 LEU A O 1
ATOM 4600 N N . PHE A 1 572 ? -28.581 -0.808 55.896 1.00 78.12 572 PHE A N 1
ATOM 4601 C CA . PHE A 1 572 ? -27.289 -0.294 55.444 1.00 78.12 572 PHE A CA 1
ATOM 4602 C C . PHE A 1 572 ? -26.970 -0.678 53.990 1.00 78.12 572 PHE A C 1
ATOM 4604 O O . PHE A 1 572 ? -26.530 0.175 53.229 1.00 78.12 572 PHE A O 1
ATOM 4611 N N . PHE A 1 573 ? -27.222 -1.930 53.589 1.00 82.06 573 PHE A N 1
ATOM 4612 C CA . PHE A 1 573 ? -26.838 -2.443 52.263 1.00 82.06 573 PHE A CA 1
ATOM 4613 C C . PHE A 1 573 ? -27.945 -2.392 51.198 1.00 82.06 573 PHE A C 1
ATOM 4615 O O . PHE A 1 573 ? -27.647 -2.532 50.012 1.00 82.06 573 PHE A O 1
ATOM 4622 N N . SER A 1 574 ? -29.212 -2.191 51.582 1.00 78.81 574 SER A N 1
ATOM 4623 C CA . SER A 1 574 ? -30.358 -2.274 50.657 1.00 78.81 574 SER A CA 1
ATOM 4624 C C . SER A 1 574 ? -30.220 -1.401 49.403 1.00 78.81 574 SER A C 1
ATOM 4626 O O . SER A 1 574 ? -30.484 -1.885 48.305 1.00 78.81 574 SER A O 1
ATOM 4628 N N . SER A 1 575 ? -29.771 -0.147 49.530 1.00 74.94 575 SER A N 1
ATOM 4629 C CA . SER A 1 575 ? -29.605 0.763 48.386 1.00 74.94 575 SER A CA 1
ATOM 4630 C C . SER A 1 575 ? -28.526 0.292 47.411 1.00 74.94 575 SER A C 1
ATOM 4632 O O . SER A 1 575 ? -28.756 0.288 46.205 1.00 74.94 575 SER A O 1
ATOM 4634 N N . SER A 1 576 ? -27.380 -0.154 47.924 1.00 77.75 576 SER A N 1
ATOM 4635 C CA . SER A 1 576 ? -26.254 -0.614 47.108 1.00 77.75 576 SER A CA 1
ATOM 4636 C C . SER A 1 576 ? -26.552 -1.930 46.387 1.00 77.75 576 SER A C 1
ATOM 4638 O O . SER A 1 576 ? -26.234 -2.072 45.210 1.00 77.75 576 SER A O 1
ATOM 4640 N N . VAL A 1 577 ? -27.210 -2.886 47.054 1.00 83.25 577 VAL A N 1
ATOM 4641 C CA . VAL A 1 577 ? -27.579 -4.170 46.429 1.00 83.25 577 VAL A CA 1
ATOM 4642 C C . VAL A 1 577 ? -28.574 -3.962 45.295 1.00 83.25 577 VAL A C 1
ATOM 4644 O O . VAL A 1 577 ? -28.385 -4.502 44.207 1.00 83.25 577 VAL A O 1
ATOM 4647 N N . ILE A 1 578 ? -29.609 -3.149 45.524 1.00 79.44 578 ILE A N 1
ATOM 4648 C CA . ILE A 1 578 ? -30.616 -2.848 44.499 1.00 79.44 578 ILE A CA 1
ATOM 4649 C C . ILE A 1 578 ? -29.960 -2.165 43.294 1.00 79.44 578 ILE A C 1
ATOM 4651 O O . ILE A 1 578 ? -30.255 -2.531 42.159 1.00 79.44 578 ILE A O 1
ATOM 4655 N N . LYS A 1 579 ? -29.033 -1.230 43.525 1.00 76.81 579 LYS A N 1
ATOM 4656 C CA . LYS A 1 579 ? -28.285 -0.558 42.458 1.00 76.81 579 LYS A CA 1
ATOM 4657 C C . LYS A 1 579 ? -27.520 -1.539 41.572 1.00 76.81 579 LYS A C 1
ATOM 4659 O O . LYS A 1 579 ? -27.717 -1.520 40.362 1.00 76.81 579 LYS A O 1
ATOM 4664 N N . VAL A 1 580 ? -26.693 -2.405 42.165 1.00 80.25 580 VAL A N 1
ATOM 4665 C CA . VAL A 1 580 ? -25.888 -3.381 41.408 1.00 80.25 580 VAL A CA 1
ATOM 4666 C C . VAL A 1 580 ? -26.791 -4.335 40.626 1.00 80.25 580 VAL A C 1
ATOM 4668 O O . VAL A 1 580 ? -26.555 -4.566 39.446 1.00 80.25 580 VAL A O 1
ATOM 4671 N N . LEU A 1 581 ? -27.871 -4.830 41.241 1.00 84.00 581 LEU A N 1
ATOM 4672 C CA . LEU A 1 581 ? -28.826 -5.717 40.571 1.00 84.00 581 LEU A CA 1
ATOM 4673 C C . LEU A 1 581 ? -29.515 -5.047 39.372 1.00 84.00 581 LEU A C 1
ATOM 4675 O O . LEU A 1 581 ? -29.646 -5.676 38.326 1.00 84.00 581 LEU A O 1
ATOM 4679 N N . ILE A 1 582 ? -29.934 -3.782 39.506 1.00 81.62 582 ILE A N 1
ATOM 4680 C CA . ILE A 1 582 ? -30.553 -3.031 38.406 1.00 81.62 582 ILE A CA 1
ATOM 4681 C C . ILE A 1 582 ? -29.531 -2.794 37.295 1.00 81.62 582 ILE A C 1
ATOM 4683 O O . ILE A 1 582 ? -29.805 -3.143 36.150 1.00 81.62 582 ILE A O 1
ATOM 4687 N N . GLN A 1 583 ? -28.345 -2.271 37.615 1.00 78.44 583 GLN A N 1
ATOM 4688 C CA . GLN A 1 583 ? -27.314 -1.977 36.613 1.00 78.44 583 GLN A CA 1
ATOM 4689 C C . GLN A 1 583 ? -26.877 -3.230 35.842 1.00 78.44 583 GLN A C 1
ATOM 4691 O O . GLN A 1 583 ? -26.650 -3.145 34.639 1.00 78.44 583 GLN A O 1
ATOM 4696 N N . SER A 1 584 ? -26.803 -4.390 36.503 1.00 83.88 584 SER A N 1
ATOM 4697 C CA . SER A 1 584 ? -26.484 -5.668 35.854 1.00 83.88 584 SER A CA 1
ATOM 4698 C C . SER A 1 584 ? -27.618 -6.240 34.998 1.00 83.88 584 SER A C 1
ATOM 4700 O O . SER A 1 584 ? -27.378 -7.183 34.257 1.00 83.88 584 SER A O 1
ATOM 4702 N N . SER A 1 585 ? -28.841 -5.711 35.103 1.00 83.00 585 SER A N 1
ATOM 4703 C CA . SER A 1 585 ? -29.978 -6.089 34.246 1.00 83.00 585 SER A CA 1
ATOM 4704 C C . SER A 1 585 ? -30.285 -5.072 33.145 1.00 83.00 585 SER A C 1
ATOM 4706 O O . SER A 1 585 ? -30.922 -5.414 32.149 1.00 83.00 585 SER A O 1
ATOM 4708 N N . SER A 1 586 ? -29.855 -3.824 33.334 1.00 83.06 586 SER A N 1
ATOM 4709 C CA . SER A 1 586 ? -30.123 -2.713 32.430 1.00 83.06 586 SER A CA 1
ATOM 4710 C C . SER A 1 586 ? -29.174 -2.710 31.236 1.00 83.06 586 SER A C 1
ATOM 4712 O O . SER A 1 586 ? -27.985 -3.012 31.352 1.00 83.06 586 SER A O 1
ATOM 4714 N N . CYS A 1 587 ? -29.712 -2.293 30.093 1.00 84.00 587 CYS A N 1
ATOM 4715 C CA . CYS A 1 587 ? -29.022 -2.285 28.813 1.00 84.00 587 CYS A CA 1
ATOM 4716 C C . CYS A 1 587 ? -28.958 -0.876 28.229 1.00 84.00 587 CYS A C 1
ATOM 4718 O O . CYS A 1 587 ? -29.884 -0.082 28.411 1.00 84.00 587 CYS A O 1
ATOM 4720 N N . ARG A 1 588 ? -27.886 -0.588 27.491 1.00 81.38 588 ARG A N 1
ATOM 4721 C CA . ARG A 1 588 ? -27.693 0.650 26.738 1.00 81.38 588 ARG A CA 1
ATOM 4722 C C . ARG A 1 588 ? -27.561 0.359 25.249 1.00 81.38 588 ARG A C 1
ATOM 4724 O O . ARG A 1 588 ? -26.882 -0.584 24.859 1.00 81.38 588 ARG A O 1
ATOM 4731 N N . ASP A 1 589 ? -28.209 1.188 24.443 1.00 80.88 589 ASP A N 1
ATOM 4732 C CA . ASP A 1 589 ? -28.159 1.115 22.984 1.00 80.88 589 ASP A CA 1
ATOM 4733 C C . ASP A 1 589 ? -26.883 1.763 22.436 1.00 80.88 589 ASP A C 1
ATOM 4735 O O . ASP A 1 589 ? -26.550 2.892 22.810 1.00 80.88 589 ASP A O 1
ATOM 4739 N N . MET A 1 590 ? -26.172 1.022 21.584 1.00 75.56 590 MET A N 1
ATOM 4740 C CA . MET A 1 590 ? -24.954 1.432 20.887 1.00 75.56 590 MET A CA 1
ATOM 4741 C C . MET A 1 590 ? -24.980 0.885 19.447 1.00 75.56 590 MET A C 1
ATOM 4743 O O . MET A 1 590 ? -24.197 0.002 19.080 1.00 75.56 590 MET A O 1
ATOM 4747 N N . GLY A 1 591 ? -25.905 1.407 18.638 1.00 69.88 591 GLY A N 1
ATOM 4748 C CA . GLY A 1 591 ? -26.021 1.094 17.210 1.00 69.88 591 GLY A CA 1
ATOM 4749 C C . GLY A 1 591 ? -26.898 -0.122 16.970 1.00 69.88 591 GLY A C 1
ATOM 4750 O O . GLY A 1 591 ? -28.081 -0.099 17.280 1.00 69.88 591 GLY A O 1
ATOM 4751 N N . ASP A 1 592 ? -26.327 -1.190 16.416 1.00 69.88 592 ASP A N 1
ATOM 4752 C CA . ASP A 1 592 ? -27.094 -2.414 16.137 1.00 69.88 592 ASP A CA 1
ATOM 4753 C C . ASP A 1 592 ? -27.298 -3.293 17.384 1.00 69.88 592 ASP A C 1
ATOM 4755 O O . ASP A 1 592 ? -28.162 -4.169 17.397 1.00 69.88 592 ASP A O 1
ATOM 4759 N N . ASN A 1 593 ? -26.475 -3.099 18.423 1.00 80.69 593 ASN A N 1
ATOM 4760 C CA . ASN A 1 593 ? -26.414 -3.977 19.588 1.00 80.69 593 ASN A CA 1
ATOM 4761 C C . ASN A 1 593 ? -26.687 -3.217 20.892 1.00 80.69 593 ASN A C 1
ATOM 4763 O O . ASN A 1 593 ? -26.203 -2.107 21.113 1.00 80.69 593 ASN A O 1
ATOM 4767 N N . LEU A 1 594 ? -27.389 -3.888 21.804 1.00 84.44 594 LEU A N 1
ATOM 4768 C CA . LEU A 1 594 ? -27.581 -3.452 23.184 1.00 84.44 594 LEU A CA 1
ATOM 4769 C C . LEU A 1 594 ? -26.463 -4.035 24.058 1.00 84.44 594 LEU A C 1
ATOM 4771 O O . LEU A 1 594 ? -26.207 -5.234 23.979 1.00 84.44 594 LEU A O 1
ATOM 4775 N N . TYR A 1 595 ? -25.840 -3.232 24.916 1.00 84.25 595 TYR A N 1
ATOM 4776 C CA . TYR A 1 595 ? -24.766 -3.655 25.827 1.00 84.2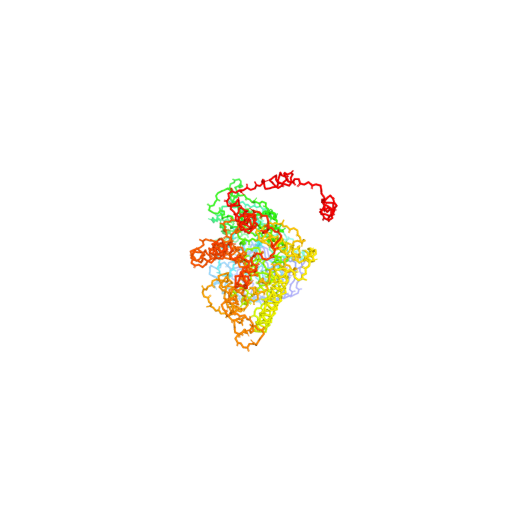5 595 TYR A CA 1
ATOM 4777 C C . TYR A 1 595 ? -25.178 -3.521 27.293 1.00 84.25 595 TYR A C 1
ATOM 4779 O O . TYR A 1 595 ? -26.006 -2.673 27.635 1.00 84.25 595 TYR A O 1
ATOM 4787 N N . ILE A 1 596 ? -24.613 -4.355 28.167 1.00 83.56 596 ILE A N 1
ATOM 4788 C CA . ILE A 1 596 ? -24.900 -4.331 29.610 1.00 83.56 596 ILE A CA 1
ATOM 4789 C C . ILE A 1 596 ? -24.219 -3.109 30.244 1.00 83.56 596 ILE A C 1
ATOM 4791 O O . ILE A 1 596 ? -23.017 -2.922 30.090 1.00 83.56 596 ILE A O 1
ATOM 4795 N N . ILE A 1 597 ? -24.950 -2.300 31.022 1.00 78.94 597 ILE A N 1
ATOM 4796 C CA . ILE A 1 597 ? -24.405 -1.047 31.592 1.00 78.94 597 ILE A CA 1
ATOM 4797 C C . ILE A 1 597 ? -23.198 -1.303 32.509 1.00 78.94 597 ILE A C 1
ATOM 4799 O O . ILE A 1 597 ? -22.238 -0.539 32.499 1.00 78.94 597 ILE A O 1
ATOM 4803 N N . THR A 1 598 ? -23.213 -2.376 33.307 1.00 74.62 598 THR A N 1
ATOM 4804 C CA . THR A 1 598 ? -22.067 -2.695 34.177 1.00 74.62 598 THR A CA 1
ATOM 4805 C C . THR A 1 598 ? -20.823 -3.142 33.418 1.00 74.62 598 THR A C 1
ATOM 4807 O O . THR A 1 598 ? -19.728 -2.996 33.958 1.00 74.62 598 THR A O 1
ATOM 4810 N N . GLU A 1 599 ? -20.993 -3.712 32.224 1.00 80.69 599 GLU A N 1
ATOM 4811 C CA . GLU A 1 599 ? -19.921 -4.292 31.416 1.00 80.69 599 GLU A CA 1
ATOM 4812 C C . GLU A 1 599 ? -20.236 -4.077 29.929 1.00 80.69 599 GLU A C 1
ATOM 4814 O O . GLU A 1 599 ? -20.874 -4.899 29.272 1.00 80.69 599 GLU A O 1
ATOM 4819 N N . MET A 1 600 ? -19.775 -2.945 29.397 1.00 79.94 600 MET A N 1
ATOM 4820 C CA . MET A 1 600 ? -20.007 -2.492 28.017 1.00 79.94 600 MET A CA 1
ATOM 4821 C C . MET A 1 600 ? -19.270 -3.342 26.960 1.00 79.94 600 MET A C 1
ATOM 4823 O O . MET A 1 600 ? -19.246 -3.003 25.777 1.00 79.94 600 MET A O 1
ATOM 4827 N N . GLN A 1 601 ? -18.655 -4.451 27.373 1.00 83.62 601 GLN A N 1
ATOM 4828 C CA . GLN A 1 601 ? -18.118 -5.500 26.511 1.00 83.62 601 GLN A CA 1
ATOM 4829 C C . GLN A 1 601 ? -19.176 -6.564 26.164 1.00 83.62 601 GLN A C 1
ATOM 4831 O O . GLN A 1 601 ? -19.141 -7.117 25.063 1.00 83.62 601 GLN A O 1
ATOM 4836 N N . ASP A 1 602 ? -20.128 -6.829 27.064 1.00 83.12 602 ASP A N 1
ATOM 4837 C CA . ASP A 1 602 ? -21.088 -7.926 26.931 1.00 83.12 602 ASP A CA 1
ATOM 4838 C C . ASP A 1 602 ? -22.403 -7.464 26.286 1.00 83.12 602 ASP A C 1
ATOM 4840 O O . ASP A 1 602 ? -23.004 -6.458 26.674 1.00 83.12 602 ASP A O 1
ATOM 4844 N N . VAL A 1 603 ? -22.885 -8.238 25.307 1.00 85.50 603 VAL A N 1
ATOM 4845 C CA . VAL A 1 603 ? -24.145 -7.961 24.604 1.00 85.50 603 VAL A CA 1
ATOM 4846 C C . VAL A 1 603 ? -25.338 -8.392 25.461 1.00 85.50 603 VAL A C 1
ATOM 4848 O O . VAL A 1 603 ? -25.381 -9.490 26.028 1.00 85.50 603 VAL A O 1
ATOM 4851 N N . CYS A 1 604 ? -26.345 -7.530 25.519 1.00 87.06 604 CYS A N 1
ATOM 4852 C CA . CYS A 1 604 ? -27.596 -7.768 26.213 1.00 87.06 604 CYS A CA 1
ATOM 4853 C C . CYS A 1 604 ? -28.463 -8.836 25.540 1.00 87.06 604 CYS A C 1
ATOM 4855 O O . CYS A 1 604 ? -28.387 -9.101 24.346 1.00 87.06 604 CYS A O 1
ATOM 4857 N N . TYR A 1 605 ? -29.331 -9.437 26.354 1.00 86.00 605 TYR A N 1
ATOM 4858 C CA . TYR A 1 605 ? -30.321 -10.455 25.966 1.00 86.00 605 TYR A CA 1
ATOM 4859 C C . TYR A 1 605 ? -29.770 -11.679 25.219 1.00 86.00 605 TYR A C 1
ATOM 4861 O O . TYR A 1 605 ? -30.509 -12.407 24.559 1.00 86.00 605 TYR A O 1
ATOM 4869 N N . THR A 1 606 ? -28.484 -11.978 25.391 1.00 87.50 606 THR A N 1
ATOM 4870 C CA . THR A 1 606 ? -27.918 -13.268 24.993 1.00 87.50 606 THR A CA 1
ATOM 4871 C C . THR A 1 606 ? -28.522 -14.405 25.824 1.00 87.50 606 THR A C 1
ATOM 4873 O O . THR A 1 606 ? -29.027 -14.198 26.933 1.00 87.50 606 THR A O 1
ATOM 4876 N N . GLN A 1 607 ? -28.439 -15.646 25.328 1.00 87.69 607 GLN A N 1
ATOM 4877 C CA . GLN A 1 607 ? -28.952 -16.816 26.058 1.00 87.69 607 GLN A CA 1
ATOM 4878 C C . GLN A 1 607 ? -28.348 -16.949 27.469 1.00 87.69 607 GLN A C 1
ATOM 4880 O O . GLN A 1 607 ? -29.026 -17.401 28.391 1.00 87.69 607 GLN A O 1
ATOM 4885 N N . GLN A 1 608 ? -27.085 -16.549 27.651 1.00 87.69 608 GLN A N 1
ATOM 4886 C CA . GLN A 1 608 ? -26.425 -16.533 28.958 1.00 87.69 608 GLN A CA 1
ATOM 4887 C C . GLN A 1 608 ? -26.976 -15.420 29.858 1.00 87.69 608 GLN A C 1
ATOM 4889 O O . GLN A 1 608 ? -27.336 -15.693 31.004 1.00 87.69 608 GLN A O 1
ATOM 4894 N N . HIS A 1 609 ? -27.120 -14.199 29.330 1.00 88.38 609 HIS A N 1
ATOM 4895 C CA . HIS A 1 609 ? -27.651 -13.062 30.083 1.00 88.38 609 HIS A CA 1
ATOM 4896 C C . HIS A 1 609 ? -29.082 -13.317 30.578 1.00 88.38 609 HIS A C 1
ATOM 4898 O O . HIS A 1 609 ? -29.380 -13.108 31.753 1.00 88.38 609 HIS A O 1
ATOM 4904 N N . ILE A 1 610 ? -29.954 -13.871 29.728 1.00 86.94 610 ILE A N 1
ATOM 4905 C CA . ILE A 1 610 ? -31.339 -14.204 30.104 1.00 86.94 610 ILE A CA 1
ATOM 4906 C C . ILE A 1 610 ? -31.377 -15.242 31.235 1.00 86.94 610 ILE A C 1
ATOM 4908 O O . ILE A 1 610 ? -32.145 -15.087 32.186 1.00 86.94 610 ILE A O 1
ATOM 4912 N N . LYS A 1 611 ? -30.529 -16.279 31.180 1.00 90.00 611 LYS A N 1
ATOM 4913 C CA . LYS A 1 611 ? -30.429 -17.274 32.263 1.00 90.00 611 LYS A CA 1
ATOM 4914 C C . LYS A 1 611 ? -30.014 -16.621 33.582 1.00 90.00 611 LYS A C 1
ATOM 4916 O O . LYS A 1 611 ? -30.622 -16.903 34.610 1.00 90.00 611 LYS A O 1
ATOM 4921 N N . ILE A 1 612 ? -29.024 -15.731 33.563 1.00 89.25 612 ILE A N 1
ATOM 4922 C CA . ILE A 1 612 ? -28.559 -15.036 34.773 1.00 89.25 612 ILE A CA 1
ATOM 4923 C C . ILE A 1 612 ? -29.645 -14.102 35.324 1.00 89.25 612 ILE A C 1
ATOM 4925 O O . ILE A 1 612 ? -29.875 -14.081 36.536 1.00 89.25 612 ILE A O 1
ATOM 4929 N N . ILE A 1 613 ? -30.372 -13.391 34.460 1.00 88.12 613 ILE A N 1
ATOM 4930 C CA . ILE A 1 613 ? -31.506 -12.563 34.885 1.00 88.12 613 ILE A CA 1
ATOM 4931 C C . ILE A 1 613 ? -32.569 -13.416 35.585 1.00 88.12 613 ILE A C 1
ATOM 4933 O O . ILE A 1 613 ? -32.996 -13.069 36.683 1.00 88.12 613 ILE A O 1
ATOM 4937 N N . LEU A 1 614 ? -32.979 -14.537 34.989 1.00 88.19 614 LEU A N 1
ATOM 4938 C CA . LEU A 1 614 ? -34.069 -15.361 35.520 1.00 88.19 614 LEU A CA 1
ATOM 4939 C C . LEU A 1 614 ? -33.688 -16.140 36.786 1.00 88.19 614 LEU A C 1
ATOM 4941 O O . LEU A 1 614 ? -34.503 -16.237 37.701 1.00 88.19 614 LEU A O 1
ATOM 4945 N N . PHE A 1 615 ? -32.474 -16.693 36.855 1.00 90.94 615 PHE A N 1
ATOM 4946 C CA . PHE A 1 615 ? -32.068 -17.576 37.956 1.00 90.94 615 PHE A CA 1
ATOM 4947 C C . PHE A 1 615 ? -31.339 -16.864 39.101 1.00 90.94 615 PHE A C 1
ATOM 4949 O O . PHE A 1 615 ? -31.350 -17.376 40.219 1.00 90.94 615 PHE A O 1
ATOM 4956 N N . LEU A 1 616 ? -30.718 -15.705 38.858 1.00 92.06 616 LEU A N 1
ATOM 4957 C CA . LEU A 1 616 ? -29.905 -15.003 39.857 1.00 92.06 616 LEU A CA 1
ATOM 4958 C C . LEU A 1 616 ? -30.469 -13.614 40.185 1.00 92.06 616 LEU A C 1
ATOM 4960 O O . LEU A 1 616 ? -30.856 -13.362 41.326 1.00 92.06 616 LEU A O 1
ATOM 4964 N N . ILE A 1 617 ? -30.541 -12.713 39.200 1.00 88.69 617 ILE A N 1
ATOM 4965 C CA . ILE A 1 617 ? -30.853 -11.293 39.446 1.00 88.69 617 ILE A CA 1
ATOM 4966 C C . ILE A 1 617 ? -32.325 -11.100 39.836 1.00 88.69 617 ILE A C 1
ATOM 4968 O O . ILE A 1 617 ? -32.614 -10.460 40.846 1.00 88.69 617 ILE A O 1
ATOM 4972 N N . GLY A 1 618 ? -33.259 -11.676 39.078 1.00 86.62 618 GLY A N 1
ATOM 4973 C CA . GLY A 1 618 ? -34.704 -11.557 39.296 1.00 86.62 618 GLY A CA 1
ATOM 4974 C C . GLY A 1 618 ? -35.160 -12.044 40.678 1.00 86.62 618 GLY A C 1
ATOM 4975 O O . GLY A 1 618 ? -35.823 -11.285 41.391 1.00 86.62 618 GLY A O 1
ATOM 4976 N N . PRO A 1 619 ? -34.773 -13.259 41.117 1.00 92.88 619 PRO A N 1
ATOM 4977 C CA . PRO A 1 619 ? -35.094 -13.750 42.454 1.00 92.88 619 PRO A CA 1
ATOM 4978 C C . PRO A 1 619 ? -34.521 -12.867 43.569 1.00 92.88 619 PRO A C 1
ATOM 4980 O O . PRO A 1 619 ? -35.220 -12.570 44.538 1.00 92.88 619 PRO A O 1
ATOM 4983 N N . LEU A 1 620 ? -33.277 -12.392 43.429 1.00 90.94 620 LEU A N 1
ATOM 4984 C CA . LEU A 1 620 ? -32.655 -11.506 44.417 1.00 90.94 620 LEU A CA 1
ATOM 4985 C C . LEU A 1 620 ? -33.348 -10.142 44.480 1.00 90.94 620 LEU A C 1
ATOM 4987 O O . LEU A 1 620 ? -33.618 -9.658 45.579 1.00 90.94 620 LEU A O 1
ATOM 4991 N N . LEU A 1 621 ? -33.697 -9.552 43.334 1.00 86.19 621 LEU A N 1
ATOM 4992 C CA . LEU A 1 621 ? -34.489 -8.321 43.279 1.00 86.19 621 LEU A CA 1
ATOM 4993 C C . LEU A 1 621 ? -35.831 -8.503 43.988 1.00 86.19 621 LEU A C 1
ATOM 4995 O O . LEU A 1 621 ? -36.199 -7.675 44.821 1.00 86.19 621 LEU A O 1
ATOM 4999 N N . PHE A 1 622 ? -36.533 -9.608 43.736 1.00 85.50 622 PHE A N 1
ATOM 5000 C CA . PHE A 1 622 ? -37.799 -9.900 44.406 1.00 85.50 622 PHE A CA 1
ATOM 5001 C C . PHE A 1 622 ? -37.637 -10.024 45.931 1.00 85.50 622 PHE A C 1
ATOM 5003 O O . PHE A 1 622 ? -38.425 -9.453 46.691 1.00 85.50 622 PHE A O 1
ATOM 5010 N N . ILE A 1 623 ? -36.588 -10.708 46.397 1.00 88.75 623 ILE A N 1
ATOM 5011 C CA . ILE A 1 623 ? -36.313 -10.880 47.830 1.00 88.75 623 ILE A CA 1
ATOM 5012 C C . ILE A 1 623 ? -36.001 -9.536 48.503 1.00 88.75 623 ILE A C 1
ATOM 5014 O O . ILE A 1 623 ? -36.620 -9.188 49.515 1.00 88.75 623 ILE A O 1
ATOM 5018 N N . TRP A 1 624 ? -35.060 -8.772 47.944 1.00 85.31 624 TRP A N 1
ATOM 5019 C CA . TRP A 1 624 ? -34.576 -7.521 48.532 1.00 85.31 624 TRP A CA 1
ATOM 5020 C C . TRP A 1 624 ? -35.607 -6.393 48.472 1.00 85.31 624 TRP A C 1
ATOM 5022 O O . TRP A 1 624 ? -35.713 -5.609 49.424 1.00 85.31 624 TRP A O 1
ATOM 5032 N N . PHE A 1 625 ? -36.371 -6.322 47.381 1.00 80.19 625 PHE A N 1
ATOM 5033 C CA . PHE A 1 625 ? -37.300 -5.228 47.113 1.00 80.19 625 PHE A CA 1
ATOM 5034 C C . PHE A 1 625 ? -38.712 -5.486 47.649 1.00 80.19 625 PHE A C 1
ATOM 5036 O O . PHE A 1 625 ? -39.324 -4.580 48.218 1.00 80.19 625 PHE A O 1
ATOM 5043 N N . PHE A 1 626 ? -39.229 -6.711 47.509 1.00 79.62 626 PHE A N 1
ATOM 5044 C CA . PHE A 1 626 ? -40.597 -7.050 47.909 1.00 79.62 626 PHE A CA 1
ATOM 5045 C C . PHE A 1 626 ? -40.643 -7.877 49.194 1.00 79.62 626 PHE A C 1
ATOM 5047 O O . PHE A 1 626 ? -41.286 -7.461 50.161 1.00 79.62 626 PHE A O 1
ATOM 5054 N N . LEU A 1 627 ? -39.970 -9.027 49.248 1.00 86.62 627 LEU A N 1
ATOM 5055 C CA . LEU A 1 627 ? -40.169 -10.011 50.323 1.00 86.62 627 LEU A CA 1
ATOM 5056 C C . LEU A 1 627 ? -39.749 -9.471 51.700 1.00 86.62 627 LEU A C 1
ATOM 5058 O O . LEU A 1 627 ? -40.528 -9.526 52.655 1.00 86.62 627 LEU A O 1
ATOM 5062 N N . ILE A 1 628 ? -38.550 -8.892 51.814 1.00 84.06 628 ILE A N 1
ATOM 5063 C CA . ILE A 1 628 ? -38.047 -8.387 53.100 1.00 84.06 628 ILE A CA 1
ATOM 5064 C C . ILE A 1 628 ? -38.879 -7.184 53.602 1.00 84.06 628 ILE A C 1
ATOM 5066 O O . ILE A 1 628 ? -39.391 -7.264 54.725 1.00 84.06 628 ILE A O 1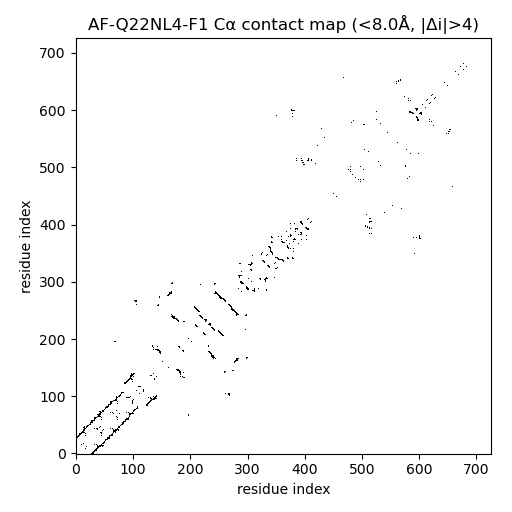
ATOM 5070 N N . PRO A 1 629 ? -39.125 -6.113 52.814 1.00 80.19 629 PRO A N 1
ATOM 5071 C CA . PRO A 1 629 ? -39.975 -4.999 53.247 1.00 80.19 629 PRO A CA 1
ATOM 5072 C C . PRO A 1 629 ? -41.404 -5.399 53.613 1.00 80.19 629 PRO A C 1
ATOM 5074 O O . PRO A 1 629 ? -41.927 -4.940 54.633 1.00 80.19 629 PRO A O 1
ATOM 5077 N N . THR A 1 630 ? -42.040 -6.264 52.815 1.00 77.44 630 THR A N 1
ATOM 5078 C CA . THR A 1 630 ? -43.411 -6.724 53.096 1.00 77.44 630 THR A CA 1
ATOM 5079 C C . THR A 1 630 ? -43.472 -7.555 54.375 1.00 77.44 630 THR A C 1
ATOM 5081 O O . THR A 1 630 ? -44.392 -7.365 55.173 1.00 77.44 630 THR A O 1
ATOM 5084 N N . SER A 1 631 ? -42.465 -8.392 54.647 1.00 82.50 631 SER A N 1
ATOM 5085 C CA . SER A 1 631 ? -42.377 -9.144 55.904 1.00 82.50 631 SER A CA 1
ATOM 5086 C C . SER A 1 631 ? -42.301 -8.214 57.123 1.00 82.50 631 SER A C 1
ATOM 5088 O O . SER A 1 631 ? -43.074 -8.372 58.074 1.00 82.50 631 SER A O 1
ATOM 5090 N N . PHE A 1 632 ? -41.456 -7.177 57.073 1.00 81.81 632 PHE A N 1
ATOM 5091 C CA . PHE A 1 632 ? -41.353 -6.182 58.141 1.00 81.81 632 PHE A CA 1
ATOM 5092 C C . PHE A 1 632 ? -42.664 -5.419 58.331 1.00 81.81 632 PHE A C 1
ATOM 5094 O O . PHE A 1 632 ? -43.086 -5.197 59.469 1.00 81.81 632 PHE A O 1
ATOM 5101 N N . TYR A 1 633 ? -43.347 -5.075 57.239 1.00 74.06 633 TYR A N 1
ATOM 5102 C CA . TYR A 1 633 ? -44.650 -4.422 57.295 1.00 74.06 633 TYR A CA 1
ATOM 5103 C C . TYR A 1 633 ? -45.707 -5.286 57.991 1.00 74.06 633 TYR A C 1
ATOM 5105 O O . TYR A 1 633 ? -46.352 -4.828 58.938 1.00 74.06 633 TYR A O 1
ATOM 5113 N N . ILE A 1 634 ? -45.859 -6.545 57.572 1.00 77.50 634 ILE A N 1
ATOM 5114 C CA . ILE A 1 634 ? -46.847 -7.473 58.138 1.00 77.50 634 ILE A CA 1
ATOM 5115 C C . ILE A 1 634 ? -46.599 -7.661 59.642 1.00 77.50 634 ILE A C 1
ATOM 5117 O O . ILE A 1 634 ? -47.541 -7.617 60.441 1.00 77.50 634 ILE A O 1
ATOM 5121 N N . ILE A 1 635 ? -45.334 -7.803 60.053 1.00 80.25 635 ILE A N 1
ATOM 5122 C CA . ILE A 1 635 ? -44.948 -7.971 61.461 1.00 80.25 635 ILE A CA 1
ATOM 5123 C C . ILE A 1 635 ? -45.282 -6.724 62.295 1.00 80.25 635 ILE A C 1
ATOM 5125 O O . ILE A 1 635 ? -45.802 -6.858 63.411 1.00 80.25 635 ILE A O 1
ATOM 5129 N N . LEU A 1 636 ? -45.012 -5.522 61.774 1.00 76.69 636 LEU A N 1
ATOM 5130 C CA . LEU A 1 636 ? -45.336 -4.257 62.443 1.00 76.69 636 LEU A CA 1
ATOM 5131 C C . LEU A 1 636 ? -46.849 -4.025 62.525 1.00 76.69 636 LEU A C 1
ATOM 5133 O O . LEU A 1 636 ? -47.349 -3.598 63.569 1.00 76.69 636 LEU A O 1
ATOM 5137 N N . TYR A 1 637 ? -47.587 -4.343 61.460 1.00 75.19 637 TYR A N 1
ATOM 5138 C CA . TYR A 1 637 ? -49.038 -4.178 61.404 1.00 75.19 637 TYR A CA 1
ATOM 5139 C C . TYR A 1 637 ? -49.754 -5.110 62.388 1.00 75.19 637 TYR A C 1
ATOM 5141 O O . TYR A 1 637 ? -50.587 -4.659 63.181 1.00 75.19 637 TYR A O 1
ATOM 5149 N N . ARG A 1 638 ? -49.385 -6.399 62.401 1.00 82.31 638 ARG A N 1
ATOM 5150 C CA . ARG A 1 638 ? -49.996 -7.413 63.277 1.00 82.31 638 ARG A CA 1
ATOM 5151 C C . ARG A 1 638 ? -49.747 -7.127 64.761 1.00 82.31 638 ARG A C 1
ATOM 5153 O O . ARG A 1 638 ? -50.602 -7.414 65.592 1.00 82.31 638 ARG A O 1
ATOM 5160 N N . ASN A 1 639 ? -48.614 -6.506 65.095 1.00 77.62 639 ASN A N 1
ATOM 5161 C CA . ASN A 1 639 ? -48.217 -6.200 66.472 1.00 77.62 639 ASN A CA 1
ATOM 5162 C C . ASN A 1 639 ? -48.380 -4.720 66.861 1.00 77.62 639 ASN A C 1
ATOM 5164 O O . ASN A 1 639 ? -47.806 -4.287 67.863 1.00 77.62 639 ASN A O 1
ATOM 5168 N N . ARG A 1 640 ? -49.196 -3.943 66.130 1.00 73.12 640 ARG A N 1
ATOM 5169 C CA . ARG A 1 640 ? -49.357 -2.486 66.325 1.00 73.12 640 ARG A CA 1
ATOM 5170 C C . ARG A 1 640 ? -49.679 -2.055 67.762 1.00 73.12 640 ARG A C 1
ATOM 5172 O O . ARG A 1 640 ? -49.225 -1.012 68.215 1.00 73.12 640 ARG A O 1
ATOM 5179 N N . GLN A 1 641 ? -50.422 -2.872 68.508 1.00 71.88 641 GLN A N 1
ATOM 5180 C CA . GLN A 1 641 ? -50.780 -2.583 69.903 1.00 71.88 641 GLN A CA 1
ATOM 5181 C C . GLN A 1 641 ? -49.620 -2.832 70.886 1.00 71.88 641 GLN A C 1
ATOM 5183 O O . GLN A 1 641 ? -49.582 -2.240 71.960 1.00 71.88 641 GLN A O 1
ATOM 5188 N N . LYS A 1 642 ? -48.645 -3.674 70.517 1.00 71.88 642 LYS A N 1
ATOM 5189 C CA . LYS A 1 642 ? -47.487 -4.062 71.343 1.00 71.88 642 LYS A CA 1
ATOM 5190 C C . LYS A 1 642 ? -46.205 -3.302 70.980 1.00 71.88 642 LYS A C 1
ATOM 5192 O O . LYS A 1 642 ? -45.153 -3.603 71.541 1.00 71.88 642 LYS A O 1
ATOM 5197 N N . LEU A 1 643 ? -46.275 -2.294 70.103 1.00 66.50 643 LEU A N 1
ATOM 5198 C CA . LEU A 1 643 ? -45.120 -1.502 69.645 1.00 66.50 643 LEU A CA 1
ATOM 5199 C C . LEU A 1 643 ? -44.366 -0.782 70.773 1.00 66.50 643 LEU A C 1
ATOM 5201 O O . LEU A 1 643 ? -43.184 -0.481 70.631 1.00 66.50 643 LEU A O 1
ATOM 5205 N N . GLN A 1 644 ? -45.033 -0.509 71.895 1.00 65.19 644 GLN A N 1
ATOM 5206 C CA . GLN A 1 644 ? -44.420 0.111 73.074 1.00 65.19 644 GLN A CA 1
ATOM 5207 C C . GLN A 1 644 ? -43.859 -0.918 74.072 1.00 65.19 644 GLN A C 1
ATOM 5209 O O . GLN A 1 644 ? -43.269 -0.530 75.077 1.00 65.19 644 GLN A O 1
ATOM 5214 N N . SER A 1 645 ? -44.020 -2.224 73.822 1.00 70.19 645 SER A N 1
ATOM 5215 C CA . SER A 1 645 ? -43.468 -3.260 74.702 1.00 70.19 645 SER A CA 1
ATOM 5216 C C . SER A 1 645 ? -41.942 -3.368 74.571 1.00 70.19 645 SER A C 1
ATOM 5218 O O . SER A 1 645 ? -41.382 -3.225 73.483 1.00 70.19 645 SER A O 1
ATOM 5220 N N . LEU A 1 646 ? -41.264 -3.649 75.690 1.00 67.12 646 LEU A N 1
ATOM 5221 C CA . LEU A 1 646 ? -39.797 -3.668 75.793 1.00 67.12 646 LEU A CA 1
ATOM 5222 C C . LEU A 1 646 ? -39.156 -4.719 74.873 1.00 67.12 646 LEU A C 1
ATOM 5224 O O . LEU A 1 646 ? -38.207 -4.415 74.152 1.00 67.12 646 LEU A O 1
ATOM 5228 N N . LEU A 1 647 ? -39.716 -5.930 74.835 1.00 70.94 647 LEU A N 1
ATOM 5229 C CA . LEU A 1 647 ? -39.245 -7.017 73.967 1.00 70.94 647 LEU A CA 1
ATOM 5230 C C . LEU A 1 647 ? -39.407 -6.687 72.476 1.00 70.94 647 LEU A C 1
ATOM 5232 O O . LEU A 1 647 ? -38.545 -7.028 71.669 1.00 70.94 647 LEU A O 1
ATOM 5236 N N . PHE A 1 648 ? -40.492 -6.003 72.097 1.00 74.62 648 PHE A N 1
ATOM 5237 C CA . PHE A 1 648 ? -40.737 -5.631 70.702 1.00 74.62 648 PHE A CA 1
ATOM 5238 C C . PHE A 1 648 ? -39.875 -4.438 70.263 1.00 74.62 648 PHE A C 1
ATOM 5240 O O . PHE A 1 648 ? -39.332 -4.448 69.160 1.00 74.62 648 PHE A O 1
ATOM 5247 N N . MET A 1 649 ? -39.662 -3.462 71.153 1.00 70.56 649 MET A N 1
ATOM 5248 C CA . MET A 1 649 ? -38.752 -2.328 70.943 1.00 70.56 649 MET A CA 1
ATOM 5249 C C . MET A 1 649 ? -37.301 -2.765 70.738 1.00 70.56 649 MET A C 1
ATOM 5251 O O . MET A 1 649 ? -36.632 -2.232 69.854 1.00 70.56 649 MET A O 1
ATOM 5255 N N . LYS A 1 650 ? -36.814 -3.746 71.512 1.00 70.31 650 LYS A N 1
ATOM 5256 C CA . LYS A 1 650 ? -35.457 -4.292 71.339 1.00 70.31 650 LYS A CA 1
ATOM 5257 C C . LYS A 1 650 ? -35.275 -4.990 69.980 1.00 70.31 650 LYS A C 1
ATOM 5259 O O . LYS A 1 650 ? -34.193 -4.905 69.412 1.00 70.31 650 LYS A O 1
ATOM 5264 N N . LYS A 1 651 ? -36.328 -5.626 69.445 1.00 77.12 651 LYS A N 1
ATOM 5265 C CA . LYS A 1 651 ? -36.316 -6.350 68.157 1.00 77.12 651 LYS A CA 1
ATOM 5266 C C . LYS A 1 651 ? -36.458 -5.428 66.945 1.00 77.12 651 LYS A C 1
ATOM 5268 O O . LYS A 1 651 ? -35.610 -5.430 66.064 1.00 77.12 651 LYS A O 1
ATOM 5273 N N . TYR A 1 652 ? -37.526 -4.631 66.908 1.00 75.31 652 TYR A N 1
ATOM 5274 C CA . TYR A 1 652 ? -37.957 -3.891 65.713 1.00 75.31 652 TYR A CA 1
ATOM 5275 C C . TYR A 1 652 ? -37.833 -2.370 65.847 1.00 75.31 652 TYR A C 1
ATOM 5277 O O . TYR A 1 652 ? -38.225 -1.638 64.938 1.00 75.31 652 TYR A O 1
ATOM 5285 N N . GLY A 1 653 ? -37.285 -1.873 66.961 1.00 67.38 653 GLY A N 1
ATOM 5286 C CA . GLY A 1 653 ? -37.216 -0.443 67.270 1.00 67.38 653 GLY A CA 1
ATOM 5287 C C . GLY A 1 653 ? -36.572 0.409 66.173 1.00 67.38 653 GLY A C 1
ATOM 5288 O O . GLY A 1 653 ? -37.017 1.533 65.957 1.00 67.38 653 GLY A O 1
ATOM 5289 N N . LEU A 1 654 ? -35.596 -0.128 65.428 1.00 69.62 654 LEU A N 1
ATOM 5290 C CA . LEU A 1 654 ? -34.945 0.564 64.301 1.00 69.62 654 LEU A CA 1
ATOM 5291 C C . LEU A 1 654 ? -35.931 1.100 63.265 1.00 69.62 654 LEU A C 1
ATOM 5293 O O . LEU A 1 654 ? -35.749 2.210 62.769 1.00 69.62 654 LEU A O 1
ATOM 5297 N N . LEU A 1 655 ? -36.975 0.328 62.962 1.00 69.25 655 LEU A N 1
ATOM 5298 C CA . LEU A 1 655 ? -37.890 0.618 61.861 1.00 69.25 655 LEU A CA 1
ATOM 5299 C C . LEU A 1 655 ? -38.810 1.811 62.159 1.00 69.25 655 LEU A C 1
ATOM 5301 O O . LEU A 1 655 ? -39.177 2.542 61.244 1.00 69.25 655 LEU A O 1
ATOM 5305 N N . TYR A 1 656 ? -39.173 2.039 63.428 1.00 66.06 656 TYR A N 1
ATOM 5306 C CA . TYR A 1 656 ? -40.193 3.033 63.802 1.00 66.06 656 TYR A CA 1
ATOM 5307 C C . TYR A 1 656 ? -39.736 4.091 64.818 1.00 66.06 656 TYR A C 1
ATOM 5309 O O . TYR A 1 656 ? -40.437 5.086 65.014 1.00 66.06 656 TYR A O 1
ATOM 5317 N N . GLN A 1 657 ? -38.563 3.950 65.449 1.00 55.81 657 GLN A N 1
ATOM 5318 C CA . GLN A 1 657 ? -38.086 4.912 66.456 1.00 55.81 657 GLN A CA 1
ATOM 5319 C C . GLN A 1 657 ? -37.781 6.310 65.917 1.00 55.81 657 GLN A C 1
ATOM 5321 O O . GLN A 1 657 ? -37.779 7.258 66.703 1.00 55.81 657 GLN A O 1
ATOM 5326 N N . VAL A 1 658 ? -37.527 6.452 64.615 1.00 47.84 658 VAL A N 1
ATOM 5327 C CA . VAL A 1 658 ? -37.324 7.762 63.972 1.00 47.84 658 VAL A CA 1
ATOM 5328 C C . VAL A 1 658 ? -38.605 8.607 64.038 1.00 47.84 658 VAL A C 1
ATOM 5330 O O . VAL A 1 658 ? -38.538 9.824 64.160 1.00 47.84 658 VAL A O 1
ATOM 5333 N N . ASN A 1 659 ? -39.774 7.961 64.091 1.00 39.69 659 ASN A N 1
ATOM 5334 C CA . ASN A 1 659 ? -41.077 8.608 63.955 1.00 39.69 659 ASN A CA 1
ATOM 5335 C C . ASN A 1 659 ? -41.892 8.619 65.256 1.00 39.69 659 ASN A C 1
ATOM 5337 O O . ASN A 1 659 ? -43.122 8.664 65.216 1.00 39.69 659 ASN A O 1
ATOM 5341 N N . SER A 1 660 ? -41.247 8.630 66.432 1.00 36.44 660 SER A N 1
ATOM 5342 C CA . SER A 1 660 ? -41.974 8.710 67.713 1.00 36.44 660 SER A CA 1
ATOM 5343 C C . SER A 1 660 ? -42.829 9.979 67.867 1.00 36.44 660 SER A C 1
ATOM 5345 O O . SER A 1 660 ? -43.674 10.025 68.757 1.00 36.44 660 SER A O 1
ATOM 5347 N N . PHE A 1 661 ? -42.638 10.988 67.009 1.00 31.27 661 PHE A N 1
ATOM 5348 C CA . PHE A 1 661 ? -43.505 12.166 66.926 1.00 31.27 661 PHE A CA 1
ATOM 5349 C C . PHE A 1 661 ? -44.847 11.871 66.221 1.00 31.27 661 PHE A C 1
ATOM 5351 O O . PHE A 1 661 ? -45.889 12.316 66.692 1.00 31.27 661 PHE A O 1
ATOM 5358 N N . PHE A 1 662 ? -44.860 11.042 65.170 1.00 30.44 662 PHE A N 1
ATOM 5359 C CA . PHE A 1 662 ? -46.068 10.737 64.384 1.00 30.44 662 PHE A CA 1
ATOM 5360 C C . PHE A 1 662 ? -46.967 9.659 65.006 1.00 30.44 662 PHE A C 1
ATOM 5362 O O . PHE A 1 662 ? -48.168 9.644 64.760 1.00 30.44 662 PHE A O 1
ATOM 5369 N N . ILE A 1 663 ? -46.427 8.788 65.866 1.00 36.84 663 ILE A N 1
ATOM 5370 C CA . ILE A 1 663 ? -47.179 7.663 66.463 1.00 36.84 663 ILE A CA 1
ATOM 5371 C C . ILE A 1 663 ? -48.248 8.134 67.479 1.00 36.84 663 ILE A C 1
ATOM 5373 O O . ILE A 1 663 ? -49.158 7.377 67.811 1.00 36.84 663 ILE A O 1
ATOM 5377 N N . LYS A 1 664 ? -48.183 9.385 67.966 1.00 35.78 664 LYS A N 1
ATOM 5378 C CA . LYS A 1 664 ? -49.192 9.946 68.888 1.00 35.78 664 LYS A CA 1
ATOM 5379 C C . LYS A 1 664 ? -50.457 10.471 68.200 1.00 35.78 664 LYS A C 1
ATOM 5381 O O . LYS A 1 664 ? -51.478 10.589 68.873 1.00 35.78 664 LYS A O 1
ATOM 5386 N N . GLN A 1 665 ? -50.426 10.760 66.900 1.00 32.12 665 GLN A N 1
ATOM 5387 C CA . GLN A 1 665 ? -51.632 11.077 66.131 1.00 32.12 665 GLN A CA 1
ATOM 5388 C C . GLN A 1 665 ? -52.107 9.816 65.406 1.00 32.12 665 GLN A C 1
ATOM 5390 O O . GLN A 1 665 ? -51.300 8.986 65.003 1.00 32.12 665 GLN A O 1
ATOM 5395 N N . LYS A 1 666 ? -53.425 9.650 65.260 1.00 33.56 666 LYS A N 1
ATOM 5396 C CA . LYS A 1 666 ? -54.133 8.496 64.664 1.00 33.56 666 LYS A CA 1
ATOM 5397 C C . LYS A 1 666 ? -53.780 8.191 63.183 1.00 33.56 666 LYS A C 1
ATOM 5399 O O . LYS A 1 666 ? -54.573 7.577 62.481 1.00 33.56 666 LYS A O 1
ATOM 5404 N N . HIS A 1 667 ? -52.596 8.550 62.692 1.00 36.16 667 HIS A N 1
ATOM 5405 C CA . HIS A 1 667 ? -52.132 8.314 61.327 1.00 36.16 667 HIS A CA 1
ATOM 5406 C C . HIS A 1 667 ? -51.018 7.262 61.272 1.00 36.16 667 HIS A C 1
ATOM 5408 O O . HIS A 1 667 ? -49.892 7.519 60.855 1.00 36.16 667 HIS A O 1
ATOM 5414 N N . PHE A 1 668 ? -51.370 6.016 61.605 1.00 34.09 668 PHE A N 1
ATOM 5415 C CA . PHE A 1 668 ? -50.539 4.839 61.301 1.00 34.09 668 PHE A CA 1
ATOM 5416 C C . PHE A 1 668 ? -50.301 4.682 59.777 1.00 34.09 668 PHE A C 1
ATOM 5418 O O . PHE A 1 668 ? -49.313 4.091 59.351 1.00 34.09 668 PHE A O 1
ATOM 5425 N N . PHE A 1 669 ? -51.175 5.278 58.952 1.00 33.44 669 PHE A N 1
ATOM 5426 C CA . PHE A 1 669 ? -51.092 5.300 57.488 1.00 33.44 669 PHE A CA 1
ATOM 5427 C C . PHE A 1 669 ? -49.926 6.141 56.924 1.00 33.44 669 PHE A C 1
ATOM 5429 O O . PHE A 1 669 ? -49.393 5.788 55.874 1.00 33.44 669 PHE A O 1
ATOM 5436 N N . GLN A 1 670 ? -49.461 7.195 57.610 1.00 32.44 670 GLN A N 1
ATOM 5437 C CA . GLN A 1 670 ? -48.395 8.078 57.092 1.00 32.44 670 GLN A CA 1
ATOM 5438 C C . GLN A 1 670 ? -46.987 7.462 57.166 1.00 32.44 670 GLN A C 1
ATOM 5440 O O . GLN A 1 670 ? -46.128 7.798 56.356 1.00 32.44 670 GLN A O 1
ATOM 5445 N N . ILE A 1 671 ? -46.750 6.517 58.082 1.00 37.97 671 ILE A N 1
ATOM 5446 C CA . ILE A 1 671 ? -45.465 5.799 58.186 1.00 37.97 671 ILE A CA 1
ATOM 5447 C C . ILE A 1 671 ? -45.299 4.842 56.995 1.00 37.97 671 ILE A C 1
ATOM 5449 O O . ILE A 1 671 ? -44.217 4.743 56.414 1.00 37.97 671 ILE A O 1
ATOM 5453 N N . ASN A 1 672 ? -46.406 4.218 56.578 1.00 35.91 672 ASN A N 1
ATOM 5454 C CA . ASN A 1 672 ? -46.487 3.444 55.343 1.00 35.91 672 ASN A CA 1
ATOM 5455 C C . ASN A 1 672 ? -46.287 4.336 54.118 1.00 35.91 672 ASN A C 1
ATOM 5457 O O . ASN A 1 672 ? -45.498 4.002 53.245 1.00 35.91 672 ASN A O 1
ATOM 5461 N N . PHE A 1 673 ? -46.905 5.516 54.088 1.00 34.97 673 PHE A N 1
ATOM 5462 C CA . PHE A 1 673 ? -46.768 6.463 52.981 1.00 34.97 673 PHE A CA 1
ATOM 5463 C C . PHE A 1 673 ? -45.356 7.051 52.819 1.00 34.97 673 PHE A C 1
ATOM 5465 O O . PHE A 1 673 ? -45.140 7.768 51.854 1.00 34.97 673 PHE A O 1
ATOM 5472 N N . PHE A 1 674 ? -44.397 6.774 53.714 1.00 38.66 674 PHE A N 1
ATOM 5473 C CA . PHE A 1 674 ? -43.000 7.211 53.579 1.00 38.66 674 PHE A CA 1
ATOM 5474 C C . PHE A 1 674 ? -42.071 6.070 53.134 1.00 38.66 674 PHE A C 1
ATOM 5476 O O . PHE A 1 674 ? -41.292 6.257 52.207 1.00 38.66 674 PHE A O 1
ATOM 5483 N N . TYR A 1 675 ? -42.180 4.870 53.722 1.00 38.62 675 TYR A N 1
ATOM 5484 C CA . TYR A 1 675 ? -41.371 3.701 53.324 1.00 38.62 675 TYR A CA 1
ATOM 5485 C C . TYR A 1 675 ? -41.926 2.962 52.099 1.00 38.62 675 TYR A C 1
ATOM 5487 O O . TYR A 1 675 ? -41.158 2.491 51.266 1.00 38.62 675 TYR A O 1
ATOM 5495 N N . ILE A 1 676 ? -43.251 2.910 51.944 1.00 32.50 676 ILE A N 1
ATOM 5496 C CA . ILE A 1 676 ? -43.882 2.372 50.739 1.00 32.50 676 ILE A CA 1
ATOM 5497 C C . ILE A 1 676 ? -43.792 3.393 49.602 1.00 32.50 676 ILE A C 1
ATOM 5499 O O . ILE A 1 676 ? -43.448 2.971 48.517 1.00 32.50 676 ILE A O 1
ATOM 5503 N N . ASN A 1 677 ? -43.933 4.718 49.803 1.00 37.94 677 ASN A N 1
ATOM 5504 C CA . ASN A 1 677 ? -43.558 5.677 48.736 1.00 37.94 677 ASN A CA 1
ATOM 5505 C C . ASN A 1 677 ? -42.061 5.683 48.438 1.00 37.94 677 ASN A C 1
ATOM 5507 O O . ASN A 1 677 ? -41.702 6.053 47.337 1.00 37.94 677 ASN A O 1
ATOM 5511 N N . ARG A 1 678 ? -41.170 5.339 49.372 1.00 45.22 678 ARG A N 1
ATOM 5512 C CA . ARG A 1 678 ? -39.730 5.222 49.084 1.00 45.22 678 ARG A CA 1
ATOM 5513 C C . ARG A 1 678 ? -39.489 4.159 48.011 1.00 45.22 678 ARG A C 1
ATOM 5515 O O . ARG A 1 678 ? -38.863 4.468 47.006 1.00 45.22 678 ARG A O 1
ATOM 5522 N N . ASN A 1 679 ? -40.082 2.975 48.171 1.00 35.53 679 ASN A N 1
ATOM 5523 C CA . ASN A 1 679 ? -39.944 1.885 47.201 1.00 35.53 679 ASN A CA 1
ATOM 5524 C C . ASN A 1 679 ? -40.902 2.044 46.003 1.00 35.53 679 ASN A C 1
ATOM 5526 O O . ASN A 1 679 ? -40.508 1.772 44.881 1.00 35.53 679 ASN A O 1
ATOM 5530 N N . ILE A 1 680 ? -42.121 2.563 46.196 1.00 33.91 680 ILE A N 1
ATOM 5531 C CA . ILE A 1 680 ? -43.104 2.811 45.127 1.00 33.91 680 ILE A CA 1
ATOM 5532 C C . ILE A 1 680 ? -42.743 4.036 44.275 1.00 33.91 680 ILE A C 1
ATOM 5534 O O . ILE A 1 680 ? -42.975 3.996 43.078 1.00 33.91 680 ILE A O 1
ATOM 5538 N N . LYS A 1 681 ? -42.134 5.107 44.809 1.00 38.00 681 LYS A N 1
ATOM 5539 C CA . LYS A 1 681 ? -41.571 6.197 43.979 1.00 38.00 681 LYS A CA 1
ATOM 5540 C C . LYS A 1 681 ? -40.317 5.738 43.246 1.00 38.00 681 LYS A C 1
ATOM 5542 O O . LYS A 1 681 ? -40.141 6.131 42.101 1.00 38.00 681 LYS A O 1
ATOM 5547 N N . GLN A 1 682 ? -39.494 4.878 43.856 1.00 38.03 682 GLN A N 1
ATOM 5548 C CA . GLN A 1 682 ? -38.415 4.193 43.141 1.00 38.03 682 GLN A CA 1
ATOM 5549 C C . GLN A 1 682 ? -38.983 3.338 41.996 1.00 38.03 682 GLN A C 1
ATOM 5551 O O . GLN A 1 682 ? -38.527 3.485 40.872 1.00 38.03 682 GLN A O 1
ATOM 5556 N N . SER A 1 683 ? -40.036 2.542 42.213 1.00 35.59 683 SER A N 1
ATOM 5557 C CA . SER A 1 683 ? -40.629 1.699 41.164 1.00 35.59 683 SER A CA 1
ATOM 5558 C C . SER A 1 683 ? -41.514 2.442 40.159 1.00 35.59 683 SER A C 1
ATOM 5560 O O . SER A 1 683 ? -41.609 1.993 39.029 1.00 35.59 683 SER A O 1
ATOM 5562 N N . LEU A 1 684 ? -42.170 3.551 40.522 1.00 31.62 684 LEU A N 1
ATOM 5563 C CA . LEU A 1 684 ? -42.933 4.386 39.584 1.00 31.62 684 LEU A CA 1
ATOM 5564 C C . LEU A 1 684 ? -41.983 5.137 38.661 1.00 31.62 684 LEU A C 1
ATOM 5566 O O . LEU A 1 684 ? -42.244 5.184 37.475 1.00 31.62 684 LEU A O 1
ATOM 5570 N N . ILE A 1 685 ? -40.855 5.655 39.152 1.00 38.94 685 ILE A N 1
ATOM 5571 C CA . ILE A 1 685 ? -39.851 6.286 38.282 1.00 38.94 685 ILE A CA 1
ATOM 5572 C C . ILE A 1 685 ? -39.208 5.238 37.355 1.00 38.94 685 ILE A C 1
ATOM 5574 O O . ILE A 1 685 ? -39.049 5.500 36.169 1.00 38.94 685 ILE A O 1
ATOM 5578 N N . ILE A 1 686 ? -38.935 4.029 37.862 1.00 36.22 686 ILE A N 1
ATOM 5579 C CA . ILE A 1 686 ? -38.383 2.912 37.072 1.00 36.22 686 ILE A CA 1
ATOM 5580 C C . ILE A 1 686 ? -39.421 2.330 36.085 1.00 36.22 686 ILE A C 1
ATOM 5582 O O . ILE A 1 686 ? -39.070 1.962 34.970 1.00 36.22 686 ILE A O 1
ATOM 5586 N N . GLY A 1 687 ? -40.703 2.276 36.459 1.00 29.62 687 GLY A N 1
ATOM 5587 C CA . GLY A 1 687 ? -41.797 1.772 35.621 1.00 29.62 687 GLY A CA 1
ATOM 5588 C C . GLY A 1 687 ? -42.267 2.768 34.558 1.00 29.62 687 GLY A C 1
ATOM 5589 O O . GLY A 1 687 ? -42.535 2.372 33.432 1.00 29.62 687 GLY A O 1
ATOM 5590 N N . ILE A 1 688 ? -42.288 4.068 34.868 1.00 33.81 688 ILE A N 1
ATOM 5591 C CA . ILE A 1 688 ? -42.646 5.141 33.920 1.00 33.81 688 ILE A CA 1
ATOM 5592 C C . ILE A 1 688 ? -41.594 5.261 32.798 1.00 33.81 688 ILE A C 1
ATOM 5594 O O . ILE A 1 688 ? -41.908 5.707 31.696 1.00 33.81 688 ILE A O 1
ATOM 5598 N N . GLN A 1 689 ? -40.363 4.795 33.026 1.00 33.34 689 GLN A N 1
ATOM 5599 C CA . GLN A 1 689 ? -39.306 4.782 32.012 1.00 33.34 689 GLN A CA 1
ATOM 5600 C C . GLN A 1 689 ? -39.359 3.557 31.080 1.00 33.34 689 GLN A C 1
ATOM 5602 O O . GLN A 1 689 ? -38.791 3.611 29.992 1.00 33.34 689 GLN A O 1
ATOM 5607 N N . LEU A 1 690 ? -40.092 2.495 31.448 1.00 32.16 690 LEU A N 1
ATOM 5608 C CA . LEU A 1 690 ? -40.383 1.378 30.539 1.00 32.16 690 LEU A CA 1
ATOM 5609 C C . LEU A 1 690 ? -41.420 1.746 29.456 1.00 32.16 690 LEU A C 1
ATOM 5611 O O . LEU A 1 690 ? -41.500 1.039 28.458 1.00 32.16 690 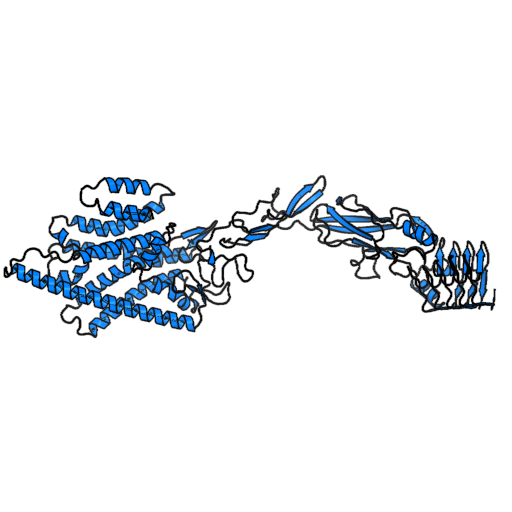LEU A O 1
ATOM 5615 N N . GLU A 1 691 ? -42.160 2.858 29.597 1.00 30.08 691 GLU A N 1
ATOM 5616 C CA . GLU A 1 691 ? -43.189 3.271 28.621 1.00 30.08 691 GLU A CA 1
ATOM 5617 C C . GLU A 1 691 ? -42.976 4.646 27.958 1.00 30.08 691 GLU A C 1
ATOM 5619 O O . GLU A 1 691 ? -43.599 4.910 26.931 1.00 30.08 691 GLU A O 1
ATOM 5624 N N . ILE A 1 692 ? -42.101 5.531 28.456 1.00 26.17 692 ILE A N 1
ATOM 5625 C CA . ILE A 1 692 ? -42.030 6.913 27.939 1.00 26.17 692 ILE A CA 1
ATOM 5626 C C . ILE A 1 692 ? -40.676 7.231 27.293 1.00 26.17 692 ILE A C 1
ATOM 5628 O O . ILE A 1 692 ? -39.692 7.563 27.957 1.00 26.17 692 ILE A O 1
ATOM 5632 N N . LYS A 1 693 ? -40.668 7.241 25.953 1.00 30.09 693 LYS A N 1
ATOM 5633 C CA . LYS A 1 693 ? -39.739 8.058 25.160 1.00 30.09 693 LYS A CA 1
ATOM 5634 C C . LYS A 1 693 ? -40.045 9.542 25.420 1.00 30.09 693 LYS A C 1
ATOM 5636 O O . LYS A 1 693 ? -41.101 10.016 25.033 1.00 30.09 693 LYS A O 1
ATOM 5641 N N . GLN A 1 694 ? -39.085 10.233 26.042 1.00 31.89 694 GLN A N 1
ATOM 5642 C CA . GLN A 1 694 ? -38.873 11.693 26.109 1.00 31.89 694 GLN A CA 1
ATOM 5643 C C . GLN A 1 694 ? -40.010 12.609 26.643 1.00 31.89 694 GLN A C 1
ATOM 5645 O O . GLN A 1 694 ? -41.126 12.644 26.147 1.00 31.89 694 GLN A O 1
ATOM 5650 N N . GLY A 1 695 ? -39.654 13.491 27.594 1.00 32.03 695 GLY A N 1
ATOM 5651 C CA . GLY A 1 695 ? -40.118 14.891 27.564 1.00 32.03 695 GLY A CA 1
ATOM 5652 C C . GLY A 1 695 ? -40.959 15.455 28.720 1.00 32.03 695 GLY A C 1
ATOM 5653 O O . GLY A 1 695 ? -40.880 16.656 28.955 1.00 32.03 695 GLY A O 1
ATOM 5654 N N . HIS A 1 696 ? -41.729 14.671 29.484 1.00 29.16 696 HIS A N 1
ATOM 5655 C CA . HIS A 1 696 ? -42.802 15.264 30.319 1.00 29.16 696 HIS A CA 1
ATOM 5656 C C . HIS A 1 696 ? -42.662 15.177 31.852 1.00 29.16 696 HIS A C 1
ATOM 5658 O O . HIS A 1 696 ? -43.565 15.609 32.570 1.00 29.16 696 HIS A O 1
ATOM 5664 N N . LEU A 1 697 ? -41.529 14.720 32.400 1.00 32.44 697 LEU A N 1
ATOM 5665 C CA . LEU A 1 697 ? -41.379 14.585 33.862 1.00 32.44 697 LEU A CA 1
ATOM 5666 C C . LEU A 1 697 ? -41.245 15.931 34.615 1.00 32.44 697 LEU A C 1
ATOM 5668 O O . LEU A 1 697 ? -41.650 16.032 35.771 1.00 32.44 697 LEU A O 1
ATOM 5672 N N . LEU A 1 698 ? -40.715 16.978 33.971 1.00 32.16 698 LEU A N 1
ATOM 5673 C CA . LEU A 1 698 ? -40.448 18.286 34.599 1.00 32.16 698 LEU A CA 1
ATOM 5674 C C . LEU A 1 698 ? -41.725 19.086 34.924 1.00 32.16 698 LEU A C 1
ATOM 5676 O O . LEU A 1 698 ? -41.797 19.739 35.964 1.00 32.16 698 LEU A O 1
ATOM 5680 N N . LEU A 1 699 ? -42.762 18.972 34.089 1.00 30.27 699 LEU A N 1
ATOM 5681 C CA . LEU A 1 699 ? -44.064 19.620 34.305 1.00 30.27 699 LEU A CA 1
ATOM 5682 C C . LEU A 1 699 ? -44.830 19.002 35.485 1.00 30.27 699 LEU A C 1
ATOM 5684 O O . LEU A 1 699 ? -45.498 19.712 36.235 1.00 30.27 699 LEU A O 1
ATOM 5688 N N . TYR A 1 700 ? -44.670 17.696 35.711 1.00 32.88 700 TYR A N 1
ATOM 5689 C CA . TYR A 1 700 ? -45.294 17.003 36.839 1.00 32.88 700 TYR A CA 1
ATOM 5690 C C . TYR A 1 700 ? -44.709 17.459 38.191 1.00 32.88 700 TYR A C 1
ATOM 5692 O O . TYR A 1 700 ? -45.444 17.627 39.166 1.00 32.88 700 TYR A O 1
ATOM 5700 N N . PHE A 1 701 ? -43.402 17.748 38.243 1.00 33.09 701 PHE A N 1
ATOM 5701 C CA . PHE A 1 701 ? -42.734 18.245 39.453 1.00 33.09 701 PHE A CA 1
ATOM 5702 C C . PHE A 1 701 ? -43.099 19.697 39.807 1.00 33.09 701 PHE A C 1
ATOM 5704 O O . PHE A 1 701 ? -43.230 20.009 40.993 1.00 33.09 701 PHE A O 1
ATOM 5711 N N . GLN A 1 702 ? -43.331 20.572 38.819 1.00 31.14 702 GLN A N 1
ATOM 5712 C CA . GLN A 1 702 ? -43.780 21.951 39.071 1.00 31.14 702 GLN A CA 1
ATOM 5713 C C . GLN A 1 702 ? -45.204 22.012 39.647 1.00 31.14 702 GLN A C 1
ATOM 5715 O O . GLN A 1 702 ? -45.471 22.807 40.548 1.00 31.14 702 GLN A O 1
ATOM 5720 N N . ILE A 1 703 ? -46.103 21.134 39.192 1.00 31.50 703 ILE A N 1
ATOM 5721 C CA . ILE A 1 703 ? -47.504 21.108 39.642 1.00 31.50 703 ILE A CA 1
ATOM 5722 C C . ILE A 1 703 ? -47.622 20.555 41.075 1.00 31.50 703 ILE A C 1
ATOM 5724 O O . ILE A 1 703 ? -48.441 21.031 41.860 1.00 31.50 703 ILE A O 1
ATOM 5728 N N . GLN A 1 704 ? -46.769 19.601 41.467 1.00 29.38 704 GLN A N 1
ATOM 5729 C CA . GLN A 1 704 ? -46.840 18.971 42.793 1.00 29.38 704 GLN A CA 1
ATOM 5730 C C . GLN A 1 704 ? -46.242 19.824 43.926 1.00 29.38 704 GLN A C 1
ATOM 5732 O O . GLN A 1 704 ? -46.709 19.738 45.063 1.00 29.38 704 GLN A O 1
ATOM 5737 N N . LEU A 1 705 ? -45.250 20.674 43.631 1.00 31.88 705 LEU A N 1
ATOM 5738 C CA . LEU A 1 705 ? -44.669 21.611 44.605 1.00 31.88 705 LEU A CA 1
ATOM 5739 C C . LEU A 1 705 ? -45.592 22.807 44.910 1.00 31.88 705 LEU A C 1
ATOM 5741 O O . LEU A 1 705 ? -45.486 23.389 45.987 1.00 31.88 705 LEU A O 1
ATOM 5745 N N . GLY A 1 706 ? -46.533 23.133 44.017 1.00 26.80 706 GLY A N 1
ATOM 5746 C CA . GLY A 1 706 ? -47.507 24.214 44.212 1.00 26.80 706 GLY A CA 1
ATOM 5747 C C . GLY A 1 706 ? -48.716 23.870 45.096 1.00 26.80 706 GLY A C 1
ATOM 5748 O O . GLY A 1 706 ? -49.394 24.779 45.567 1.00 26.80 706 GLY A O 1
ATOM 5749 N N . LEU A 1 707 ? -49.000 22.586 45.355 1.00 26.55 707 LEU A N 1
ATOM 5750 C CA . LEU A 1 707 ? -50.283 22.150 45.939 1.00 26.55 707 LEU A CA 1
ATOM 5751 C C . LEU A 1 707 ? -50.274 21.876 47.458 1.00 26.55 707 LEU A C 1
ATOM 5753 O O . LEU A 1 707 ? -51.331 21.616 48.031 1.00 26.55 707 LEU A O 1
ATOM 5757 N N . HIS A 1 708 ? -49.135 21.980 48.154 1.00 27.94 708 HIS A N 1
ATOM 5758 C CA . HIS A 1 708 ? -49.073 21.791 49.613 1.00 27.94 708 HIS A CA 1
ATOM 5759 C C . HIS A 1 708 ? -48.545 23.041 50.352 1.00 27.94 708 HIS A C 1
ATOM 5761 O O . HIS A 1 708 ? -47.344 23.227 50.524 1.00 27.94 708 HIS A O 1
ATOM 5767 N N . HIS A 1 709 ? -49.493 23.881 50.798 1.00 28.30 709 HIS A N 1
ATOM 5768 C CA . HIS A 1 709 ? -49.405 24.975 51.794 1.00 28.30 709 HIS A CA 1
ATOM 5769 C C . HIS A 1 709 ? -48.434 24.720 52.980 1.00 28.30 709 HIS A C 1
ATOM 5771 O O . HIS A 1 709 ? -48.189 23.573 53.334 1.00 28.30 709 HIS A O 1
ATOM 5777 N N . SER A 1 710 ? -47.912 25.690 53.753 1.00 26.36 710 SER A N 1
ATOM 5778 C CA . SER A 1 710 ? -48.042 27.160 53.854 1.00 26.36 710 SER A CA 1
ATOM 5779 C C . SER A 1 710 ? -46.934 27.718 54.777 1.00 26.36 710 SER A C 1
ATOM 5781 O O . SER A 1 710 ? -46.580 27.083 55.768 1.00 26.36 710 SER A O 1
ATOM 5783 N N . GLN A 1 711 ? -46.447 28.929 54.471 1.00 29.48 711 GLN A N 1
ATOM 5784 C CA . GLN A 1 711 ? -45.852 29.950 55.361 1.00 29.48 711 GLN A CA 1
ATOM 5785 C C . GLN A 1 711 ? -44.972 29.479 56.544 1.00 29.48 711 GLN A C 1
ATOM 5787 O O . GLN A 1 711 ? -45.380 29.559 57.700 1.00 29.48 711 GLN A O 1
ATOM 5792 N N . LYS A 1 712 ? -43.722 29.073 56.264 1.00 27.48 712 LYS A N 1
ATOM 5793 C CA . LYS A 1 712 ? -42.553 29.295 57.163 1.00 27.48 712 LYS A CA 1
ATOM 5794 C C . LYS A 1 712 ? -41.178 28.946 56.564 1.00 27.48 712 LYS A C 1
ATOM 5796 O O . LYS A 1 712 ? -40.172 29.114 57.239 1.00 27.48 712 LYS A O 1
ATOM 5801 N N . LEU A 1 713 ? -41.111 28.514 55.301 1.00 28.12 713 LEU A N 1
ATOM 5802 C CA . LEU A 1 713 ? -39.865 28.117 54.620 1.00 28.12 713 LEU A CA 1
ATOM 5803 C C . LEU A 1 713 ? -39.310 29.151 53.621 1.00 28.12 713 LEU A C 1
ATOM 5805 O O . LEU A 1 713 ? -38.391 28.839 52.866 1.00 28.12 713 LEU A O 1
ATOM 5809 N N . HIS A 1 714 ? -39.813 30.390 53.638 1.00 27.22 714 HIS A N 1
ATOM 5810 C CA . HIS A 1 714 ? -39.419 31.416 52.663 1.00 27.22 714 HIS A CA 1
ATOM 5811 C C . HIS A 1 714 ? -37.917 31.764 52.672 1.00 27.22 714 HIS A C 1
ATOM 5813 O O . HIS A 1 714 ? -37.405 32.204 51.649 1.00 27.22 714 HIS A O 1
ATOM 5819 N N . SER A 1 715 ? -37.190 31.505 53.764 1.00 26.61 715 SER A N 1
ATOM 5820 C CA . SER A 1 715 ? -35.746 31.766 53.855 1.00 26.61 715 SER A CA 1
ATOM 5821 C C . SER A 1 715 ? -34.858 30.676 53.238 1.00 26.61 715 SER A C 1
ATOM 5823 O O . SER A 1 715 ? -33.750 30.976 52.807 1.00 26.61 715 SER A O 1
ATOM 5825 N N . TYR A 1 716 ? -35.326 29.426 53.137 1.00 31.72 716 TYR A N 1
ATOM 5826 C CA . TYR A 1 716 ? -34.532 28.314 52.581 1.00 31.72 716 TYR A CA 1
ATOM 5827 C C . TYR A 1 716 ? -34.769 28.091 51.086 1.00 31.72 716 TYR A C 1
ATOM 5829 O O . TYR A 1 716 ? -33.877 27.611 50.390 1.00 31.72 716 TYR A O 1
ATOM 5837 N N . TYR A 1 717 ? -35.934 28.504 50.577 1.00 29.59 717 TYR A N 1
ATOM 5838 C CA . TYR A 1 717 ? -36.219 28.498 49.140 1.00 29.59 717 TYR A CA 1
ATOM 5839 C C . TYR A 1 717 ? -35.247 29.415 48.377 1.00 29.59 717 TYR A C 1
ATOM 5841 O O . TYR A 1 717 ? -34.794 29.074 47.289 1.00 29.59 717 TYR A O 1
ATOM 5849 N N . PHE A 1 718 ? -34.846 30.531 48.997 1.00 28.06 718 PHE A N 1
ATOM 5850 C CA . PHE A 1 718 ? -33.851 31.447 48.441 1.00 28.06 718 PHE A CA 1
ATOM 5851 C C . PHE A 1 718 ? -32.432 30.866 48.451 1.00 28.06 718 PHE A C 1
ATOM 5853 O O . PHE A 1 718 ? -31.704 31.064 47.490 1.00 28.06 718 PHE A O 1
ATOM 5860 N N . LEU A 1 719 ? -32.049 30.095 49.477 1.00 27.81 719 LEU A N 1
ATOM 5861 C CA . LEU A 1 719 ? -30.707 29.505 49.555 1.00 27.81 719 LEU A CA 1
ATOM 5862 C C . LEU A 1 719 ? -30.504 28.395 48.507 1.00 27.81 719 LEU A C 1
ATOM 5864 O O . LEU A 1 719 ? -29.450 28.321 47.890 1.00 27.81 719 LEU A O 1
ATOM 5868 N N . CYS A 1 720 ? -31.526 27.567 48.258 1.00 26.83 720 CYS A N 1
ATOM 5869 C CA . CYS A 1 720 ? -31.468 26.540 47.212 1.00 26.83 720 CYS A CA 1
ATOM 5870 C C . CYS A 1 720 ? -31.535 27.123 45.791 1.00 26.83 720 CYS A C 1
ATOM 5872 O O . CYS A 1 720 ? -30.885 26.584 44.905 1.00 26.83 720 CYS A O 1
ATOM 5874 N N . LEU A 1 721 ? -32.264 28.225 45.568 1.00 27.59 721 LEU A N 1
ATOM 5875 C CA . LEU A 1 721 ? -32.265 28.928 44.277 1.00 27.59 721 LEU A CA 1
ATOM 5876 C C . LEU A 1 721 ? -30.957 29.689 44.018 1.00 27.59 721 LEU A C 1
ATOM 5878 O O . LEU A 1 721 ? -30.503 29.732 42.880 1.00 27.59 721 LEU A O 1
ATOM 5882 N N . PHE A 1 722 ? -30.319 30.235 45.057 1.00 26.92 722 PHE A N 1
ATOM 5883 C CA . PHE A 1 722 ? -29.028 30.922 44.933 1.00 26.92 722 PHE A CA 1
ATOM 5884 C C . PHE A 1 722 ? -27.872 29.952 44.639 1.00 26.92 722 PHE A C 1
ATOM 5886 O O . PHE A 1 722 ? -26.927 30.318 43.955 1.00 26.92 722 PHE A O 1
ATOM 5893 N N . ILE A 1 723 ? -27.975 28.701 45.101 1.00 29.31 723 ILE A N 1
ATOM 5894 C CA . ILE A 1 723 ? -27.027 27.614 44.790 1.00 29.31 723 ILE A CA 1
ATOM 5895 C C . ILE A 1 723 ? -27.331 26.962 43.425 1.00 29.31 723 ILE A C 1
ATOM 5897 O O . ILE A 1 723 ? -26.491 26.263 42.885 1.00 29.31 723 ILE A O 1
ATOM 5901 N N . TYR A 1 724 ? -28.518 27.186 42.852 1.00 27.44 724 TYR A N 1
ATOM 5902 C CA . TYR A 1 724 ? -28.890 26.683 41.522 1.00 27.44 724 TYR A CA 1
ATOM 5903 C C . TYR A 1 724 ? -28.492 27.640 40.380 1.00 27.44 724 TYR A C 1
ATOM 5905 O O . TYR A 1 724 ? -28.443 27.228 39.226 1.00 27.44 724 TYR A O 1
ATOM 5913 N N . TYR A 1 725 ? -28.228 28.915 40.689 1.00 26.00 725 TYR A N 1
ATOM 5914 C CA . TYR A 1 725 ? -27.803 29.941 39.723 1.00 26.00 725 TYR A CA 1
ATOM 5915 C C . TYR A 1 725 ? -26.287 30.229 39.730 1.00 26.00 725 TYR A C 1
ATOM 5917 O O . TYR A 1 725 ? -25.832 31.065 38.950 1.00 26.00 725 TYR A O 1
ATOM 5925 N N . LEU A 1 726 ? -25.526 29.541 40.586 1.00 26.62 726 LEU A N 1
ATOM 5926 C CA . LEU A 1 726 ? -24.060 29.468 40.595 1.00 26.62 726 LEU A CA 1
ATOM 5927 C C . LEU A 1 726 ? -23.649 28.062 40.162 1.00 26.62 726 LEU A C 1
ATOM 5929 O O . LEU A 1 726 ? -22.669 27.959 39.393 1.00 26.62 726 LEU A O 1
#

Sequence (726 aa):
MKNNNFIMNLSYLDGGAIYLNQISQIIFLGNTFQQNQSKTGNGGAIYCFSSVFSQFNGNAFFQNSCKQGSGGALFLNNCDIKNMTNNIFKQNTAQIGGAFRYQGIQPYVLQKTNVSRKILTQNQNSFIKNYAQLYGKNIGSYPFYLDVKNQMQDDLKIQNAKLENLQSGSTSSSPILMRLIDEEMREVSFFKNTNQINQDILIEFGNYLLELQSQEVGLQGDLRQNYNFDQFGFIFNVSYSYQPNANSSIIVKTINPIPILNATTFNFNYQELSISIDVNFRECQQGEILQTLEKYKICYTCQQGNYCLQDPNQFENLQCLKCPIGSKNCQSNIIQLQNGYWSKNQHSDQIYQCINPEFCISEDPSNKFGCQIGHVGAICESCDSQGIVWGSKYGRSNGGIQCQECSKQNQTQSILILFLLMIIICVYLIFQIQRQLILIEKKMQWFYLRKLKIILLLNHNINSASSYIKILINYLQFLALINNLGIQTQQFISVAEFGGGDPVQHTVYNLDCIFSSYDIQIPLYAMRVIFINSQIITIYLLIQLVKSLTKMFKMIDDFSFFISSFILIYLFFSSSVIKVLIQSSSCRDMGDNLYIITEMQDVCYTQQHIKIILFLIGPLLFIWFFLIPTSFYIILYRNRQKLQSLLFMKKYGLLYQVNSFFIKQKHFFQINFFYINRNIKQSLIIGIQLEIKQGHLLLYFQIQLGLHHSQKLHSYYFLCLFIYYL

=== Feature glossary ===
Key to the feature types in this record:

Secondary structure (8-state, DSSP). Secondary structure is the local, repeating backbone conformation. DSSP classifies it into eight states by reading the hydrogen-bond network: three helix types (H, G, I), two β types (E, B), two non-regular types (T, S), and unstructured coil (-).

Backbone torsions (φ/ψ). Backbone dihedral angles. Every residue except chain termini has a φ (preceding-C → N → Cα → C) and a ψ (N → Cα → C → next-N). They are reported in degrees following the IUPAC sign convention. Secondary structure is essentially a statement about which (φ, ψ) basin each residue occupies.

Predicted aligned error. Predicted Aligned Error (PAE) is an AlphaFold confidence matrix: entry (i, j) is the expected error in the position of residue j, in ångströms, when the prediction is superimposed on the true structure at residue i. Low PAE within a block of residues means that block is internally rigid and well-predicted; high PAE between two blocks means their relative placement is uncertain even if each block individually is confident.

B-factor. B-factor (Debye–Waller factor) reflects atomic displacement in the crystal lattice. It is an experimental observable (units Å²), not a prediction; low values mean the atom is pinned down, high values mean it moves or is heterogeneous across the crystal.

Secondary structure (3-state, P-SEA). Three-state secondary structure (P-SEA) collapses the eight DSSP classes into helix (a), strand (b), and coil (c). P-SEA assigns these from Cα geometry alone — distances and angles — without requiring backbone oxygens, so it works on any Cα trace.

Sequence. Primary structure: the covalent order of the twenty standard amino acids along the backbone. Two proteins with the same sequence will (almost always) fold to the same structure; two with 30% identity often share a fold but not the details.

pLDDT. pLDDT is the predicted lDDT-Cα score: AlphaFold's confidence that the local environment of each residue (all inter-atomic distances within 15 Å) is correctly placed. It is a per-residue number between 0 and 100, with higher meaning more reliable.

InterPro / GO / CATH / organism. Functional annotations link the protein to curated databases. InterPro entries identify conserved domains and families by matching the sequence against member-database signatures (Pfam, PROSITE, CDD, …). Gene Ontology (GO) terms describe molecular function, biological process, and cellular component in a controlled vocabulary. CATH places the structure in a hierarchical fold classification (Class/Architecture/Topology/Homologous-superfamily). The organism is the source species.

Contact-map, Ramachandran, and PAE plots. Three diagnostic plots accompany the record. The Cα contact map visualizes the tertiary structure as a 2D adjacency matrix (8 Å cutoff, sequence-local contacts suppressed). The Ramachandran plot shows the distribution of backbone (φ, ψ) torsions, with points in the α and β basins reflecting secondary structure content. The PAE plot shows AlphaFold's inter-residue confidence as a color matrix.

mmCIF coordinates. The mmCIF table is the protein's shape written out atom by atom. For each backbone N, Cα, C, and carbonyl O, it records an (x, y, z) coordinate triple in Å plus the residue type, chain letter, and residue number.

Radius of gyration, Cα contacts, bounding box. Three whole-structure scalars: the radius of gyration (RMS distance of Cα from centroid, in Å), the count of Cα–Cα contacts (pairs closer than 8 Å and separated by more than four residues in sequence — i.e. tertiary, not local, contacts), and the bounding-box dimensions. Together they distinguish compact globular folds from extended fibres or disordered chains.

Foldseek 3Di. The Foldseek 3Di string encodes local tertiary geometry as a 20-letter alphabet — one character per residue — derived from the relative positions of nearby Cα atoms. Unlike the amino-acid sequence, 3Di is a direct function of the 3D structure, so two proteins with the same fold have similar 3Di strings even at low sequence identity.

Rendered structure images. Six rendered views show the 3D structure from the faces of a cube — i.e. along ±x, ±y, ±z. Rendering representation is drawn randomly per protein from cartoon (secondary-structure ribbons), sticks (backbone bonds), or molecular surface; coloring is either N→C rainbow (blue at the N-terminus through red at the C-terminus) or one color per chain.

Nearest PDB structures. The Foldseek neighbor list gives the closest experimentally determined structures in the PDB, ranked by structural alignment. TM-score near 1 means near-identical fold; near 0.3 means only rough topology match. This is how one finds what a novel AlphaFold prediction most resembles in the solved-structure universe.

Solvent-accessible surface area. SASA measures how much of the protein is reachable by solvent. It is computed by rolling a water-sized probe over the atomic surface and summing the exposed area (Å²). Per-residue SASA distinguishes core (buried, low SASA) from surface (exposed, high SASA) residues; total SASA is a whole-molecule size measure.